Protein AF-A0A938N2K6-F1 (afdb_monomer_lite)

Secondary structure (DSSP, 8-state):
---SS----HHHHHHHHHHHHHHHHHHHHHHHHHHHHHHHHHHH-HHHHHHHHHHHHHHHHHHHHT--HHHHHHHHHHHHHHHTTTHHHHHHHHHHHHHHHHHHHS-TTSSSHHHHHHHHHHHHHHHHHHHHHHHHHHHHHHHHHHTT-HHHHHTSS--HHHHHHHHHHHHHHHHHHHHHHHHHHHHHHHHHHH-------GGGEEE-TTS---SSSPPEEEE---BTTB--EEEE-TTS-EEEEETTTEEEEEEEESSGGG-EEEEEEEESTT----PPPPEEEEE-TTS-EESS-B--S-S-TT--B--TTSS-EEEEEE----GGGSSSEEEEEEE-----SS---TTSPPEEEEEEE-TTT-EEEEEEEEE--TTSEEEEEEESEE-TTTSSEEEE--EEEE-TTSPEEEESSS--GGGGTTTTTSPEEIIIII-BTTBEEEEE-

Sequence (449 aa):
MVTENPVPPFPEWIGPAALFWISVVGGLVAASVAVGLLFAVLRHGPSKALRMTENVLAGGLVDLLRISPRRVAALAWLGVKESIRRPVLVNFLVFVLVLLFASWFLDPNSTEPARLYMGFVLTVSSYLVLLLLLFLSVFSIPADIRSRTLHTIVTKPVRPSEIVLGRMLGFALVGTGLLVVMGVMSYWFVVRGMAHTHELTAGNLKAVTQVRAVEGQPPLEGLTEPAHGHQHAVRIDSSGKGRIETGRRHWHELEIEGSGNQAVYTVGPEQGSLMARVPVYGKIRFRDREGIDTDKGINVGNEWMYRSYIQGGSPAAAMWTFEGLRPEQFPDFLPVEMNIEIFRSHKGKIKEGVLGEIGVRNPENGIIVWTEIFQAKEYATKSLTIPVKLERKKVARIDVVQRKIRGSDGKVVDSPATIDPSLARQGETEPIDLYRDIAVDGKLEIWLR

Foldseek 3Di:
DPPVDDPDDPVVPPPVVVVVVVVVVVVVVVVVLVVQLVVCCVPPNNVVSVVVSVCVVVVVVVVVVPQDPVLLQVLLVVLLVVLVPPPLVVLLVVLVVCLVCVLVVQQLLDLQSLCSLCVVLVVSLVVSLVVSLVVQLVCVVVVCVVVVVVVVVVVPPHDPVSNNSSNVNSSVVSSVVSSVVSVVVSVVSSCVSNDDDWFDAPVFWDFDPPDDDPPAGGWIWGWTDDDSNDIWIWIADRVRWIWTDPVPFWIWTWDWDDDDNPIGIDTHDIGRSPDDDPDQFFQKWKAALVRAIGRAADDPPDPDRPDHDFDPPGNIKIKGKGADADCVVPVFWDKDKDADDDDDPDCPPVVFADKKWKWKAAQQQQKIWTQDIDGHDHPDIDIDTGGQWAFCVRTPAIFRDWHWYQDPVRHTCTHVNDHDRCLRVPPVGGTAGCCPRRADNRIMMMMMD

Radius of gyration: 31.81 Å; chains: 1; bounding box: 66×77×80 Å

pLDDT: mean 80.64, std 14.01, range [29.33, 96.0]

Structure (mmCIF, N/CA/C/O backbone):
data_AF-A0A938N2K6-F1
#
_entry.id   AF-A0A938N2K6-F1
#
loop_
_atom_site.group_PDB
_atom_site.id
_atom_site.type_symbol
_atom_site.label_atom_id
_atom_site.label_alt_id
_atom_site.label_comp_id
_atom_site.label_asym_id
_atom_site.label_entity_id
_atom_site.label_seq_id
_atom_site.pdbx_PDB_ins_code
_atom_site.Cartn_x
_atom_site.Cartn_y
_atom_site.Cartn_z
_atom_site.occupancy
_atom_site.B_iso_or_equiv
_atom_site.auth_seq_id
_atom_site.auth_comp_id
_atom_site.auth_asym_id
_atom_site.auth_atom_id
_atom_site.pdbx_PDB_model_num
ATOM 1 N N . MET A 1 1 ? -24.085 2.982 6.297 1.00 40.56 1 MET A N 1
ATOM 2 C CA . MET A 1 1 ? -22.736 3.102 5.707 1.00 40.56 1 MET A CA 1
ATOM 3 C C . MET A 1 1 ? -22.820 4.033 4.514 1.00 40.56 1 MET A C 1
ATOM 5 O O . MET A 1 1 ? -23.235 3.604 3.448 1.00 40.56 1 MET A O 1
ATOM 9 N N . VAL A 1 2 ? -22.513 5.313 4.712 1.00 29.33 2 VAL A N 1
ATOM 10 C CA . VAL A 1 2 ? -22.182 6.207 3.599 1.00 29.33 2 VAL A CA 1
ATOM 11 C C . VAL A 1 2 ? -20.669 6.141 3.504 1.00 29.33 2 VAL A C 1
ATOM 13 O O . VAL A 1 2 ? -19.965 6.692 4.343 1.00 29.33 2 VAL A O 1
ATOM 16 N N . THR A 1 3 ? -20.163 5.346 2.572 1.00 38.47 3 THR A N 1
ATOM 17 C CA . THR A 1 3 ? -18.746 5.364 2.223 1.00 38.47 3 THR A CA 1
ATOM 18 C C . THR A 1 3 ? -18.499 6.746 1.623 1.00 38.47 3 THR A C 1
ATOM 20 O O . THR A 1 3 ? -18.999 7.015 0.539 1.00 38.47 3 THR A O 1
ATOM 23 N N . GLU A 1 4 ? -17.818 7.653 2.334 1.00 44.72 4 GLU A N 1
ATOM 24 C CA . GLU A 1 4 ? -17.615 9.042 1.866 1.00 44.72 4 GLU A CA 1
ATOM 25 C C . GLU A 1 4 ? -16.924 9.100 0.493 1.00 44.72 4 GLU A C 1
ATOM 27 O O . GLU A 1 4 ? -17.136 10.040 -0.263 1.00 44.72 4 GLU A O 1
ATOM 32 N N . ASN A 1 5 ? -16.176 8.049 0.138 1.00 51.06 5 ASN A N 1
ATOM 33 C CA . ASN A 1 5 ? -15.796 7.726 -1.232 1.00 51.06 5 ASN A CA 1
ATOM 34 C C . ASN A 1 5 ? -15.972 6.212 -1.437 1.00 51.06 5 ASN A C 1
ATOM 36 O O . ASN A 1 5 ? -15.102 5.448 -1.002 1.00 51.06 5 ASN A O 1
ATOM 40 N N . PRO A 1 6 ? -17.080 5.726 -2.028 1.00 61.19 6 PRO A N 1
ATOM 41 C CA . PRO A 1 6 ? -17.158 4.322 -2.414 1.00 61.19 6 PRO A CA 1
ATOM 42 C C . PRO A 1 6 ? -16.009 4.041 -3.382 1.00 61.19 6 PRO A C 1
ATOM 44 O O . PRO A 1 6 ? -15.765 4.847 -4.277 1.00 61.19 6 PRO A O 1
ATOM 47 N N . VAL A 1 7 ? -15.280 2.935 -3.193 1.00 65.88 7 VAL A N 1
ATOM 48 C CA . VAL A 1 7 ? -14.274 2.515 -4.177 1.00 65.88 7 VAL A CA 1
ATOM 49 C C . VAL A 1 7 ? -15.034 2.289 -5.481 1.00 65.88 7 VAL A C 1
ATOM 51 O O . VAL A 1 7 ? -15.882 1.391 -5.515 1.00 65.88 7 VAL A O 1
ATOM 54 N N . PRO A 1 8 ? -14.807 3.116 -6.516 1.00 74.62 8 PRO A N 1
ATOM 55 C CA . PRO A 1 8 ? -15.569 2.983 -7.736 1.00 74.62 8 PRO A CA 1
ATOM 56 C C . PRO A 1 8 ? -15.282 1.604 -8.339 1.00 74.62 8 PRO A C 1
ATOM 58 O O . PRO A 1 8 ? -14.136 1.135 -8.276 1.00 74.62 8 PRO A O 1
ATOM 61 N N . PRO A 1 9 ? -16.290 0.935 -8.921 1.00 83.44 9 PRO A N 1
ATOM 62 C CA . PRO A 1 9 ? -16.073 -0.244 -9.744 1.00 83.44 9 PRO A CA 1
ATOM 63 C C . PRO A 1 9 ? -14.908 -0.008 -10.713 1.00 83.44 9 PRO A C 1
ATOM 65 O O . PRO A 1 9 ? -14.763 1.085 -11.261 1.00 83.44 9 PRO A O 1
ATOM 68 N N . PHE A 1 10 ? -14.076 -1.027 -10.954 1.00 80.56 10 PHE A N 1
ATOM 69 C CA . PHE A 1 10 ? -12.888 -0.901 -11.815 1.00 80.56 10 PHE A CA 1
ATOM 70 C C . PHE A 1 10 ? -13.148 -0.173 -13.158 1.00 80.56 10 PHE A C 1
ATOM 72 O O . PHE A 1 10 ? -12.335 0.679 -13.525 1.00 80.56 10 PHE A O 1
ATOM 79 N N . PRO A 1 11 ? -14.274 -0.415 -13.867 1.00 86.38 11 PRO A N 1
ATOM 80 C CA . PRO A 1 11 ? -14.599 0.313 -15.097 1.00 86.38 11 PRO A CA 1
ATOM 81 C C . PRO A 1 11 ? -14.851 1.817 -14.902 1.00 86.38 11 PRO A C 1
ATOM 83 O O . PRO A 1 11 ? -14.517 2.610 -15.777 1.00 86.38 11 PRO A O 1
ATOM 86 N N . GLU A 1 12 ? -15.415 2.221 -13.763 1.00 86.19 12 GLU A N 1
ATOM 87 C CA . GLU A 1 12 ? -15.667 3.629 -13.430 1.00 86.19 12 GLU A CA 1
ATOM 88 C C . GLU A 1 12 ? -14.382 4.340 -12.990 1.00 86.19 12 GLU A C 1
ATOM 90 O O . GLU A 1 12 ? -14.203 5.529 -13.244 1.00 86.19 12 GLU A O 1
ATOM 95 N N . TRP A 1 13 ? -13.450 3.601 -12.382 1.00 87.50 13 TRP A N 1
ATOM 96 C CA . TRP A 1 13 ? -12.151 4.114 -11.954 1.00 87.50 13 TRP A CA 1
ATOM 97 C C . TRP A 1 13 ? -11.159 4.318 -13.111 1.00 87.50 13 TRP A C 1
ATOM 99 O O . TRP A 1 13 ? -10.434 5.317 -13.144 1.00 87.50 13 TRP A O 1
ATOM 109 N N . ILE A 1 14 ? -11.102 3.375 -14.061 1.00 90.62 14 ILE A N 1
ATOM 110 C CA . ILE A 1 14 ? -10.018 3.315 -15.055 1.00 90.62 14 ILE A CA 1
ATOM 111 C C . ILE A 1 14 ? -10.020 4.508 -16.019 1.00 90.62 14 ILE A C 1
ATOM 113 O O . ILE A 1 14 ? -8.952 4.976 -16.408 1.00 90.62 14 ILE A O 1
ATOM 117 N N . GLY A 1 15 ? -11.196 5.032 -16.379 1.00 90.62 15 GLY A N 1
ATOM 118 C CA . GLY A 1 15 ? -11.330 6.176 -17.287 1.00 90.62 15 GLY A CA 1
ATOM 119 C C . GLY A 1 15 ? -10.712 7.461 -16.716 1.00 90.62 15 GLY A C 1
ATOM 120 O O . GLY A 1 15 ? -9.759 7.985 -17.300 1.00 90.62 15 GLY A O 1
ATOM 121 N N . PRO A 1 16 ? -11.193 7.955 -15.557 1.00 89.94 16 PRO A N 1
ATOM 122 C CA . PRO A 1 16 ? -10.607 9.106 -14.871 1.00 89.94 16 PRO A CA 1
ATOM 123 C C . PRO A 1 16 ? -9.124 8.914 -14.539 1.00 89.94 16 PRO A C 1
ATOM 125 O O . PRO A 1 16 ? -8.328 9.835 -14.725 1.00 89.94 16 PRO A O 1
ATOM 128 N N . ALA A 1 17 ? -8.730 7.712 -14.106 1.00 89.00 17 ALA A N 1
ATOM 129 C CA . ALA A 1 17 ? -7.333 7.404 -13.820 1.00 89.00 17 ALA A CA 1
ATOM 130 C C . ALA A 1 17 ? -6.453 7.505 -15.077 1.00 89.00 17 ALA A C 1
ATOM 132 O O . ALA A 1 17 ? -5.376 8.097 -15.023 1.00 89.00 17 ALA A O 1
ATOM 133 N N . ALA A 1 18 ? -6.905 6.984 -16.222 1.00 91.56 18 ALA A N 1
ATOM 134 C CA . ALA A 1 18 ? -6.176 7.092 -17.483 1.00 91.56 18 ALA A CA 1
ATOM 135 C C . ALA A 1 18 ? -6.011 8.554 -17.921 1.00 91.56 18 ALA A C 1
ATOM 137 O O . ALA A 1 18 ? -4.916 8.949 -18.316 1.00 91.56 18 ALA A O 1
ATOM 138 N N . LEU A 1 19 ? -7.059 9.377 -17.793 1.00 92.75 19 LEU A N 1
ATOM 139 C CA . LEU A 1 19 ? -6.984 10.814 -18.082 1.00 92.75 19 LEU A CA 1
ATOM 140 C C . LEU A 1 19 ? -5.985 11.531 -17.169 1.00 92.75 19 LEU A C 1
ATOM 142 O O . LEU A 1 19 ? -5.196 12.347 -17.647 1.00 92.75 19 LEU A O 1
ATOM 146 N N . PHE A 1 20 ? -5.978 11.199 -15.878 1.00 92.62 20 PHE A N 1
ATOM 147 C CA . PHE A 1 20 ? -5.003 11.724 -14.927 1.00 92.62 20 PHE A CA 1
ATOM 148 C C . PHE A 1 20 ? -3.569 11.317 -15.294 1.00 92.62 20 PHE A C 1
ATOM 150 O O . PHE A 1 20 ? -2.669 12.149 -15.318 1.00 92.62 20 PHE A O 1
ATOM 157 N N . TRP A 1 21 ? -3.332 10.057 -15.655 1.00 92.62 21 TRP A N 1
ATOM 158 C CA . TRP A 1 21 ? -2.000 9.625 -16.084 1.00 92.62 21 TRP A CA 1
ATOM 159 C C . TRP A 1 21 ? -1.562 10.278 -17.396 1.00 92.62 21 TRP A C 1
ATOM 161 O O . TRP A 1 21 ? -0.400 10.662 -17.524 1.00 92.62 21 TRP A O 1
ATOM 171 N N . ILE A 1 22 ? -2.477 10.469 -18.348 1.00 93.62 22 ILE A N 1
ATOM 172 C CA . ILE A 1 22 ? -2.203 11.210 -19.585 1.00 93.62 22 ILE A CA 1
ATOM 173 C C . ILE A 1 22 ? -1.833 12.663 -19.268 1.00 93.62 22 ILE A C 1
ATOM 175 O O . ILE A 1 22 ? -0.883 13.179 -19.855 1.00 93.62 22 ILE A O 1
ATOM 179 N N . SER A 1 23 ? -2.525 13.318 -18.329 1.00 93.94 23 SER A N 1
ATOM 180 C CA . SER A 1 23 ? -2.207 14.697 -17.945 1.00 93.94 23 SER A CA 1
ATOM 181 C C . SER A 1 23 ? -0.857 14.798 -17.231 1.00 93.94 23 SER A C 1
ATOM 183 O O . SER A 1 23 ? -0.079 15.699 -17.540 1.00 93.94 23 SER A O 1
ATOM 185 N N . VAL A 1 24 ? -0.520 13.838 -16.363 1.00 94.62 24 VAL A N 1
ATOM 186 C CA . VAL A 1 24 ? 0.800 13.744 -15.719 1.00 94.62 24 VAL A CA 1
ATOM 187 C C . VAL A 1 24 ? 1.907 13.549 -16.757 1.00 94.62 24 VAL A C 1
ATOM 189 O O . VAL A 1 24 ? 2.896 14.281 -16.742 1.00 94.62 24 VAL A O 1
ATOM 192 N N . VAL A 1 25 ? 1.742 12.607 -17.692 1.00 92.12 25 VAL A N 1
ATOM 193 C CA . VAL A 1 25 ? 2.713 12.371 -18.774 1.00 92.12 25 VAL A CA 1
ATOM 194 C C . VAL A 1 25 ? 2.852 13.613 -19.653 1.00 92.12 25 VAL A C 1
ATOM 196 O O . VAL A 1 25 ? 3.971 14.038 -19.933 1.00 92.12 25 VAL A O 1
ATOM 199 N N . GLY A 1 26 ? 1.738 14.240 -20.036 1.00 93.75 26 GLY A N 1
ATOM 200 C CA . GLY A 1 26 ? 1.735 15.487 -20.799 1.00 93.75 26 GLY A CA 1
ATOM 201 C C . GLY A 1 26 ? 2.464 16.618 -20.071 1.00 93.75 26 GLY A C 1
ATOM 202 O O . GLY A 1 26 ? 3.280 17.309 -20.679 1.00 93.75 26 GLY A O 1
ATOM 203 N N . GLY A 1 27 ? 2.248 16.755 -18.760 1.00 96.00 27 GLY A N 1
ATOM 204 C CA . GLY A 1 27 ? 2.945 17.719 -17.910 1.00 96.00 27 GLY A CA 1
ATOM 205 C C . GLY A 1 27 ? 4.455 17.473 -17.843 1.00 96.00 27 GLY A C 1
ATOM 206 O O . GLY A 1 27 ? 5.235 18.410 -18.001 1.00 96.00 27 GLY A O 1
ATOM 207 N N . LEU A 1 28 ? 4.885 16.218 -17.685 1.00 94.69 28 LEU A N 1
ATOM 208 C CA . LEU A 1 28 ? 6.306 15.845 -17.676 1.00 94.69 28 LEU A CA 1
ATOM 209 C C . LEU A 1 28 ? 6.984 16.081 -19.030 1.00 94.69 28 LEU A C 1
ATOM 211 O O . LEU A 1 28 ? 8.122 16.557 -19.075 1.00 94.69 28 LEU A O 1
ATOM 215 N N . VAL A 1 29 ? 6.295 15.782 -20.133 1.00 92.31 29 VAL A N 1
ATOM 216 C CA . VAL A 1 29 ? 6.782 16.076 -21.486 1.00 92.31 29 VAL A CA 1
ATOM 217 C C . VAL A 1 29 ? 6.904 17.586 -21.679 1.00 92.31 29 VAL A C 1
ATOM 219 O O . VAL A 1 29 ? 7.961 18.050 -22.098 1.00 92.31 29 VAL A O 1
ATOM 222 N N . ALA A 1 30 ? 5.881 18.364 -21.312 1.00 93.88 30 ALA A N 1
ATOM 223 C CA . ALA A 1 30 ? 5.911 19.822 -21.408 1.00 93.88 30 ALA A CA 1
ATOM 224 C C . ALA A 1 30 ? 7.049 20.429 -20.572 1.00 93.88 30 ALA A C 1
ATOM 226 O O . ALA A 1 30 ? 7.779 21.286 -21.066 1.00 93.88 30 ALA A O 1
ATOM 227 N N . ALA A 1 31 ? 7.258 19.940 -19.346 1.00 95.50 31 ALA A N 1
ATOM 228 C CA . ALA A 1 31 ? 8.360 20.369 -18.492 1.00 95.50 31 ALA A CA 1
ATOM 229 C C . ALA A 1 31 ? 9.725 20.019 -19.107 1.00 95.50 31 ALA A C 1
ATOM 231 O O . ALA A 1 31 ? 10.610 20.870 -19.165 1.00 95.50 31 ALA A O 1
ATOM 232 N N . SER A 1 32 ? 9.885 18.801 -19.633 1.00 93.50 32 SER A N 1
ATOM 233 C CA . SER A 1 32 ? 11.126 18.362 -20.285 1.00 93.50 32 SER A CA 1
ATOM 234 C C . SER A 1 32 ? 11.440 19.188 -21.534 1.00 93.50 32 SER A C 1
ATOM 236 O O . SER A 1 32 ? 12.586 19.580 -21.750 1.00 93.50 32 SER A O 1
ATOM 238 N N . VAL A 1 33 ? 10.418 19.500 -22.335 1.00 94.12 33 VAL A N 1
ATOM 239 C CA . VAL A 1 33 ? 10.528 20.362 -23.518 1.00 94.12 33 VAL A CA 1
ATOM 240 C C . VAL A 1 33 ? 10.866 21.794 -23.117 1.00 94.12 33 VAL A C 1
ATOM 242 O O . VAL A 1 33 ? 11.751 22.384 -23.725 1.00 94.12 33 VAL A O 1
ATOM 245 N N . ALA A 1 34 ? 10.227 22.346 -22.083 1.00 94.19 34 ALA A N 1
ATOM 246 C CA . ALA A 1 34 ? 10.509 23.695 -21.598 1.00 94.19 34 ALA A CA 1
ATOM 247 C C . ALA A 1 34 ? 11.953 23.826 -21.090 1.00 94.19 34 ALA A C 1
ATOM 249 O O . ALA A 1 34 ? 12.657 24.766 -21.459 1.00 94.19 34 ALA A O 1
ATOM 250 N N . VAL A 1 35 ? 12.421 22.853 -20.302 1.00 95.56 35 VAL A N 1
ATOM 251 C CA . VAL A 1 35 ? 13.809 22.793 -19.825 1.00 95.56 35 VAL A CA 1
ATOM 252 C C . VAL A 1 35 ? 14.775 22.646 -21.002 1.00 95.56 35 VAL A C 1
ATOM 254 O O . VAL A 1 35 ? 15.736 23.406 -21.107 1.00 95.56 35 VAL A O 1
ATOM 257 N N . GLY A 1 36 ? 14.508 21.717 -21.925 1.00 93.62 36 GLY A N 1
ATOM 258 C CA . GLY A 1 36 ? 15.325 21.514 -23.122 1.00 93.62 36 GLY A CA 1
ATOM 259 C C . GLY A 1 36 ? 15.406 22.761 -24.006 1.00 93.62 36 GLY A C 1
ATOM 260 O O . GLY A 1 36 ? 16.496 23.134 -24.444 1.00 93.62 36 GLY A O 1
ATOM 261 N N . LEU A 1 37 ? 14.279 23.449 -24.211 1.00 94.06 37 LEU A N 1
ATOM 262 C CA . LEU A 1 37 ? 14.202 24.707 -24.948 1.00 94.06 37 LEU A CA 1
ATOM 263 C C . LEU A 1 37 ? 15.021 25.794 -24.251 1.00 94.06 37 LEU A C 1
ATOM 265 O O . LEU A 1 37 ? 15.804 26.463 -24.916 1.00 94.06 37 LEU A O 1
ATOM 269 N N . LEU A 1 38 ? 14.903 25.942 -22.929 1.00 95.06 38 LEU A N 1
ATOM 270 C CA . LEU A 1 38 ? 15.682 26.914 -22.160 1.00 95.06 38 LEU A CA 1
ATOM 271 C C . LEU A 1 38 ? 17.192 26.680 -22.320 1.00 95.06 38 LEU A C 1
ATOM 273 O O . LEU A 1 38 ? 17.923 27.610 -22.665 1.00 95.06 38 LEU A O 1
ATOM 277 N N . PHE A 1 39 ? 17.659 25.437 -22.175 1.00 95.38 39 PHE A N 1
ATOM 278 C CA . PHE A 1 39 ? 19.063 25.088 -22.424 1.00 95.38 39 PHE A CA 1
ATOM 279 C C . PHE A 1 39 ? 19.494 25.369 -23.871 1.00 95.38 39 PHE A C 1
ATOM 281 O O . PHE A 1 39 ? 20.581 25.902 -24.106 1.00 95.38 39 PHE A O 1
ATOM 288 N N . ALA A 1 40 ? 18.650 25.041 -24.851 1.00 93.94 40 ALA A N 1
ATOM 289 C CA . ALA A 1 40 ? 18.937 25.289 -26.259 1.00 93.94 40 ALA A CA 1
ATOM 290 C C . ALA A 1 40 ? 18.997 26.792 -26.584 1.00 93.94 40 ALA A C 1
ATOM 292 O O . ALA A 1 40 ? 19.872 27.211 -27.344 1.00 93.94 40 ALA A O 1
ATOM 293 N N . VAL A 1 41 ? 18.123 27.612 -25.987 1.00 95.56 41 VAL A N 1
ATOM 294 C CA . VAL A 1 41 ? 18.126 29.078 -26.126 1.00 95.56 41 VAL A CA 1
ATOM 295 C C . VAL A 1 41 ? 19.427 29.652 -25.570 1.00 95.56 41 VAL A C 1
ATOM 297 O O . VAL A 1 41 ? 20.082 30.426 -26.267 1.00 95.56 41 VAL A O 1
ATOM 300 N N . LEU A 1 42 ? 19.836 29.227 -24.369 1.00 95.62 42 LEU A N 1
ATOM 301 C CA . LEU A 1 42 ? 21.073 29.683 -23.726 1.00 95.62 42 LEU A CA 1
ATOM 302 C C . LEU A 1 42 ? 22.327 29.331 -24.540 1.00 95.62 42 LEU A C 1
ATOM 304 O O . LEU A 1 42 ? 23.277 30.108 -24.568 1.00 95.62 42 LEU A O 1
ATOM 308 N N . ARG A 1 43 ? 22.344 28.172 -25.213 1.00 95.06 43 ARG A N 1
ATOM 309 C CA . ARG A 1 43 ? 23.533 27.681 -25.932 1.00 95.06 43 ARG A CA 1
ATOM 310 C C . ARG A 1 43 ? 23.600 28.090 -27.405 1.00 95.06 43 ARG A C 1
ATOM 312 O O . ARG A 1 43 ? 24.694 28.254 -27.942 1.00 95.06 43 ARG A O 1
ATOM 319 N N . HIS A 1 44 ? 22.459 28.195 -28.083 1.00 92.62 44 HIS A N 1
ATOM 320 C CA . HIS A 1 44 ? 22.390 28.330 -29.545 1.00 92.62 44 HIS A CA 1
ATOM 321 C C . HIS A 1 44 ? 21.565 29.533 -30.026 1.00 92.62 44 HIS A C 1
ATOM 323 O O . HIS A 1 44 ? 21.511 29.784 -31.234 1.00 92.62 44 HIS A O 1
ATOM 329 N N . GLY A 1 45 ? 20.949 30.284 -29.109 1.00 92.94 45 GLY A N 1
ATOM 330 C CA . GLY A 1 45 ? 20.073 31.415 -29.406 1.00 92.94 45 GLY A CA 1
ATOM 331 C C . GLY A 1 45 ? 18.626 31.005 -29.734 1.00 92.94 45 GLY A C 1
ATOM 332 O O . GLY A 1 45 ? 18.355 29.854 -30.094 1.00 92.94 45 GLY A O 1
ATOM 333 N N . PRO A 1 46 ? 17.667 31.946 -29.646 1.00 91.19 46 PRO A N 1
ATOM 334 C CA . PRO A 1 46 ? 16.233 31.640 -29.631 1.00 91.19 46 PRO A CA 1
ATOM 335 C C . PRO A 1 46 ? 15.702 31.023 -30.933 1.00 91.19 46 PRO A C 1
ATOM 337 O O . PRO A 1 46 ? 14.935 30.062 -30.907 1.00 91.19 46 PRO A O 1
ATOM 340 N N . SER A 1 47 ? 16.148 31.513 -32.091 1.00 90.75 47 SER A N 1
ATOM 341 C CA . SER A 1 47 ? 15.637 31.064 -33.395 1.00 90.75 47 SER A CA 1
ATOM 342 C C . SER A 1 47 ? 16.147 29.682 -33.827 1.00 90.75 47 SER A C 1
ATOM 344 O O . SER A 1 47 ? 15.490 28.993 -34.613 1.00 90.75 47 SER A O 1
ATOM 346 N N . LYS A 1 48 ? 17.324 29.261 -33.345 1.00 92.00 48 LYS A N 1
ATOM 347 C CA . LYS A 1 48 ? 17.847 27.900 -33.559 1.00 92.00 48 LYS A CA 1
ATOM 348 C C . LYS A 1 48 ? 17.252 26.920 -32.550 1.00 92.00 48 LYS A C 1
ATOM 350 O O . LYS A 1 48 ? 16.916 25.803 -32.931 1.00 92.00 48 LYS A O 1
ATOM 355 N N . ALA A 1 49 ? 17.057 27.355 -31.305 1.00 91.56 49 ALA A N 1
ATOM 356 C CA . ALA A 1 49 ? 16.458 26.548 -30.247 1.00 91.56 49 ALA A CA 1
ATOM 357 C C . ALA A 1 49 ? 15.020 26.109 -30.569 1.00 91.56 49 ALA A C 1
ATOM 359 O O . ALA A 1 49 ? 14.689 24.935 -30.403 1.00 91.56 49 ALA A O 1
ATOM 360 N N . LEU A 1 50 ? 14.192 27.019 -31.097 1.00 92.25 50 LEU A N 1
ATOM 361 C CA . LEU A 1 50 ? 12.817 26.698 -31.499 1.00 92.25 50 LEU A CA 1
ATOM 362 C C . LEU A 1 50 ? 12.771 25.631 -32.600 1.00 92.25 50 LEU A C 1
ATOM 364 O O . LEU A 1 50 ? 12.092 24.623 -32.435 1.00 92.25 50 LEU A O 1
ATOM 368 N N . ARG A 1 51 ? 13.565 25.787 -33.668 1.00 92.25 51 ARG A N 1
ATOM 369 C CA . ARG A 1 51 ? 13.642 24.801 -34.764 1.00 92.25 51 ARG A CA 1
ATOM 370 C C . ARG A 1 51 ? 14.158 23.439 -34.303 1.00 92.25 51 ARG A C 1
ATOM 372 O O . ARG A 1 51 ? 13.677 22.405 -34.751 1.00 92.25 51 ARG A O 1
ATOM 379 N N . MET A 1 52 ? 15.134 23.423 -33.397 1.00 90.31 52 MET A N 1
ATOM 380 C CA . MET A 1 52 ? 15.642 22.177 -32.820 1.00 90.31 52 MET A CA 1
ATOM 381 C C . MET A 1 52 ? 14.561 21.467 -31.996 1.00 90.31 52 MET A C 1
ATOM 383 O O . MET A 1 52 ? 14.396 20.257 -32.120 1.00 90.31 52 MET A O 1
ATOM 387 N N . THR A 1 53 ? 13.792 22.225 -31.215 1.00 91.31 53 THR A N 1
ATOM 388 C CA . THR A 1 53 ? 12.686 21.701 -30.403 1.00 91.31 53 THR A CA 1
ATOM 389 C C . THR A 1 53 ? 11.552 21.164 -31.277 1.00 91.31 53 THR A C 1
ATOM 391 O O . THR A 1 53 ? 11.067 20.062 -31.034 1.00 91.31 53 THR A O 1
ATOM 394 N N . GLU A 1 54 ? 11.177 21.890 -32.332 1.00 91.38 54 GLU A N 1
ATOM 395 C CA . GLU A 1 54 ? 10.182 21.457 -33.319 1.00 91.38 54 GLU A CA 1
ATOM 396 C C . GLU A 1 54 ? 10.586 20.136 -33.986 1.00 91.38 54 GLU A C 1
ATOM 398 O O . GLU A 1 54 ? 9.799 19.193 -34.010 1.00 91.38 54 GLU A O 1
ATOM 403 N N . ASN A 1 55 ? 11.837 20.023 -34.443 1.00 91.25 55 ASN A N 1
ATOM 404 C CA . ASN A 1 55 ? 12.345 18.797 -35.061 1.00 91.25 55 ASN A CA 1
ATOM 405 C C . ASN A 1 55 ? 12.335 17.602 -34.096 1.00 91.25 55 ASN A C 1
ATOM 407 O O . ASN A 1 55 ? 12.020 16.485 -34.506 1.00 91.25 55 ASN A O 1
ATOM 411 N N . VAL A 1 56 ? 12.664 17.821 -32.818 1.00 90.50 56 VAL A N 1
ATOM 412 C CA . VAL A 1 56 ? 12.620 16.771 -31.786 1.00 90.50 56 VAL A CA 1
ATOM 413 C C . VAL A 1 56 ? 11.181 16.344 -31.500 1.00 90.50 56 VAL A C 1
ATOM 415 O O . VAL A 1 56 ? 10.914 15.146 -31.431 1.00 90.50 56 VAL A O 1
ATOM 418 N N . LEU A 1 57 ? 10.248 17.292 -31.383 1.00 90.50 57 LEU A N 1
ATOM 419 C CA . LEU A 1 57 ? 8.829 17.001 -31.165 1.00 90.50 57 LEU A CA 1
ATOM 420 C C . LEU A 1 57 ? 8.210 16.262 -32.355 1.00 90.50 57 LEU A C 1
ATOM 422 O O . LEU A 1 57 ? 7.589 15.217 -32.169 1.00 90.50 57 LEU A O 1
ATOM 426 N N . ALA A 1 58 ? 8.420 16.760 -33.574 1.00 90.44 58 ALA A N 1
ATOM 427 C CA . ALA A 1 58 ? 7.924 16.130 -34.794 1.00 90.44 58 ALA A CA 1
ATOM 428 C C . ALA A 1 58 ? 8.537 14.734 -34.988 1.00 90.44 58 ALA A C 1
ATOM 430 O O . ALA A 1 58 ? 7.819 13.771 -35.266 1.00 90.44 58 ALA A O 1
ATOM 431 N N . GLY A 1 59 ? 9.850 14.602 -34.777 1.00 89.00 59 GLY A N 1
ATOM 432 C CA . GLY A 1 59 ? 10.555 13.324 -34.834 1.00 89.00 59 GLY A CA 1
ATOM 433 C C . GLY A 1 59 ? 10.038 12.326 -33.799 1.00 89.00 59 GLY A C 1
ATOM 434 O O . GLY A 1 59 ? 9.740 11.188 -34.153 1.00 89.00 59 GLY A O 1
ATOM 435 N N . GLY A 1 60 ? 9.865 12.756 -32.546 1.00 87.50 60 GLY A N 1
ATOM 436 C CA . GLY A 1 60 ? 9.339 11.925 -31.462 1.00 87.50 60 GLY A CA 1
ATOM 437 C C . GLY A 1 60 ? 7.893 11.481 -31.689 1.00 87.50 60 GLY A C 1
ATOM 438 O O . GLY A 1 60 ? 7.557 10.327 -31.434 1.00 87.50 60 GLY A O 1
ATOM 439 N N . LEU A 1 61 ? 7.043 12.356 -32.234 1.00 89.06 61 LEU A N 1
ATOM 440 C CA . LEU A 1 61 ? 5.651 12.026 -32.546 1.00 89.06 61 LEU A CA 1
ATOM 441 C C . LEU A 1 61 ? 5.553 11.006 -33.690 1.00 89.06 61 LEU A C 1
ATOM 443 O O . LEU A 1 61 ? 4.804 10.033 -33.595 1.00 89.06 61 LEU A O 1
ATOM 447 N N . VAL A 1 62 ? 6.354 11.176 -34.747 1.00 89.94 62 VAL A N 1
ATOM 448 C CA . VAL A 1 62 ? 6.457 10.193 -35.841 1.00 89.94 62 VAL A CA 1
ATOM 449 C C . VAL A 1 62 ? 7.021 8.865 -35.337 1.00 89.94 62 VAL A C 1
ATOM 451 O O . VAL A 1 62 ? 6.559 7.802 -35.761 1.00 89.94 62 VAL A O 1
ATOM 454 N N . ASP A 1 63 ? 8.004 8.914 -34.440 1.00 89.00 63 ASP A N 1
ATOM 455 C CA . ASP A 1 63 ? 8.604 7.732 -33.834 1.00 89.00 63 ASP A CA 1
ATOM 456 C C . ASP A 1 63 ? 7.563 6.930 -33.044 1.00 89.00 63 ASP A C 1
ATOM 458 O O . ASP A 1 63 ? 7.381 5.747 -33.336 1.00 89.00 63 ASP A O 1
ATOM 462 N N . LEU A 1 64 ? 6.815 7.603 -32.157 1.00 87.94 64 LEU A N 1
ATOM 463 C CA . LEU A 1 64 ? 5.746 7.037 -31.328 1.00 87.94 64 LEU A CA 1
ATOM 464 C C . LEU A 1 64 ? 4.621 6.416 -32.167 1.00 87.94 64 LEU A C 1
ATOM 466 O O . LEU A 1 64 ? 4.239 5.269 -31.939 1.00 87.94 64 LEU A O 1
ATOM 470 N N . LEU A 1 65 ? 4.114 7.143 -33.168 1.00 89.44 65 LEU A N 1
ATOM 471 C CA . LEU A 1 65 ? 2.996 6.680 -34.001 1.00 89.44 65 LEU A CA 1
ATOM 472 C C . LEU A 1 65 ? 3.356 5.484 -34.877 1.00 89.44 65 LEU A C 1
ATOM 474 O O . LEU A 1 65 ? 2.490 4.697 -35.252 1.00 89.44 65 LEU A O 1
ATOM 478 N N . ARG A 1 66 ? 4.630 5.346 -35.239 1.00 90.38 66 ARG A N 1
ATOM 479 C CA . ARG A 1 66 ? 5.067 4.269 -36.120 1.00 90.38 66 ARG A CA 1
ATOM 480 C C . ARG A 1 66 ? 5.693 3.097 -35.354 1.00 90.38 66 ARG A C 1
ATOM 482 O O . ARG A 1 66 ? 6.367 2.284 -36.004 1.00 90.38 66 ARG A O 1
ATOM 489 N N . ILE A 1 67 ? 5.615 3.049 -34.020 1.00 91.94 67 ILE A N 1
ATOM 490 C CA . ILE A 1 67 ? 6.115 1.915 -33.222 1.00 91.94 67 ILE A CA 1
ATOM 491 C C . ILE A 1 67 ? 5.397 0.648 -33.688 1.00 91.94 67 ILE A C 1
ATOM 493 O O . ILE A 1 67 ? 4.173 0.613 -33.775 1.00 91.94 67 ILE A O 1
ATOM 497 N N . SER A 1 68 ? 6.150 -0.408 -34.005 1.00 93.25 68 SER A N 1
ATOM 498 C CA . SER A 1 68 ? 5.558 -1.699 -34.364 1.00 93.25 68 SER A CA 1
ATOM 499 C C . SER A 1 68 ? 5.513 -2.632 -33.153 1.00 93.25 68 SER A C 1
ATOM 501 O O . SER A 1 68 ? 6.575 -3.075 -32.701 1.00 93.25 68 SER A O 1
ATOM 503 N N . PRO A 1 69 ? 4.319 -3.050 -32.685 1.00 93.38 69 PRO A N 1
ATOM 504 C CA . PRO A 1 69 ? 4.197 -3.993 -31.572 1.00 93.38 69 PRO A CA 1
ATOM 505 C C . PRO A 1 69 ? 4.931 -5.316 -31.821 1.00 93.38 69 PRO A C 1
ATOM 507 O O . PRO A 1 69 ? 5.497 -5.899 -30.903 1.00 93.38 69 PRO A O 1
ATOM 510 N N . ARG A 1 70 ? 4.988 -5.777 -33.079 1.00 94.31 70 ARG A N 1
ATOM 511 C CA . ARG A 1 70 ? 5.661 -7.033 -33.454 1.00 94.31 70 ARG A CA 1
ATOM 512 C C . ARG A 1 70 ? 7.178 -6.949 -33.271 1.00 94.31 70 ARG A C 1
ATOM 514 O O . ARG A 1 70 ? 7.779 -7.899 -32.775 1.00 94.31 70 ARG A O 1
ATOM 521 N N . ARG A 1 71 ? 7.798 -5.820 -33.644 1.00 93.56 71 ARG A N 1
ATOM 522 C CA . ARG A 1 71 ? 9.241 -5.597 -33.434 1.00 93.56 71 ARG A CA 1
ATOM 523 C C . ARG A 1 71 ? 9.559 -5.466 -31.951 1.00 93.56 71 ARG A C 1
ATOM 525 O O . ARG A 1 71 ? 10.478 -6.122 -31.472 1.00 93.56 71 ARG A O 1
ATOM 532 N N . VAL A 1 72 ? 8.757 -4.686 -31.228 1.00 94.94 72 VAL A N 1
ATOM 533 C CA . VAL A 1 72 ? 8.899 -4.505 -29.777 1.00 94.94 72 VAL A CA 1
ATOM 534 C C . VAL A 1 72 ? 8.786 -5.844 -29.045 1.00 94.94 72 VAL A C 1
ATOM 536 O O . VAL A 1 72 ? 9.645 -6.153 -28.227 1.00 94.94 72 VAL A O 1
ATOM 539 N N . ALA A 1 73 ? 7.804 -6.684 -29.386 1.00 95.62 73 ALA A N 1
ATOM 540 C CA . ALA A 1 73 ? 7.648 -8.012 -28.791 1.00 95.62 73 ALA A CA 1
ATOM 541 C C . ALA A 1 73 ? 8.847 -8.933 -29.076 1.00 95.62 73 ALA A C 1
ATOM 543 O O . ALA A 1 73 ? 9.307 -9.642 -28.182 1.00 95.62 73 ALA A O 1
ATOM 544 N N . ALA A 1 74 ? 9.398 -8.902 -30.296 1.00 93.25 74 ALA A N 1
ATOM 545 C CA . ALA A 1 74 ? 10.588 -9.680 -30.638 1.00 93.25 74 ALA A CA 1
ATOM 546 C C . ALA A 1 74 ? 11.826 -9.239 -29.833 1.00 93.25 74 ALA A C 1
ATOM 548 O O . ALA A 1 74 ? 12.583 -10.085 -29.355 1.00 93.25 74 ALA A O 1
ATOM 549 N N . LEU A 1 75 ? 12.013 -7.928 -29.647 1.00 93.31 75 LEU A N 1
ATOM 550 C CA . LEU A 1 75 ? 13.094 -7.363 -28.829 1.00 93.31 75 LEU A CA 1
ATOM 551 C C . LEU A 1 75 ? 12.893 -7.659 -27.341 1.00 93.31 75 LEU A C 1
ATOM 553 O O . LEU A 1 75 ? 13.850 -8.012 -26.656 1.00 93.31 75 LEU A O 1
ATOM 557 N N . ALA A 1 76 ? 11.654 -7.584 -26.853 1.00 95.00 76 ALA A N 1
ATOM 558 C CA . ALA A 1 76 ? 11.312 -7.964 -25.489 1.00 95.00 76 ALA A CA 1
ATOM 559 C C . ALA A 1 76 ? 11.639 -9.433 -25.227 1.00 95.00 76 ALA 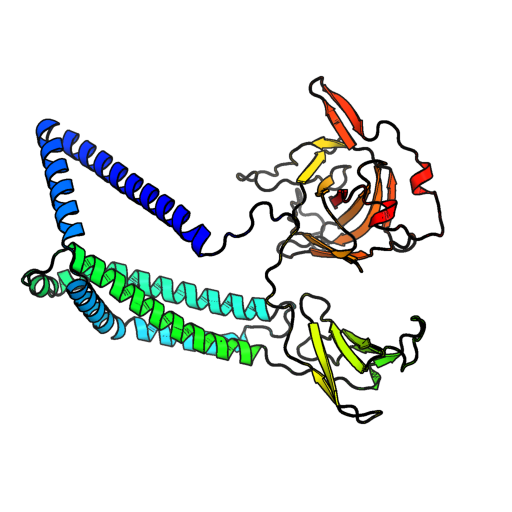A C 1
ATOM 561 O O . ALA A 1 76 ? 12.332 -9.747 -24.263 1.00 95.00 76 ALA A O 1
ATOM 562 N N . TRP A 1 77 ? 11.237 -10.330 -26.129 1.00 94.94 77 TRP A N 1
ATOM 563 C CA . TRP A 1 77 ? 11.545 -11.754 -26.024 1.00 94.94 77 TRP A CA 1
ATOM 564 C C . TRP A 1 77 ? 13.049 -12.045 -26.081 1.00 94.94 77 TRP A C 1
ATOM 566 O O . TRP A 1 77 ? 13.542 -12.922 -25.369 1.00 94.94 77 TRP A O 1
ATOM 576 N N . LEU A 1 78 ? 13.802 -11.293 -26.888 1.00 90.31 78 LEU A N 1
ATOM 577 C CA . LEU A 1 78 ? 15.263 -11.358 -26.881 1.00 90.31 78 LEU A CA 1
ATOM 578 C C . LEU A 1 78 ? 15.832 -10.953 -25.509 1.00 90.31 78 LEU A C 1
ATOM 580 O O . LEU A 1 78 ? 16.653 -11.683 -24.956 1.00 90.31 78 LEU A O 1
ATOM 584 N N . GLY A 1 79 ? 15.339 -9.851 -24.934 1.00 88.69 79 GLY A N 1
ATOM 585 C CA . GLY A 1 79 ? 15.707 -9.389 -23.594 1.00 88.69 79 GLY A CA 1
ATOM 586 C C . GLY A 1 79 ? 15.400 -10.410 -22.493 1.00 88.69 79 GLY A C 1
ATOM 587 O O . GLY A 1 79 ? 16.230 -10.623 -21.608 1.00 88.69 79 GLY A O 1
ATOM 588 N N . VAL A 1 80 ? 14.259 -11.106 -22.575 1.00 91.38 80 VAL A N 1
ATOM 589 C CA . VAL A 1 80 ? 13.903 -12.213 -21.666 1.00 91.38 80 VAL A CA 1
ATOM 590 C C . VAL A 1 80 ? 14.942 -13.336 -21.745 1.00 91.38 80 VAL A C 1
ATOM 592 O O . VAL A 1 80 ? 15.486 -13.749 -20.719 1.00 91.38 80 VAL A O 1
ATOM 595 N N . LYS A 1 81 ? 15.262 -13.809 -22.959 1.00 89.31 81 LYS A N 1
ATOM 596 C CA . LYS A 1 81 ? 16.240 -14.893 -23.170 1.00 89.31 81 LYS A CA 1
ATOM 597 C C . LYS A 1 81 ? 17.626 -14.548 -22.634 1.00 89.31 81 LYS A C 1
ATOM 599 O O . LYS A 1 81 ? 18.324 -15.425 -22.128 1.00 89.31 81 LYS A O 1
ATOM 604 N N . GLU A 1 82 ? 18.025 -13.289 -22.761 1.00 86.00 82 GLU A N 1
ATOM 605 C CA . GLU A 1 82 ? 19.299 -12.810 -22.241 1.00 86.00 82 GLU A CA 1
ATOM 606 C C . GLU A 1 82 ? 19.300 -12.736 -20.706 1.00 86.00 82 GLU A C 1
ATOM 608 O O . GLU A 1 82 ? 20.227 -13.230 -20.064 1.00 86.00 82 GLU A O 1
ATOM 613 N N . SER A 1 83 ? 18.227 -12.209 -20.112 1.00 84.25 83 SER A N 1
ATOM 614 C CA . SER A 1 83 ? 18.115 -12.002 -18.660 1.00 84.25 83 SER A CA 1
ATOM 615 C C . SER A 1 83 ? 18.101 -13.305 -17.864 1.00 84.25 83 SER A C 1
ATOM 617 O O . SER A 1 83 ? 18.731 -13.395 -16.809 1.00 84.25 83 SER A O 1
ATOM 619 N N . ILE A 1 84 ? 17.412 -14.334 -18.370 1.00 81.62 84 ILE A N 1
ATOM 620 C CA . ILE A 1 84 ? 17.259 -15.624 -17.675 1.00 81.62 84 ILE A CA 1
ATOM 621 C C . ILE A 1 84 ? 18.613 -16.295 -17.409 1.00 81.62 84 ILE A C 1
ATOM 623 O O . ILE A 1 84 ? 18.754 -17.041 -16.442 1.00 81.62 84 ILE A O 1
ATOM 627 N N . ARG A 1 85 ? 19.637 -16.036 -18.231 1.00 72.06 85 ARG A N 1
ATOM 628 C CA . ARG A 1 85 ? 20.841 -16.867 -18.232 1.00 72.06 85 ARG A CA 1
ATOM 629 C C . ARG A 1 85 ? 21.723 -16.757 -16.992 1.00 72.06 85 ARG A C 1
ATOM 631 O O . ARG A 1 85 ? 22.457 -17.720 -16.788 1.00 72.06 85 ARG A O 1
ATOM 638 N N . ARG A 1 86 ? 21.709 -15.680 -16.181 1.00 66.19 86 ARG A N 1
ATOM 639 C CA . ARG A 1 86 ? 22.603 -15.593 -14.991 1.00 66.19 86 ARG A CA 1
ATOM 640 C C . ARG A 1 86 ? 22.056 -14.878 -13.736 1.00 66.19 86 ARG A C 1
ATOM 642 O O . ARG A 1 86 ? 21.978 -15.550 -12.713 1.00 66.19 86 ARG A O 1
ATOM 649 N N . PRO A 1 87 ? 21.669 -13.587 -13.722 1.00 68.62 87 PRO A N 1
ATOM 650 C CA . PRO A 1 87 ? 21.312 -12.923 -12.456 1.00 68.62 87 PRO A CA 1
ATOM 651 C C . PRO A 1 87 ? 19.954 -13.374 -11.891 1.00 68.62 87 PRO A C 1
ATOM 653 O O . PRO A 1 87 ? 19.772 -13.422 -10.677 1.00 68.62 87 PRO A O 1
ATOM 656 N N . VAL A 1 88 ? 19.013 -13.760 -12.760 1.00 77.56 88 VAL A N 1
ATOM 657 C CA . VAL A 1 88 ? 17.659 -14.182 -12.361 1.00 77.56 88 VAL A CA 1
ATOM 658 C C . VAL A 1 88 ? 17.695 -15.477 -11.546 1.00 77.56 88 VAL A C 1
ATOM 660 O O . VAL A 1 88 ? 17.034 -15.571 -10.515 1.00 77.56 88 VAL A O 1
ATOM 663 N N . LEU A 1 89 ? 18.503 -16.455 -11.975 1.00 80.88 89 LEU A N 1
ATOM 664 C CA . LEU A 1 89 ? 18.652 -17.735 -11.277 1.00 80.88 89 LEU A CA 1
ATOM 665 C C . LEU A 1 89 ? 19.291 -17.567 -9.896 1.00 80.88 89 LEU A C 1
ATOM 667 O O . LEU A 1 89 ? 18.877 -18.238 -8.957 1.00 80.88 89 LEU A O 1
ATOM 671 N N . VAL A 1 90 ? 20.254 -16.650 -9.754 1.00 86.31 90 VAL A N 1
ATOM 672 C CA . VAL A 1 90 ? 20.860 -16.336 -8.451 1.00 86.31 90 VAL A CA 1
ATOM 673 C C . VAL A 1 90 ? 19.815 -15.746 -7.510 1.00 86.31 90 VAL A C 1
ATOM 675 O O . VAL A 1 90 ? 19.682 -16.217 -6.386 1.00 86.31 90 VAL A O 1
ATOM 678 N N . ASN A 1 91 ? 19.028 -14.770 -7.975 1.00 85.94 91 ASN A N 1
ATOM 679 C CA . ASN A 1 91 ? 17.972 -14.167 -7.162 1.00 85.94 91 ASN A CA 1
ATOM 680 C C . ASN A 1 91 ? 16.922 -15.198 -6.717 1.00 85.94 91 ASN A C 1
ATOM 682 O O . ASN A 1 91 ? 16.507 -15.217 -5.561 1.00 85.94 91 ASN A O 1
ATOM 686 N N . PHE A 1 92 ? 16.532 -16.092 -7.628 1.00 87.12 92 PHE A N 1
ATOM 687 C CA . PHE A 1 92 ? 15.637 -17.204 -7.322 1.00 87.12 92 PHE A CA 1
ATOM 688 C C . PHE A 1 92 ? 16.236 -18.169 -6.286 1.00 87.12 92 PHE A C 1
ATOM 690 O O . PHE A 1 92 ? 15.563 -18.529 -5.324 1.00 87.12 92 PHE A O 1
ATOM 697 N N . LEU A 1 93 ? 17.505 -18.558 -6.438 1.00 91.19 93 LEU A N 1
ATOM 698 C CA . LEU A 1 93 ? 18.181 -19.453 -5.497 1.00 91.19 93 LEU A CA 1
ATOM 699 C C . LEU A 1 93 ? 18.294 -18.830 -4.099 1.00 91.19 93 LEU A C 1
ATOM 701 O O . LEU A 1 93 ? 18.015 -19.497 -3.105 1.00 91.19 93 LEU A O 1
ATOM 705 N N . VAL A 1 94 ? 18.658 -17.546 -4.026 1.00 93.62 94 VAL A N 1
ATOM 706 C CA . VAL A 1 94 ? 18.707 -16.789 -2.767 1.00 93.62 94 VAL A CA 1
ATOM 707 C C . VAL A 1 94 ? 17.331 -16.758 -2.110 1.00 93.62 94 VAL A C 1
ATOM 709 O O . VAL A 1 94 ? 17.231 -17.006 -0.914 1.00 93.62 94 VAL A O 1
ATOM 712 N N . PHE A 1 95 ? 16.267 -16.522 -2.876 1.00 93.19 95 PHE A N 1
ATOM 713 C CA . PHE A 1 95 ? 14.903 -16.545 -2.353 1.00 93.19 95 PHE A CA 1
ATOM 714 C C . PHE A 1 95 ? 14.526 -17.899 -1.739 1.00 93.19 95 PHE A C 1
ATOM 716 O O . PHE A 1 95 ? 14.036 -17.942 -0.612 1.00 93.19 95 PHE A O 1
ATOM 723 N N . VAL A 1 96 ? 14.795 -19.004 -2.444 1.00 92.12 96 VAL A N 1
ATOM 724 C CA . VAL A 1 96 ? 14.532 -20.359 -1.930 1.00 92.12 96 VAL A CA 1
ATOM 725 C C . VAL A 1 96 ? 15.314 -20.615 -0.641 1.00 92.12 96 VAL A C 1
ATOM 727 O O . VAL A 1 96 ? 14.755 -21.143 0.318 1.00 92.12 96 VAL A O 1
ATOM 730 N N . LEU A 1 97 ? 16.583 -20.203 -0.592 1.00 94.56 97 LEU A N 1
ATOM 731 C CA . LEU A 1 97 ? 17.410 -20.329 0.605 1.00 94.56 97 LEU A CA 1
ATOM 732 C C . LEU A 1 97 ? 16.828 -19.521 1.770 1.00 94.56 97 LEU A C 1
ATOM 734 O O . LEU A 1 97 ? 16.699 -20.048 2.871 1.00 94.56 97 LEU A O 1
ATOM 738 N N . VAL A 1 98 ? 16.420 -18.272 1.535 1.00 94.00 98 VAL A N 1
ATOM 739 C CA . VAL A 1 98 ? 15.794 -17.434 2.567 1.00 94.00 98 VAL A CA 1
ATOM 740 C C . VAL A 1 98 ? 14.517 -18.082 3.101 1.00 94.00 98 VAL A C 1
ATOM 742 O O . VAL A 1 98 ? 14.355 -18.136 4.316 1.00 94.00 98 VAL A O 1
ATOM 745 N N . LEU A 1 99 ? 13.648 -18.625 2.240 1.00 90.50 99 LEU A N 1
ATOM 746 C CA . LEU A 1 99 ? 12.444 -19.335 2.690 1.00 90.50 99 LEU A CA 1
ATOM 747 C C . LEU A 1 99 ? 12.770 -20.586 3.517 1.00 90.50 99 LEU A C 1
ATOM 749 O O . LEU A 1 99 ? 12.106 -20.833 4.519 1.00 90.50 99 LEU A O 1
ATOM 753 N N . LEU A 1 100 ? 13.801 -21.349 3.143 1.00 90.25 100 LEU A N 1
ATOM 754 C CA . LEU A 1 100 ? 14.217 -22.545 3.883 1.00 90.25 100 LEU A CA 1
ATOM 755 C C . LEU A 1 100 ? 14.621 -22.203 5.323 1.00 90.25 100 LEU A C 1
ATOM 757 O O . LEU A 1 100 ? 14.222 -22.892 6.258 1.00 90.25 100 LEU A O 1
ATOM 761 N N . PHE A 1 101 ? 15.375 -21.118 5.509 1.00 91.00 101 PHE A N 1
ATOM 762 C CA . PHE A 1 101 ? 15.776 -20.667 6.842 1.00 91.00 101 PHE A CA 1
ATOM 763 C C . PHE A 1 101 ? 14.671 -19.902 7.579 1.00 91.00 101 PHE A C 1
ATOM 765 O O . PHE A 1 101 ? 14.662 -19.893 8.808 1.00 91.00 101 PHE A O 1
ATOM 772 N N . ALA A 1 102 ? 13.722 -19.292 6.866 1.00 88.44 102 ALA A N 1
ATOM 773 C CA . ALA A 1 102 ? 12.658 -18.489 7.463 1.00 88.44 102 ALA A CA 1
ATOM 774 C C . ALA A 1 102 ? 11.813 -19.272 8.473 1.00 88.44 102 ALA A C 1
ATOM 776 O O . ALA A 1 102 ? 11.490 -18.729 9.527 1.00 88.44 102 ALA A O 1
ATOM 777 N N . SER A 1 103 ? 11.520 -20.550 8.207 1.00 78.69 103 SER A N 1
ATOM 778 C CA . SER A 1 103 ? 10.774 -21.408 9.142 1.00 78.69 103 SER A CA 1
ATOM 779 C C . SER A 1 103 ? 11.414 -21.505 10.527 1.00 78.69 103 SER A C 1
ATOM 781 O O . SER A 1 103 ? 10.707 -21.745 11.497 1.00 78.69 103 SER A O 1
ATOM 783 N N . TRP A 1 104 ? 12.731 -21.318 10.644 1.00 82.44 104 TRP A N 1
ATOM 784 C CA . TRP A 1 104 ? 13.408 -21.357 11.939 1.00 82.44 104 TRP A CA 1
ATOM 785 C C . TRP A 1 104 ? 13.266 -20.046 12.729 1.00 82.44 104 TRP A C 1
ATOM 787 O O . TRP A 1 104 ? 13.303 -20.055 13.956 1.00 82.44 104 TRP A O 1
ATOM 797 N N . PHE A 1 105 ? 13.087 -18.918 12.038 1.00 84.62 105 PHE A N 1
ATOM 798 C CA . PHE A 1 105 ? 13.022 -17.590 12.658 1.00 84.62 105 PHE A CA 1
ATOM 799 C C . PHE A 1 105 ? 11.593 -17.068 12.851 1.00 84.62 105 PHE A C 1
ATOM 801 O O . PHE A 1 105 ? 11.380 -16.163 13.657 1.00 84.62 105 PHE A O 1
ATOM 808 N N . LEU A 1 106 ? 10.617 -17.596 12.110 1.00 83.81 106 LEU A N 1
ATOM 809 C CA . LEU A 1 106 ? 9.220 -17.184 12.218 1.00 83.81 106 LEU A CA 1
ATOM 810 C C . LEU A 1 106 ? 8.541 -17.928 13.367 1.00 83.81 106 LEU A C 1
ATOM 812 O O . LEU A 1 106 ? 8.238 -19.110 13.240 1.00 83.81 106 LEU A O 1
ATOM 816 N N . ASP A 1 107 ? 8.276 -17.219 14.464 1.00 76.12 107 ASP A N 1
ATOM 817 C CA . ASP A 1 107 ? 7.596 -17.771 15.638 1.00 76.12 107 ASP A CA 1
ATOM 818 C C . ASP A 1 107 ? 6.112 -18.068 15.334 1.00 76.12 107 ASP A C 1
ATOM 820 O O . ASP A 1 107 ? 5.327 -17.124 15.153 1.00 76.12 107 ASP A O 1
ATOM 824 N N . PRO A 1 108 ? 5.692 -19.350 15.295 1.00 68.75 108 PRO A N 1
ATOM 825 C CA . PRO A 1 108 ? 4.293 -19.717 15.085 1.00 68.75 108 PRO A CA 1
ATOM 826 C C . PRO A 1 108 ? 3.391 -19.299 16.253 1.00 68.75 108 PRO A C 1
ATOM 828 O O . PRO A 1 108 ? 2.183 -19.193 16.072 1.00 68.75 108 PRO A O 1
ATOM 831 N N . ASN A 1 109 ? 3.964 -19.023 17.432 1.00 67.06 109 ASN A N 1
ATOM 832 C CA . ASN A 1 109 ? 3.223 -18.639 18.636 1.00 67.06 109 ASN A CA 1
ATOM 833 C C . ASN A 1 109 ? 2.915 -17.130 18.699 1.00 67.06 109 ASN A C 1
ATOM 835 O O . ASN A 1 109 ? 2.414 -16.631 19.710 1.00 67.06 109 ASN A O 1
ATOM 839 N N . SER A 1 110 ? 3.252 -16.369 17.652 1.00 67.69 110 SER A N 1
ATOM 840 C CA . SER A 1 110 ? 2.935 -14.943 17.574 1.00 67.69 110 SER A CA 1
ATOM 841 C C . SER A 1 110 ? 1.424 -14.703 17.610 1.00 67.69 110 SER A C 1
ATOM 843 O O . SER A 1 110 ? 0.640 -15.500 17.111 1.00 67.69 110 SER A O 1
ATOM 845 N N . THR A 1 111 ? 0.992 -13.554 18.135 1.00 62.56 111 THR A N 1
ATOM 846 C CA . THR A 1 111 ? -0.433 -13.187 18.204 1.00 62.56 111 THR A CA 1
ATOM 847 C C . THR A 1 111 ? -1.087 -12.955 16.837 1.00 62.56 111 THR A C 1
ATOM 849 O O . THR A 1 111 ? -2.310 -12.954 16.749 1.00 62.56 111 THR A O 1
ATOM 852 N N . GLU A 1 112 ? -0.298 -12.691 15.789 1.00 67.50 112 GLU A N 1
ATOM 853 C CA . GLU A 1 112 ? -0.772 -12.503 14.407 1.00 67.50 112 GLU A CA 1
ATOM 854 C C . GLU A 1 112 ? 0.148 -13.273 13.427 1.00 67.50 112 GLU A C 1
ATOM 856 O O . GLU A 1 112 ? 0.888 -12.647 12.657 1.00 67.50 112 GLU A O 1
ATOM 861 N N . PRO A 1 113 ? 0.142 -14.624 13.434 1.00 72.69 113 PRO A N 1
ATOM 862 C CA . PRO A 1 113 ? 1.103 -15.426 12.669 1.00 72.69 113 PRO A CA 1
ATOM 863 C C . PRO A 1 113 ? 0.939 -15.209 11.161 1.00 72.69 113 PRO A C 1
ATOM 865 O O . PRO A 1 113 ? 1.924 -15.038 10.445 1.00 72.69 113 PRO A O 1
ATOM 868 N N . ALA A 1 114 ? -0.300 -15.070 10.683 1.00 74.31 114 ALA A N 1
ATOM 869 C CA . ALA A 1 114 ? -0.590 -14.784 9.282 1.00 74.31 114 ALA A CA 1
ATOM 870 C C . ALA A 1 114 ? 0.079 -13.482 8.808 1.00 74.31 114 ALA A C 1
ATOM 872 O O . ALA A 1 114 ? 0.714 -13.442 7.753 1.00 74.31 114 ALA A O 1
ATOM 873 N N . ARG A 1 115 ? 0.020 -12.416 9.617 1.00 77.12 115 ARG A N 1
ATOM 874 C CA . ARG A 1 115 ? 0.664 -11.134 9.298 1.00 77.12 115 ARG A CA 1
ATOM 875 C C . ARG A 1 115 ? 2.186 -11.247 9.293 1.00 77.12 115 ARG A C 1
ATOM 877 O O . ARG A 1 115 ? 2.825 -10.632 8.442 1.00 77.12 115 ARG A O 1
ATOM 884 N N . LEU A 1 116 ? 2.752 -12.023 10.217 1.00 82.12 116 LEU A N 1
ATOM 885 C CA . LEU A 1 116 ? 4.190 -12.267 10.294 1.00 82.12 116 LEU A CA 1
ATOM 886 C C . LEU A 1 116 ? 4.693 -13.001 9.039 1.00 82.12 116 LEU A C 1
ATOM 888 O O . LEU A 1 116 ? 5.601 -12.511 8.368 1.00 82.12 116 LEU A O 1
ATOM 892 N N . TYR A 1 117 ? 4.063 -14.124 8.686 1.00 86.81 117 TYR A N 1
ATOM 893 C CA . TYR A 1 117 ? 4.430 -14.940 7.525 1.00 86.81 117 TYR A CA 1
ATOM 894 C C . TYR A 1 117 ? 4.209 -14.185 6.208 1.00 86.81 117 TYR A C 1
ATOM 896 O O . TYR A 1 117 ? 5.134 -14.070 5.403 1.00 86.81 117 TYR A O 1
ATOM 904 N N . MET A 1 118 ? 3.023 -13.601 5.998 1.00 87.06 118 MET A N 1
ATOM 905 C CA . MET A 1 118 ? 2.738 -12.814 4.792 1.00 87.06 118 MET A CA 1
ATOM 906 C C . MET A 1 118 ? 3.660 -11.597 4.683 1.00 87.06 118 MET A C 1
ATOM 908 O O . MET A 1 118 ? 4.224 -11.344 3.620 1.00 87.06 118 MET A O 1
ATOM 912 N N . GLY A 1 119 ? 3.850 -10.858 5.780 1.00 88.81 119 GLY A N 1
ATOM 913 C CA . GLY A 1 119 ? 4.711 -9.679 5.813 1.00 88.81 119 GLY A CA 1
ATOM 914 C C . GLY A 1 119 ? 6.156 -10.014 5.460 1.00 88.81 119 GLY A C 1
ATOM 915 O O . GLY A 1 119 ? 6.750 -9.338 4.620 1.00 88.81 119 GLY A O 1
ATOM 916 N N . PHE A 1 120 ? 6.704 -11.087 6.034 1.00 91.19 120 PHE A N 1
ATOM 917 C CA . PHE A 1 120 ? 8.052 -11.556 5.723 1.00 91.19 120 PHE A CA 1
ATOM 918 C C . PHE A 1 120 ? 8.195 -11.920 4.242 1.00 91.19 120 PHE A C 1
ATOM 920 O O . PHE A 1 120 ? 9.055 -11.380 3.544 1.00 91.19 120 PHE A O 1
ATOM 927 N N . VAL A 1 121 ? 7.321 -12.795 3.742 1.00 92.75 121 VAL A N 1
ATOM 928 C CA . VAL A 1 121 ? 7.439 -13.345 2.390 1.00 92.75 121 VAL A CA 1
ATOM 929 C C . VAL A 1 121 ? 7.226 -12.276 1.312 1.00 92.75 121 VAL A C 1
ATOM 931 O O . VAL A 1 121 ? 7.984 -12.223 0.338 1.00 92.75 121 VAL A O 1
ATOM 934 N N . LEU A 1 122 ? 6.261 -11.369 1.502 1.00 92.62 122 LEU A N 1
ATOM 935 C CA . LEU A 1 122 ? 6.047 -10.233 0.601 1.00 92.62 122 LEU A CA 1
ATOM 936 C C . LEU A 1 122 ? 7.232 -9.259 0.624 1.00 92.62 122 LEU A C 1
ATOM 938 O O . LEU A 1 122 ? 7.644 -8.782 -0.435 1.00 92.62 122 LEU A O 1
ATOM 942 N N . THR A 1 123 ? 7.815 -8.994 1.797 1.00 92.94 123 THR A N 1
ATOM 943 C CA . THR A 1 123 ? 8.964 -8.083 1.936 1.00 92.94 123 THR A CA 1
ATOM 944 C C . THR A 1 123 ? 10.203 -8.641 1.241 1.00 92.94 123 THR A C 1
ATOM 946 O O . THR A 1 123 ? 10.815 -7.951 0.424 1.00 92.94 123 THR A O 1
ATOM 949 N N . VAL A 1 124 ? 10.548 -9.904 1.511 1.00 93.25 124 VAL A N 1
ATOM 950 C CA . VAL A 1 124 ? 11.700 -10.574 0.889 1.00 93.25 124 VAL A CA 1
ATOM 951 C C . VAL A 1 124 ? 11.536 -10.625 -0.630 1.00 93.25 124 VAL A C 1
ATOM 953 O O . VAL A 1 124 ? 12.449 -10.226 -1.353 1.00 93.25 124 VAL A O 1
ATOM 956 N N . SER A 1 125 ? 10.365 -11.045 -1.122 1.00 93.12 125 SER A N 1
ATOM 957 C CA . SER A 1 125 ? 10.082 -11.091 -2.565 1.00 93.12 125 SER A CA 1
ATOM 958 C C . SER A 1 125 ? 10.222 -9.710 -3.210 1.00 93.12 125 SER A C 1
ATOM 960 O O . SER A 1 125 ? 10.850 -9.576 -4.260 1.00 93.12 125 SER A O 1
ATOM 962 N N . SER A 1 126 ? 9.695 -8.669 -2.556 1.00 93.69 126 SER A N 1
ATOM 963 C CA . SER A 1 126 ? 9.754 -7.290 -3.053 1.00 93.69 126 SER A CA 1
ATOM 964 C C . SER A 1 126 ? 11.192 -6.796 -3.182 1.00 93.69 126 SER A C 1
ATOM 966 O O . SER A 1 126 ? 11.582 -6.329 -4.251 1.00 93.69 126 SER A O 1
ATOM 968 N N . TYR A 1 127 ? 12.008 -6.932 -2.134 1.00 94.38 127 TYR A N 1
ATOM 969 C CA . TYR A 1 127 ? 13.392 -6.457 -2.169 1.00 94.38 127 TYR A CA 1
ATOM 970 C C . TYR A 1 127 ? 14.253 -7.218 -3.173 1.00 94.38 127 TYR A C 1
ATOM 972 O O . TYR A 1 127 ? 15.014 -6.594 -3.911 1.00 94.38 127 TYR A O 1
ATOM 980 N N . LEU A 1 128 ? 14.102 -8.539 -3.257 1.00 92.94 128 LEU A N 1
ATOM 981 C CA . LEU A 1 128 ? 14.856 -9.353 -4.206 1.00 92.94 128 LEU A CA 1
ATOM 982 C C . LEU A 1 128 ? 14.498 -9.020 -5.660 1.00 92.94 128 LEU A C 1
ATOM 984 O O . LEU A 1 128 ? 15.382 -8.875 -6.504 1.00 92.94 128 LEU A O 1
ATOM 988 N N . VAL A 1 129 ? 13.211 -8.859 -5.975 1.00 92.19 129 VAL A N 1
ATOM 989 C CA . VAL A 1 129 ? 12.779 -8.499 -7.335 1.00 92.19 129 VAL A CA 1
ATOM 990 C C . VAL A 1 129 ? 13.188 -7.072 -7.692 1.00 92.19 129 VAL A C 1
ATOM 992 O O . VAL A 1 129 ? 13.674 -6.849 -8.800 1.00 92.19 129 VAL A O 1
ATOM 995 N N . LEU A 1 130 ? 13.065 -6.119 -6.764 1.00 93.50 130 LEU A N 1
ATOM 996 C CA . LEU A 1 130 ? 13.527 -4.745 -6.977 1.00 93.50 130 LEU A CA 1
ATOM 997 C C . LEU A 1 130 ? 15.030 -4.695 -7.258 1.00 93.50 130 LEU A C 1
ATOM 999 O O . LEU A 1 130 ? 15.448 -4.060 -8.224 1.00 93.50 130 LEU A O 1
ATOM 1003 N N . LEU A 1 131 ? 15.832 -5.399 -6.458 1.00 91.31 131 LEU A N 1
ATOM 1004 C CA . LEU A 1 131 ? 17.279 -5.481 -6.638 1.00 91.31 131 LEU A CA 1
ATOM 1005 C C . LEU A 1 131 ? 17.640 -6.092 -8.002 1.00 91.31 131 LEU A C 1
ATOM 1007 O O . LEU A 1 131 ? 18.463 -5.541 -8.734 1.00 91.31 131 LEU A O 1
ATOM 1011 N N . LEU A 1 132 ? 16.987 -7.194 -8.382 1.00 90.94 132 LEU A N 1
ATOM 1012 C CA . LEU A 1 132 ? 17.176 -7.828 -9.686 1.00 90.94 132 LEU A CA 1
ATOM 1013 C C . LEU A 1 132 ? 16.840 -6.874 -10.841 1.00 90.94 132 LEU A C 1
ATOM 1015 O O . LEU A 1 132 ? 17.638 -6.731 -11.768 1.00 90.94 132 LEU A O 1
ATOM 1019 N N . LEU A 1 133 ? 15.669 -6.230 -10.799 1.00 91.62 133 LEU A N 1
ATOM 1020 C CA . LEU A 1 133 ? 15.222 -5.317 -11.853 1.00 91.62 133 LEU A CA 1
ATOM 1021 C C . LEU A 1 133 ? 16.115 -4.081 -11.949 1.00 91.62 133 LEU A C 1
ATOM 1023 O O . LEU A 1 133 ? 16.407 -3.634 -13.058 1.00 91.62 133 LEU A O 1
ATOM 1027 N N . LEU A 1 134 ? 16.600 -3.569 -10.816 1.00 91.81 134 LEU A N 1
ATOM 1028 C CA . LEU A 1 134 ? 17.568 -2.479 -10.776 1.00 91.81 134 LEU A CA 1
ATOM 1029 C C . LEU A 1 134 ? 18.849 -2.866 -11.523 1.00 91.81 134 LEU A C 1
ATOM 1031 O O . LEU A 1 134 ? 19.268 -2.152 -12.432 1.00 91.81 134 LEU A O 1
ATOM 1035 N N . PHE A 1 135 ? 19.439 -4.018 -11.196 1.00 89.12 135 PHE A N 1
ATOM 1036 C CA . PHE A 1 135 ? 20.672 -4.473 -11.837 1.00 89.12 135 PHE A CA 1
ATOM 1037 C C . PHE A 1 135 ? 20.495 -4.790 -13.323 1.00 89.12 135 PHE A C 1
ATOM 1039 O O . PHE A 1 135 ? 21.336 -4.391 -14.132 1.00 89.12 135 PHE A O 1
ATOM 1046 N N . LEU A 1 136 ? 19.404 -5.467 -13.695 1.00 88.69 136 LEU A N 1
ATOM 1047 C CA . LEU A 1 136 ? 19.086 -5.738 -15.097 1.00 88.69 136 LEU A CA 1
ATOM 1048 C C . LEU A 1 136 ? 18.925 -4.433 -15.880 1.00 88.69 136 LEU A C 1
ATOM 1050 O O . LEU A 1 136 ? 19.519 -4.284 -16.944 1.00 88.69 136 LEU A O 1
ATOM 1054 N N . SER A 1 137 ? 18.178 -3.471 -15.338 1.00 89.88 137 SER A N 1
ATOM 1055 C CA . SER A 1 137 ? 17.908 -2.199 -16.005 1.00 89.88 137 SER A CA 1
ATOM 1056 C C . SER A 1 137 ? 19.180 -1.364 -16.181 1.00 89.88 137 SER A C 1
ATOM 1058 O O . SER A 1 137 ? 19.531 -1.020 -17.311 1.00 89.88 137 SER A O 1
ATOM 1060 N N . VAL A 1 138 ? 19.922 -1.120 -15.093 1.00 90.75 138 VAL A N 1
ATOM 1061 C CA . VAL A 1 138 ? 21.106 -0.240 -15.078 1.00 90.75 138 VAL A CA 1
ATOM 1062 C C . VAL A 1 138 ? 22.209 -0.744 -16.006 1.00 90.75 138 VAL A C 1
ATOM 1064 O O . VAL A 1 138 ? 22.843 0.054 -16.697 1.00 90.75 138 VAL A O 1
ATOM 1067 N N . PHE A 1 139 ? 22.444 -2.058 -16.055 1.00 87.44 139 PHE A N 1
ATOM 1068 C CA . PHE A 1 139 ? 23.545 -2.616 -16.840 1.00 87.44 139 PHE A CA 1
ATOM 1069 C C . PHE A 1 139 ? 23.165 -3.052 -18.253 1.00 87.44 139 PHE A C 1
ATOM 1071 O O . PHE A 1 139 ? 24.072 -3.259 -19.054 1.00 87.44 139 PHE A O 1
ATOM 1078 N N . SER A 1 140 ? 21.877 -3.137 -18.595 1.00 87.12 140 SER A N 1
ATOM 1079 C CA . SER A 1 140 ? 21.422 -3.647 -19.897 1.00 87.12 140 SER A CA 1
ATOM 1080 C C . SER A 1 140 ? 22.050 -2.949 -21.107 1.00 87.12 140 SER A C 1
ATOM 1082 O O . SER A 1 140 ? 22.776 -3.567 -21.882 1.00 87.12 140 SER A O 1
ATOM 1084 N N . ILE A 1 141 ? 21.805 -1.647 -21.261 1.00 87.44 141 ILE A N 1
ATOM 1085 C CA . ILE A 1 141 ? 22.278 -0.866 -22.409 1.00 87.44 141 ILE A CA 1
ATOM 1086 C C . ILE A 1 141 ? 23.802 -0.665 -22.354 1.00 87.44 141 ILE A C 1
ATOM 1088 O O . ILE A 1 141 ? 24.463 -0.880 -23.372 1.00 87.44 141 ILE A O 1
ATOM 1092 N N . PRO A 1 142 ? 24.415 -0.303 -21.206 1.00 89.88 142 PRO A N 1
ATOM 1093 C CA . PRO A 1 142 ? 25.869 -0.168 -21.139 1.00 89.88 142 PRO A CA 1
ATOM 1094 C C . PRO A 1 142 ? 26.622 -1.463 -21.469 1.00 89.88 142 PRO A C 1
ATOM 1096 O O . PRO A 1 142 ? 27.678 -1.407 -22.104 1.00 89.88 142 PRO A O 1
ATOM 1099 N N . ALA A 1 143 ? 26.100 -2.627 -21.067 1.00 87.56 143 ALA A N 1
ATOM 1100 C CA . ALA A 1 143 ? 26.697 -3.917 -21.402 1.00 87.56 143 ALA A CA 1
ATOM 1101 C C . ALA A 1 143 ? 26.599 -4.217 -22.905 1.00 87.56 143 ALA A C 1
ATOM 1103 O O . ALA A 1 143 ? 27.585 -4.673 -23.493 1.00 87.56 143 ALA A O 1
ATOM 1104 N N . ASP A 1 144 ? 25.471 -3.894 -23.543 1.00 88.62 144 ASP A N 1
ATOM 1105 C CA . ASP A 1 144 ? 25.299 -4.031 -24.995 1.00 88.62 144 ASP A CA 1
ATOM 1106 C C . ASP A 1 144 ? 26.272 -3.147 -25.789 1.00 88.62 144 ASP A C 1
ATOM 1108 O O . ASP A 1 144 ? 26.832 -3.563 -26.807 1.00 88.62 144 ASP A O 1
ATOM 1112 N N . ILE A 1 145 ? 26.512 -1.922 -25.312 1.00 89.81 145 ILE A N 1
ATOM 1113 C CA . ILE A 1 145 ? 27.491 -1.005 -25.912 1.00 89.81 145 ILE A CA 1
ATOM 1114 C C . ILE A 1 145 ? 28.903 -1.573 -25.749 1.00 89.81 145 ILE A C 1
ATOM 1116 O O . ILE A 1 145 ? 29.650 -1.678 -26.722 1.00 89.81 145 ILE A O 1
ATOM 1120 N N . ARG A 1 146 ? 29.266 -1.988 -24.527 1.00 92.12 146 ARG A N 1
ATOM 1121 C CA . ARG A 1 146 ? 30.594 -2.542 -24.219 1.00 92.12 146 ARG A CA 1
ATOM 1122 C C . ARG A 1 146 ? 30.903 -3.788 -25.051 1.00 92.12 146 ARG A C 1
ATOM 1124 O O . ARG A 1 146 ? 32.022 -3.938 -25.531 1.00 92.12 146 ARG A O 1
ATOM 1131 N N . SER A 1 147 ? 29.920 -4.667 -25.221 1.00 89.69 147 SER A N 1
ATOM 1132 C CA . SER A 1 147 ? 30.046 -5.919 -25.977 1.00 89.69 147 SER A CA 1
ATOM 1133 C C . SER A 1 147 ? 29.859 -5.753 -27.490 1.00 89.69 147 SER A C 1
ATOM 1135 O O . SER A 1 147 ? 29.972 -6.730 -28.227 1.00 89.69 147 SER A O 1
ATOM 1137 N N . ARG A 1 148 ? 29.604 -4.526 -27.971 1.00 92.00 148 ARG A N 1
ATOM 1138 C CA . ARG A 1 148 ? 29.335 -4.190 -29.382 1.00 92.00 148 ARG A CA 1
ATOM 1139 C C . ARG A 1 148 ? 28.123 -4.914 -29.986 1.00 92.00 148 ARG A C 1
ATOM 1141 O O . ARG A 1 148 ? 27.921 -4.842 -31.199 1.00 92.00 148 ARG A O 1
ATOM 1148 N N . THR A 1 149 ? 27.280 -5.557 -29.177 1.00 87.19 149 THR A N 1
ATOM 1149 C CA . THR A 1 149 ? 26.057 -6.232 -29.643 1.00 87.19 149 THR A CA 1
ATOM 1150 C C . THR A 1 149 ? 25.048 -5.224 -30.185 1.00 87.19 149 THR A C 1
ATOM 1152 O O . THR A 1 149 ? 24.400 -5.495 -31.199 1.00 87.19 149 THR A O 1
ATOM 1155 N N . LEU A 1 150 ? 24.988 -4.020 -29.599 1.00 86.19 150 LEU A N 1
ATOM 1156 C CA . LEU A 1 150 ? 24.088 -2.947 -30.032 1.00 86.19 150 LEU A CA 1
ATOM 1157 C C . LEU A 1 150 ? 24.272 -2.593 -31.518 1.00 86.19 150 LEU A C 1
ATOM 1159 O O . LEU A 1 150 ? 23.288 -2.394 -32.229 1.00 86.19 150 LEU A O 1
ATOM 1163 N N . HIS A 1 151 ? 25.512 -2.593 -32.020 1.00 87.56 151 HIS A N 1
ATOM 1164 C CA . HIS A 1 151 ? 25.807 -2.270 -33.421 1.00 87.56 151 HIS A CA 1
ATOM 1165 C C . HIS A 1 151 ? 25.194 -3.269 -34.411 1.00 87.56 151 HIS A C 1
ATOM 1167 O O . HIS A 1 151 ? 24.920 -2.906 -35.548 1.00 87.56 151 HIS A O 1
ATOM 1173 N N . THR A 1 152 ? 24.926 -4.504 -33.985 1.00 88.19 152 THR A N 1
ATOM 1174 C CA . THR A 1 152 ? 24.263 -5.517 -34.826 1.00 88.19 152 THR A CA 1
ATOM 1175 C C . THR A 1 152 ? 22.737 -5.395 -34.829 1.00 88.19 152 THR A C 1
ATOM 1177 O O . THR A 1 152 ? 22.065 -5.909 -35.723 1.00 88.19 152 THR A O 1
ATOM 1180 N N . ILE A 1 153 ? 22.173 -4.731 -33.816 1.00 85.75 153 ILE A N 1
ATOM 1181 C CA . ILE A 1 153 ? 20.732 -4.499 -33.686 1.00 85.75 153 ILE A CA 1
ATOM 1182 C C . ILE A 1 153 ? 20.349 -3.226 -34.442 1.00 85.75 153 ILE A C 1
ATOM 1184 O O . ILE A 1 153 ? 19.363 -3.231 -35.173 1.00 85.75 153 ILE A O 1
ATOM 1188 N N . VAL A 1 154 ? 21.155 -2.168 -34.319 1.00 86.06 154 VAL A N 1
ATOM 1189 C CA . VAL A 1 154 ? 20.901 -0.856 -34.941 1.00 86.06 154 VAL A CA 1
ATOM 1190 C C . VAL A 1 154 ? 21.025 -0.888 -36.473 1.00 86.06 154 VAL A C 1
ATOM 1192 O O . VAL A 1 154 ? 20.469 -0.027 -37.146 1.00 86.06 154 VAL A O 1
ATOM 1195 N N . THR A 1 155 ? 21.692 -1.891 -37.058 1.00 89.44 155 THR A N 1
ATOM 1196 C CA . THR A 1 155 ? 21.723 -2.086 -38.522 1.00 89.44 155 THR A CA 1
ATOM 1197 C C . THR A 1 155 ? 20.425 -2.664 -39.089 1.00 89.44 155 THR A C 1
ATOM 1199 O O . THR A 1 155 ? 20.204 -2.607 -40.298 1.00 89.44 155 THR A O 1
ATOM 1202 N N . LYS A 1 156 ? 19.547 -3.219 -38.245 1.00 88.56 156 LYS A N 1
ATOM 1203 C CA . LYS A 1 156 ? 18.208 -3.667 -38.648 1.00 88.56 156 LYS A CA 1
ATOM 1204 C C . LYS A 1 156 ? 17.254 -2.466 -38.668 1.00 88.56 156 LYS A C 1
ATOM 1206 O O . LYS A 1 156 ? 17.485 -1.512 -37.931 1.00 88.56 156 LYS A O 1
ATOM 1211 N N . PRO A 1 157 ? 16.153 -2.501 -39.448 1.00 87.44 157 PRO A N 1
ATOM 1212 C CA . PRO A 1 157 ? 15.164 -1.419 -39.497 1.00 87.44 157 PRO A CA 1
ATOM 1213 C C . PRO A 1 157 ? 14.301 -1.389 -38.219 1.00 87.44 157 PRO A C 1
ATOM 1215 O O . PRO A 1 157 ? 13.097 -1.652 -38.243 1.00 87.44 157 PRO A O 1
ATOM 1218 N N . VAL A 1 158 ? 14.945 -1.111 -37.087 1.00 88.69 158 VAL A N 1
ATOM 1219 C CA . VAL A 1 158 ? 14.397 -1.047 -35.732 1.00 88.69 158 VAL A CA 1
ATOM 1220 C C . VAL A 1 158 ? 14.754 0.316 -35.159 1.00 88.69 158 VAL A C 1
ATOM 1222 O O . VAL A 1 158 ? 15.884 0.780 -35.310 1.00 88.69 158 VAL A O 1
ATOM 1225 N N . ARG A 1 159 ? 13.800 0.975 -34.505 1.00 89.00 159 ARG A N 1
ATOM 1226 C CA . ARG A 1 159 ? 14.038 2.317 -33.962 1.00 89.00 159 ARG A CA 1
ATOM 1227 C C . ARG A 1 159 ? 14.622 2.283 -32.550 1.00 89.00 159 ARG A C 1
ATOM 1229 O O . ARG A 1 159 ? 14.355 1.334 -31.814 1.00 89.00 159 ARG A O 1
ATOM 1236 N N . PRO A 1 160 ? 15.368 3.321 -32.126 1.00 88.25 160 PRO A N 1
ATOM 1237 C CA . PRO A 1 160 ? 15.933 3.380 -30.777 1.00 88.25 160 PRO A CA 1
ATOM 1238 C C . PRO A 1 160 ? 14.886 3.243 -29.661 1.00 88.25 160 PRO A C 1
ATOM 1240 O O . PRO A 1 160 ? 15.116 2.518 -28.695 1.00 88.25 160 PRO A O 1
ATOM 1243 N N . SER A 1 161 ? 13.715 3.869 -29.815 1.00 90.19 161 SER A N 1
ATOM 1244 C CA . SER A 1 161 ? 12.600 3.747 -28.865 1.00 90.19 161 SER A CA 1
ATOM 1245 C C . SER A 1 161 ? 12.071 2.317 -28.758 1.00 90.19 161 SER A C 1
ATOM 1247 O O . SER A 1 161 ? 11.787 1.855 -27.657 1.00 90.19 161 SER A O 1
ATOM 1249 N N . GLU A 1 162 ? 12.007 1.578 -29.870 1.00 93.19 162 GLU A N 1
ATOM 1250 C CA . GLU A 1 162 ? 11.588 0.171 -29.892 1.00 93.19 162 GLU A CA 1
ATOM 1251 C C . GLU A 1 162 ? 12.584 -0.731 -29.152 1.00 93.19 162 GLU A C 1
ATOM 1253 O O . GLU A 1 162 ? 12.168 -1.688 -28.499 1.00 93.19 162 GLU A O 1
ATOM 1258 N N . ILE A 1 163 ? 13.884 -0.417 -29.211 1.00 91.56 163 ILE A N 1
ATOM 1259 C CA . ILE A 1 163 ? 14.929 -1.137 -28.467 1.00 91.56 163 ILE A CA 1
ATOM 1260 C C . ILE A 1 163 ? 14.748 -0.919 -26.963 1.00 91.56 163 ILE A C 1
ATOM 1262 O O . ILE A 1 163 ? 14.702 -1.891 -26.209 1.00 91.56 163 ILE A O 1
ATOM 1266 N N . VAL A 1 164 ? 14.607 0.338 -26.528 1.00 91.50 164 VAL A N 1
ATOM 1267 C CA . VAL A 1 164 ? 14.430 0.676 -25.105 1.00 91.50 164 VAL A CA 1
ATOM 1268 C C . VAL A 1 164 ? 13.122 0.095 -24.569 1.00 91.50 164 VAL A C 1
ATOM 1270 O O . VAL A 1 164 ? 13.132 -0.593 -23.551 1.00 91.50 164 VAL A O 1
ATOM 1273 N N . LEU A 1 165 ? 12.009 0.289 -25.283 1.00 93.25 165 LEU A N 1
ATOM 1274 C CA . LEU A 1 165 ? 10.705 -0.250 -24.900 1.00 93.25 165 LEU A CA 1
ATOM 1275 C C . LEU A 1 165 ? 10.720 -1.782 -24.862 1.00 93.25 165 LEU A C 1
ATOM 1277 O O . LEU A 1 165 ? 10.213 -2.379 -23.914 1.00 93.25 165 LEU A O 1
ATOM 1281 N N . GLY A 1 166 ? 11.343 -2.423 -25.855 1.00 93.31 166 GLY A N 1
ATOM 1282 C CA . GLY A 1 166 ? 11.536 -3.870 -25.877 1.00 93.31 166 GLY A CA 1
ATOM 1283 C C . GLY A 1 166 ? 12.297 -4.354 -24.643 1.00 93.31 166 GLY A C 1
ATOM 1284 O O . GLY A 1 166 ? 11.836 -5.265 -23.964 1.00 93.31 166 GLY A O 1
ATOM 1285 N N . ARG A 1 167 ? 13.413 -3.707 -24.287 1.00 91.88 167 ARG A N 1
ATOM 1286 C CA . ARG A 1 167 ? 14.187 -4.026 -23.073 1.00 91.88 167 ARG A CA 1
ATOM 1287 C C . ARG A 1 167 ? 13.355 -3.859 -21.799 1.00 91.88 167 ARG A C 1
ATOM 1289 O O . ARG A 1 167 ? 13.318 -4.781 -20.989 1.00 91.88 167 ARG A O 1
ATOM 1296 N N . MET A 1 168 ? 12.650 -2.735 -21.651 1.00 93.19 168 MET A N 1
ATOM 1297 C CA . MET A 1 168 ? 11.791 -2.466 -20.490 1.00 93.19 168 MET A CA 1
ATOM 1298 C C . MET A 1 168 ? 10.704 -3.531 -20.329 1.00 93.19 168 MET A C 1
ATOM 1300 O O . MET A 1 168 ? 10.550 -4.092 -19.246 1.00 93.19 168 MET A O 1
ATOM 1304 N N . LEU A 1 169 ? 9.991 -3.860 -21.411 1.00 95.31 169 LEU A N 1
ATOM 1305 C CA . LEU A 1 169 ? 8.962 -4.900 -21.398 1.00 95.31 169 LEU A CA 1
ATOM 1306 C C . LEU A 1 169 ? 9.558 -6.289 -21.152 1.00 95.31 169 LEU A C 1
ATOM 1308 O O . LEU A 1 169 ? 8.977 -7.079 -20.415 1.00 95.31 169 LEU A O 1
ATOM 1312 N N . GLY A 1 170 ? 10.729 -6.586 -21.717 1.00 93.12 170 GLY A N 1
ATOM 1313 C CA . GLY A 1 170 ? 11.439 -7.839 -21.476 1.00 93.12 170 GLY A CA 1
ATOM 1314 C C . GLY A 1 170 ? 11.803 -8.028 -20.001 1.00 93.12 170 GLY A C 1
ATOM 1315 O O . GLY A 1 170 ? 11.531 -9.085 -19.437 1.00 93.12 170 GLY A O 1
ATOM 1316 N N . PHE A 1 171 ? 12.355 -7.001 -19.347 1.00 92.31 171 PHE A N 1
ATOM 1317 C CA . PHE A 1 171 ? 12.672 -7.057 -17.915 1.00 92.31 171 PHE A CA 1
ATOM 1318 C C . PHE A 1 171 ? 11.422 -7.095 -17.042 1.00 92.31 171 PHE A C 1
ATOM 1320 O O . PHE A 1 171 ? 11.400 -7.851 -16.074 1.00 92.31 171 PHE A O 1
ATOM 1327 N N . ALA A 1 172 ? 10.370 -6.356 -17.407 1.00 94.00 172 ALA A N 1
ATOM 1328 C CA . ALA A 1 172 ? 9.082 -6.442 -16.729 1.00 94.00 172 ALA A CA 1
ATOM 1329 C C . ALA A 1 172 ? 8.529 -7.874 -16.784 1.00 94.00 172 ALA A C 1
ATOM 1331 O O . ALA A 1 172 ? 8.195 -8.427 -15.744 1.00 94.00 172 ALA A O 1
ATOM 1332 N N . LEU A 1 173 ? 8.536 -8.520 -17.956 1.00 94.19 173 LEU A N 1
ATOM 1333 C CA . LEU A 1 173 ? 8.100 -9.912 -18.114 1.00 94.19 173 LEU A CA 1
ATOM 1334 C C . LEU A 1 173 ? 8.938 -10.893 -17.285 1.00 94.19 173 LEU A C 1
ATOM 1336 O O . LEU A 1 173 ? 8.381 -11.798 -16.669 1.00 94.19 173 LEU A O 1
ATOM 1340 N N . VAL A 1 174 ? 10.261 -10.715 -17.239 1.00 92.06 174 VAL A N 1
ATOM 1341 C CA . VAL A 1 174 ? 11.152 -11.532 -16.394 1.00 92.06 174 VAL A CA 1
ATOM 1342 C C . VAL A 1 174 ? 10.821 -11.346 -14.915 1.00 92.06 174 VAL A C 1
ATOM 1344 O O . VAL A 1 174 ? 10.686 -12.333 -14.194 1.00 92.06 174 VAL A O 1
ATOM 1347 N N . GLY A 1 175 ? 10.660 -10.098 -14.466 1.00 92.50 175 GLY A N 1
ATOM 1348 C CA . GLY A 1 175 ? 10.287 -9.773 -13.091 1.00 92.50 175 GLY A CA 1
ATOM 1349 C C . GLY A 1 175 ? 8.923 -10.344 -12.714 1.00 92.50 175 GLY A C 1
ATOM 1350 O O . GLY A 1 175 ? 8.799 -10.979 -11.672 1.00 92.50 175 GLY A O 1
ATOM 1351 N N . THR A 1 176 ? 7.919 -10.199 -13.582 1.00 94.38 176 THR A N 1
ATOM 1352 C CA . THR A 1 176 ? 6.579 -10.768 -13.389 1.00 94.38 176 THR A CA 1
ATOM 1353 C C . THR A 1 176 ? 6.617 -12.291 -13.349 1.00 94.38 176 THR A C 1
ATOM 1355 O O . THR A 1 176 ? 6.032 -12.883 -12.449 1.00 94.38 176 THR A O 1
ATOM 1358 N N . GLY A 1 177 ? 7.330 -12.942 -14.272 1.00 93.50 177 GLY A N 1
ATOM 1359 C CA . GLY A 1 177 ? 7.474 -14.398 -14.269 1.00 93.50 177 GLY A CA 1
ATOM 1360 C C . GLY A 1 177 ? 8.132 -14.907 -12.986 1.00 93.50 177 GLY A C 1
ATOM 1361 O O . GLY A 1 177 ? 7.648 -15.858 -12.377 1.00 93.50 177 GLY A O 1
ATOM 1362 N N . LEU A 1 178 ? 9.188 -14.231 -12.524 1.00 92.25 178 LEU A N 1
ATOM 1363 C CA . LEU A 1 178 ? 9.828 -14.557 -11.254 1.00 92.25 178 LEU A CA 1
ATOM 1364 C C . LEU A 1 178 ? 8.886 -14.338 -10.064 1.00 92.25 178 LEU A C 1
ATOM 1366 O O . LEU A 1 178 ? 8.816 -15.203 -9.197 1.00 92.25 178 LEU A O 1
ATOM 1370 N N . LEU A 1 179 ? 8.134 -13.233 -10.039 1.00 94.25 179 LEU A N 1
ATOM 1371 C CA . LEU A 1 179 ? 7.130 -12.954 -9.008 1.00 94.25 179 LEU A CA 1
ATOM 1372 C C . LEU A 1 179 ? 6.038 -14.023 -8.957 1.00 94.25 179 LEU A C 1
ATOM 1374 O O . LEU A 1 179 ? 5.632 -14.403 -7.866 1.00 94.25 179 LEU A O 1
ATOM 1378 N N . VAL A 1 180 ? 5.589 -14.539 -10.104 1.00 95.62 180 VAL A N 1
ATOM 1379 C CA . VAL A 1 180 ? 4.618 -15.643 -10.152 1.00 95.62 180 VAL A CA 1
ATOM 1380 C C . VAL A 1 180 ? 5.203 -16.891 -9.495 1.00 95.62 180 VAL A C 1
ATOM 1382 O O . VAL A 1 180 ? 4.565 -17.476 -8.624 1.00 95.62 180 VAL A O 1
ATOM 1385 N N . VAL A 1 181 ? 6.432 -17.277 -9.851 1.00 93.94 181 VAL A N 1
ATOM 1386 C CA . VAL A 1 181 ? 7.092 -18.450 -9.253 1.00 93.94 181 VAL A CA 1
ATOM 1387 C C . VAL A 1 181 ? 7.315 -18.253 -7.750 1.00 93.94 181 VAL A C 1
ATOM 1389 O O . VAL A 1 181 ? 6.995 -19.140 -6.958 1.00 93.94 181 VAL A O 1
ATOM 1392 N N . MET A 1 182 ? 7.823 -17.085 -7.346 1.00 94.50 182 MET A N 1
ATOM 1393 C CA . MET A 1 182 ? 7.990 -16.728 -5.937 1.00 94.50 182 MET A CA 1
ATOM 1394 C C . MET A 1 182 ? 6.651 -16.773 -5.205 1.00 94.50 182 MET A C 1
ATOM 1396 O O . MET A 1 182 ? 6.586 -17.358 -4.132 1.00 94.50 182 MET A O 1
ATOM 1400 N N . GLY A 1 183 ? 5.580 -16.236 -5.789 1.00 94.75 183 GLY A N 1
ATOM 1401 C CA . GLY A 1 183 ? 4.231 -16.235 -5.226 1.00 94.75 183 GLY A CA 1
ATOM 1402 C C . GLY A 1 183 ? 3.659 -17.639 -5.027 1.00 94.75 183 GLY A C 1
ATOM 1403 O O . GLY A 1 183 ? 3.105 -17.921 -3.969 1.00 94.75 183 GLY A O 1
ATOM 1404 N N . VAL A 1 184 ? 3.859 -18.552 -5.982 1.00 95.38 184 VAL A N 1
ATOM 1405 C CA . VAL A 1 184 ? 3.441 -19.959 -5.843 1.00 95.38 184 VAL A CA 1
ATOM 1406 C C . VAL A 1 184 ? 4.197 -20.651 -4.704 1.00 95.38 184 VAL A C 1
ATOM 1408 O O . VAL A 1 184 ? 3.581 -21.299 -3.860 1.00 95.38 184 VAL A O 1
ATOM 1411 N N . MET A 1 185 ? 5.520 -20.487 -4.633 1.00 93.69 185 MET A N 1
ATOM 1412 C CA . MET A 1 185 ? 6.334 -21.057 -3.548 1.00 93.69 185 MET A CA 1
ATOM 1413 C C . MET A 1 185 ? 5.971 -20.462 -2.183 1.00 93.69 185 MET A C 1
ATOM 1415 O O . MET A 1 185 ? 5.853 -21.179 -1.192 1.00 93.69 185 MET A O 1
ATOM 1419 N N . SER A 1 186 ? 5.753 -19.150 -2.156 1.00 92.62 186 SER A N 1
ATOM 1420 C CA . SER A 1 186 ? 5.304 -18.385 -0.995 1.00 92.62 186 SER A CA 1
ATOM 1421 C C . SER A 1 186 ? 3.971 -18.890 -0.470 1.00 92.62 186 SER A C 1
ATOM 1423 O O . SER A 1 186 ? 3.828 -19.097 0.728 1.00 92.62 186 SER A O 1
ATOM 1425 N N . TYR A 1 187 ? 3.010 -19.124 -1.364 1.00 91.31 187 TYR A N 1
ATOM 1426 C CA . TYR A 1 187 ? 1.707 -19.669 -1.012 1.00 91.31 187 TYR A CA 1
ATOM 1427 C C . TYR A 1 187 ? 1.850 -21.025 -0.315 1.00 91.31 187 TYR A C 1
ATOM 1429 O O . TYR A 1 187 ? 1.346 -21.199 0.792 1.00 91.31 187 TYR A O 1
ATOM 1437 N N . TRP A 1 188 ? 2.615 -21.949 -0.905 1.00 90.75 188 TRP A N 1
ATOM 1438 C CA . TRP A 1 188 ? 2.885 -23.254 -0.294 1.00 90.75 188 TRP A CA 1
ATOM 1439 C C . TRP A 1 188 ? 3.576 -23.142 1.067 1.00 90.75 188 TRP A C 1
ATOM 1441 O O . TRP A 1 188 ? 3.195 -23.840 2.005 1.00 90.75 188 TRP A O 1
ATOM 1451 N N . PHE A 1 189 ? 4.568 -22.259 1.189 1.00 89.88 189 PHE A N 1
ATOM 1452 C CA . PHE A 1 189 ? 5.274 -22.002 2.443 1.00 89.88 189 PHE A CA 1
ATOM 1453 C C . PHE A 1 189 ? 4.338 -21.469 3.536 1.00 89.88 189 PHE A C 1
ATOM 1455 O O . PHE A 1 189 ? 4.355 -21.974 4.655 1.00 89.88 189 PHE A O 1
ATOM 1462 N N . VAL A 1 190 ? 3.499 -20.481 3.213 1.00 87.06 190 VAL A N 1
ATOM 1463 C CA . VAL A 1 190 ? 2.571 -19.848 4.160 1.00 87.06 190 VAL A CA 1
ATOM 1464 C C . VAL A 1 190 ? 1.469 -20.819 4.578 1.00 87.06 190 VAL A C 1
ATOM 1466 O O . VAL A 1 190 ? 1.260 -21.004 5.771 1.00 87.06 190 VAL A O 1
ATOM 1469 N N . VAL A 1 191 ? 0.814 -21.497 3.630 1.00 83.88 191 VAL A N 1
ATOM 1470 C CA . VAL A 1 191 ? -0.240 -22.480 3.943 1.00 83.88 191 VAL A CA 1
ATOM 1471 C C . VAL A 1 191 ? 0.310 -23.595 4.827 1.00 83.88 191 VAL A C 1
ATOM 1473 O O . VAL A 1 191 ? -0.304 -23.948 5.828 1.00 83.88 191 VAL A O 1
ATOM 1476 N N . ARG A 1 192 ? 1.499 -24.118 4.509 1.00 83.19 192 ARG A N 1
ATOM 1477 C CA . ARG A 1 192 ? 2.121 -25.175 5.310 1.00 83.19 192 ARG A CA 1
ATOM 1478 C C . ARG A 1 192 ? 2.626 -24.681 6.666 1.00 83.19 192 ARG A C 1
ATOM 1480 O O . ARG A 1 192 ? 2.597 -25.449 7.617 1.00 83.19 192 ARG A O 1
ATOM 1487 N N . GLY A 1 193 ? 3.094 -23.436 6.754 1.00 76.50 193 GLY A N 1
ATOM 1488 C CA . GLY A 1 193 ? 3.551 -22.827 8.004 1.00 76.50 193 GLY A CA 1
ATOM 1489 C C . GLY A 1 193 ? 2.414 -22.459 8.961 1.00 76.50 193 GLY A C 1
ATOM 1490 O O . GLY A 1 193 ? 2.626 -22.448 10.168 1.00 76.50 193 GLY A O 1
ATOM 1491 N N . MET A 1 194 ? 1.218 -22.178 8.435 1.00 72.62 194 MET A N 1
ATOM 1492 C CA . MET A 1 194 ? 0.032 -21.835 9.230 1.00 72.62 194 MET A CA 1
ATOM 1493 C C . MET A 1 194 ? -0.877 -23.032 9.523 1.00 72.62 194 MET A C 1
ATOM 1495 O O . MET A 1 194 ? -1.698 -22.947 10.431 1.00 72.62 194 MET A O 1
ATOM 1499 N N . ALA A 1 195 ? -0.751 -24.140 8.788 1.00 69.25 195 ALA A N 1
ATOM 1500 C CA . ALA A 1 195 ? -1.532 -25.345 9.040 1.00 69.25 195 ALA A CA 1
ATOM 1501 C C . ALA A 1 195 ? -1.186 -25.936 10.417 1.00 69.25 195 ALA A C 1
ATOM 1503 O O . ALA A 1 195 ? -0.114 -26.507 10.608 1.00 69.25 195 ALA A O 1
ATOM 1504 N N . HIS A 1 196 ? -2.110 -25.810 11.365 1.00 61.50 196 HIS A N 1
ATOM 1505 C CA . HIS A 1 196 ? -2.038 -26.451 12.672 1.00 61.50 196 HIS A CA 1
ATOM 1506 C C . HIS A 1 196 ? -3.431 -26.912 13.103 1.00 61.50 196 HIS A C 1
ATOM 1508 O O . HIS A 1 196 ? -4.446 -26.377 12.660 1.00 61.50 196 HIS A O 1
ATOM 1514 N N . THR A 1 197 ? -3.468 -27.936 13.947 1.00 57.62 197 THR A N 1
ATOM 1515 C CA . THR A 1 197 ? -4.696 -28.533 14.475 1.00 57.62 197 THR A CA 1
ATOM 1516 C C . THR A 1 197 ? -4.750 -28.317 15.980 1.00 57.62 197 THR A C 1
ATOM 1518 O O . THR A 1 197 ? -3.727 -28.412 16.656 1.00 57.62 197 THR A O 1
ATOM 1521 N N . HIS A 1 198 ? -5.943 -28.051 16.502 1.00 55.75 198 HIS A N 1
ATOM 1522 C CA . HIS A 1 198 ? -6.209 -27.997 17.939 1.00 55.75 198 HIS A CA 1
ATOM 1523 C C . HIS A 1 198 ? -7.074 -29.192 18.321 1.00 55.75 198 HIS A C 1
ATOM 1525 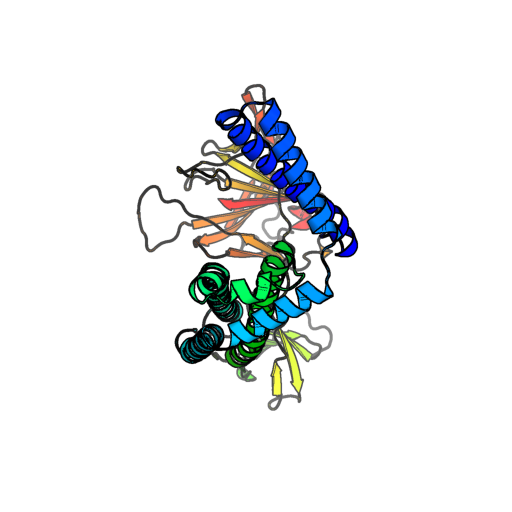O O . HIS A 1 198 ? -8.023 -29.511 17.606 1.00 55.75 198 HIS A O 1
ATOM 1531 N N . GLU A 1 199 ? -6.772 -29.826 19.450 1.00 57.44 199 GLU A N 1
ATOM 1532 C CA . GLU A 1 199 ? -7.640 -30.845 20.039 1.00 57.44 199 GLU A CA 1
ATOM 1533 C C . GLU A 1 199 ? -8.592 -30.194 21.057 1.00 57.44 199 GLU A C 1
ATOM 1535 O O . GLU A 1 199 ? -8.219 -29.291 21.817 1.00 57.44 199 GLU A O 1
ATOM 1540 N N . LEU A 1 200 ? -9.855 -30.632 21.050 1.00 57.31 200 LEU A N 1
ATOM 1541 C CA . LEU A 1 200 ? -10.891 -30.184 21.979 1.00 57.31 200 LEU A CA 1
ATOM 1542 C C . LEU A 1 200 ? -11.426 -31.383 22.764 1.00 57.31 200 LEU A C 1
ATOM 1544 O O . LEU A 1 200 ? -12.213 -32.179 22.256 1.00 57.31 200 LEU A O 1
ATOM 1548 N N . THR A 1 201 ? -11.019 -31.484 24.025 1.00 61.78 201 THR A N 1
ATOM 1549 C CA . THR A 1 201 ? -11.462 -32.547 24.932 1.00 61.78 201 THR A CA 1
ATOM 1550 C C . THR A 1 201 ? -12.766 -32.151 25.636 1.00 61.78 201 THR A C 1
ATOM 1552 O O . THR A 1 201 ? -12.904 -31.023 26.115 1.00 61.78 201 THR A O 1
ATOM 1555 N N . ALA A 1 202 ? -13.717 -33.086 25.773 1.00 59.38 202 ALA A N 1
ATOM 1556 C CA . ALA A 1 202 ? -15.035 -32.846 26.383 1.00 59.38 202 ALA A CA 1
ATOM 1557 C C . ALA A 1 202 ? -14.980 -32.257 27.812 1.00 59.38 202 ALA A C 1
ATOM 1559 O O . ALA A 1 202 ? -15.895 -31.550 28.223 1.00 59.38 202 ALA A O 1
ATOM 1560 N N . GLY A 1 203 ? -13.892 -32.492 28.556 1.00 59.19 203 GLY A N 1
ATOM 1561 C CA . GLY A 1 203 ? -13.675 -31.924 29.893 1.00 59.19 203 GLY A CA 1
ATOM 1562 C C . GLY A 1 203 ? -13.424 -30.409 29.927 1.00 59.19 203 GLY A C 1
ATOM 1563 O O . GLY A 1 203 ? -13.561 -29.800 30.987 1.00 59.19 203 GLY A O 1
ATOM 1564 N N . ASN A 1 204 ? -13.095 -29.790 28.789 1.00 57.53 204 ASN A N 1
ATOM 1565 C CA . ASN A 1 204 ? -12.826 -28.352 28.694 1.00 57.53 204 ASN A CA 1
ATOM 1566 C C . ASN A 1 204 ? -14.074 -27.524 28.334 1.00 57.53 204 ASN A C 1
ATOM 1568 O O . ASN A 1 204 ? -14.001 -26.296 28.344 1.00 57.53 204 ASN A O 1
ATOM 1572 N N . LEU A 1 205 ? -15.209 -28.176 28.050 1.00 58.34 205 LEU A N 1
ATOM 1573 C CA . LEU A 1 205 ? -16.497 -27.552 27.736 1.00 58.34 205 LEU A CA 1
ATOM 1574 C C . LEU A 1 205 ? -17.384 -27.488 28.991 1.00 58.34 205 LEU A C 1
ATOM 1576 O O . LEU A 1 205 ? -17.617 -28.490 29.663 1.00 58.34 205 LEU A O 1
ATOM 1580 N N . LYS A 1 206 ? -17.906 -26.302 29.309 1.00 61.44 206 LYS A N 1
ATOM 1581 C CA . LYS A 1 206 ? -18.816 -26.043 30.432 1.00 61.44 206 LYS A CA 1
ATOM 1582 C C . LYS A 1 206 ? -20.167 -25.562 29.912 1.00 61.44 206 LYS A C 1
ATOM 1584 O O . LYS A 1 206 ? -20.229 -24.686 29.060 1.00 61.44 206 LYS A O 1
ATOM 1589 N N . ALA A 1 207 ? -21.258 -26.096 30.454 1.00 55.06 207 ALA A N 1
ATOM 1590 C CA . ALA A 1 207 ? -22.604 -25.644 30.109 1.00 55.06 207 ALA A CA 1
ATOM 1591 C C . ALA A 1 207 ? -22.873 -24.226 30.645 1.00 55.06 207 ALA A C 1
ATOM 1593 O O . ALA A 1 207 ? -22.790 -23.977 31.853 1.00 55.06 207 ALA A O 1
ATOM 1594 N N . VAL A 1 208 ? -23.234 -23.303 29.753 1.00 52.84 208 VAL A N 1
ATOM 1595 C CA . VAL A 1 208 ? -23.606 -21.928 30.095 1.00 52.84 208 VAL A CA 1
ATOM 1596 C C . VAL A 1 208 ? -24.987 -21.941 30.736 1.00 52.84 208 VAL A C 1
ATOM 1598 O O . VAL A 1 208 ? -26.015 -22.097 30.084 1.00 52.84 208 VAL A O 1
ATOM 1601 N N . THR A 1 209 ? -25.017 -21.765 32.053 1.00 48.84 209 THR A N 1
ATOM 1602 C CA . THR A 1 209 ? -26.231 -21.899 32.876 1.00 48.84 209 THR A CA 1
ATOM 1603 C C . THR A 1 209 ? -27.091 -20.625 32.912 1.00 48.84 209 THR A C 1
ATOM 1605 O O . THR A 1 209 ? -28.109 -20.598 33.596 1.00 48.84 209 THR A O 1
ATOM 1608 N N . GLN A 1 210 ? -26.695 -19.560 32.198 1.00 45.56 210 GLN A N 1
ATOM 1609 C CA . GLN A 1 210 ? -27.320 -18.227 32.273 1.00 45.56 210 GLN A CA 1
ATOM 1610 C C . GLN A 1 210 ? -28.176 -17.824 31.060 1.00 45.56 210 GLN A C 1
ATOM 1612 O O . GLN A 1 210 ? -28.796 -16.762 31.093 1.00 45.56 210 GLN A O 1
ATOM 1617 N N . VAL A 1 211 ? -28.273 -18.648 30.012 1.00 42.75 211 VAL A N 1
ATOM 1618 C CA . VAL A 1 211 ? -29.162 -18.375 28.871 1.00 42.75 211 VAL A CA 1
ATOM 1619 C C . VAL A 1 211 ? -30.414 -19.231 29.014 1.00 42.75 211 VAL A C 1
ATOM 1621 O O . VAL A 1 211 ? -30.326 -20.442 29.207 1.00 42.75 211 VAL A O 1
ATOM 1624 N N . ARG A 1 212 ? -31.593 -18.598 28.963 1.00 39.56 212 ARG A N 1
ATOM 1625 C CA . ARG A 1 212 ? -32.895 -19.276 29.016 1.00 39.56 212 ARG A CA 1
ATOM 1626 C C . ARG A 1 212 ? -32.921 -20.310 27.886 1.00 39.56 212 ARG A C 1
ATOM 1628 O O . ARG A 1 212 ? -32.953 -19.924 26.721 1.00 39.56 212 ARG A O 1
ATOM 1635 N N . ALA A 1 213 ? -32.838 -21.592 28.238 1.00 36.50 213 ALA A N 1
ATOM 1636 C CA . ALA A 1 213 ? -32.840 -22.684 27.277 1.00 36.50 213 ALA A CA 1
ATOM 1637 C C . ALA A 1 213 ? -34.126 -22.606 26.444 1.00 36.50 213 ALA A C 1
ATOM 1639 O O . ALA A 1 213 ? -35.223 -22.835 26.951 1.00 36.50 213 ALA A O 1
ATOM 1640 N N . VAL A 1 214 ? -33.986 -22.225 25.178 1.00 41.56 214 VAL A N 1
ATOM 1641 C CA . VAL A 1 214 ? -34.985 -22.527 24.154 1.00 41.56 214 VAL A CA 1
ATOM 1642 C C . VAL A 1 214 ? -34.757 -23.999 23.822 1.00 41.56 214 VAL A C 1
ATOM 1644 O O . VAL A 1 214 ? -33.613 -24.357 23.553 1.00 41.56 214 VAL A O 1
ATOM 1647 N N . GLU A 1 215 ? -35.796 -24.830 23.965 1.00 42.78 215 GLU A N 1
ATOM 1648 C CA . GLU A 1 215 ? -35.793 -26.302 23.837 1.00 42.78 215 GLU A CA 1
ATOM 1649 C C . GLU A 1 215 ? -34.575 -26.881 23.088 1.00 42.78 215 GLU A C 1
ATOM 1651 O O . GLU A 1 215 ? -34.482 -26.804 21.865 1.00 42.78 215 GLU A O 1
ATOM 1656 N N . GLY A 1 216 ? -33.628 -27.451 23.843 1.00 53.16 216 GLY A N 1
ATOM 1657 C CA . GLY A 1 216 ? -32.360 -27.975 23.329 1.00 53.16 216 GLY A CA 1
ATOM 1658 C C . GLY A 1 216 ? -31.303 -28.143 24.428 1.00 53.16 216 GLY A C 1
ATOM 1659 O O . GLY A 1 216 ? -31.508 -27.719 25.568 1.00 53.16 216 GLY A O 1
ATOM 1660 N N . GLN A 1 217 ? -30.175 -28.790 24.098 1.00 50.75 217 GLN A N 1
ATOM 1661 C CA . GLN A 1 217 ? -29.023 -28.916 25.004 1.00 50.75 217 GLN A CA 1
ATOM 1662 C C . GLN A 1 217 ? -28.477 -27.520 25.376 1.00 50.75 217 GLN A C 1
ATOM 1664 O O . GLN A 1 217 ? -28.501 -26.617 24.534 1.00 50.75 217 GLN A O 1
ATOM 1669 N N . PRO A 1 218 ? -28.005 -27.309 26.621 1.00 55.03 218 PRO A N 1
ATOM 1670 C CA . PRO A 1 218 ? -27.491 -26.011 27.039 1.00 55.03 218 PRO A CA 1
ATOM 1671 C C . PRO A 1 218 ? -26.260 -25.634 26.199 1.00 55.03 218 PRO A C 1
ATOM 1673 O O . PRO A 1 218 ? -25.427 -26.508 25.947 1.00 55.03 218 PRO A O 1
ATOM 1676 N N . PRO A 1 219 ? -26.120 -24.359 25.787 1.00 59.44 219 PRO A N 1
ATOM 1677 C CA . PRO A 1 219 ? -24.946 -23.919 25.045 1.00 59.44 219 PRO A CA 1
ATOM 1678 C C . PRO A 1 219 ? -23.673 -24.212 25.848 1.00 59.44 219 PRO A C 1
ATOM 1680 O O . PRO A 1 219 ? -23.642 -24.014 27.067 1.00 59.44 219 PRO A O 1
ATOM 1683 N N . LEU A 1 220 ? -22.641 -24.727 25.181 1.00 65.38 220 LEU A N 1
ATOM 1684 C CA . LEU A 1 220 ? -21.370 -25.105 25.806 1.00 65.38 220 LEU A CA 1
ATOM 1685 C C . LEU A 1 220 ? -20.320 -24.028 25.527 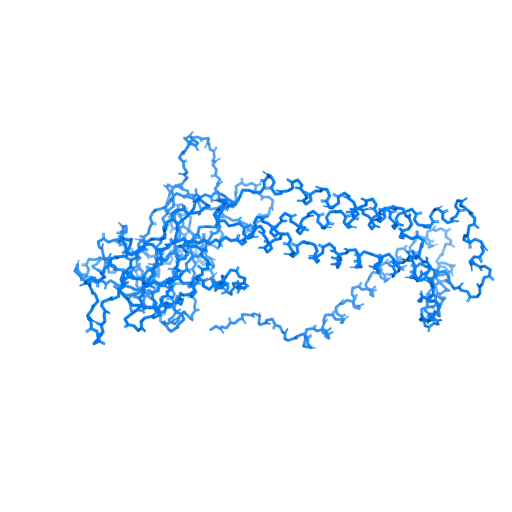1.00 65.38 220 LEU A C 1
ATOM 1687 O O . LEU A 1 220 ? -20.151 -23.605 24.388 1.00 65.38 220 LEU A O 1
ATOM 1691 N N . GLU A 1 221 ? -19.586 -23.615 26.554 1.00 65.81 221 GLU A N 1
ATOM 1692 C CA . GLU A 1 221 ? -18.448 -22.701 26.462 1.00 65.81 221 GLU A CA 1
ATOM 1693 C C . GLU A 1 221 ? -17.190 -23.360 27.024 1.00 65.81 221 GLU A C 1
ATOM 1695 O O . GLU A 1 221 ? -17.209 -23.925 28.117 1.00 65.81 221 GLU A O 1
ATOM 1700 N N . GLY A 1 222 ? -16.076 -23.281 26.305 1.00 66.94 222 GLY A N 1
ATOM 1701 C CA . GLY A 1 222 ? -14.816 -23.885 26.730 1.00 66.94 222 GLY A CA 1
ATOM 1702 C C . GLY A 1 222 ? -13.594 -23.262 26.079 1.00 66.94 222 GLY A C 1
ATOM 1703 O O . GLY A 1 222 ? -13.702 -22.314 25.307 1.00 66.94 222 GLY A O 1
ATOM 1704 N N . LEU A 1 223 ? -12.421 -23.801 26.396 1.00 62.38 223 LEU A N 1
ATOM 1705 C CA . LEU A 1 223 ? -11.161 -23.446 25.739 1.00 62.38 223 LEU A CA 1
ATOM 1706 C C . LEU A 1 223 ? -10.579 -24.687 25.056 1.00 62.38 223 LEU A C 1
ATOM 1708 O O . LEU A 1 223 ? -10.678 -25.790 25.596 1.00 62.38 223 LEU A O 1
ATOM 1712 N N . THR A 1 224 ? -9.966 -24.517 23.885 1.00 64.50 224 THR A N 1
ATOM 1713 C CA . THR A 1 224 ? -9.161 -25.583 23.270 1.00 64.50 224 THR A CA 1
ATOM 1714 C C . THR A 1 224 ? -7.921 -25.875 24.112 1.00 64.50 224 THR A C 1
ATOM 1716 O O . THR A 1 224 ? -7.479 -25.042 24.913 1.00 64.50 224 THR A O 1
ATOM 1719 N N . GLU A 1 225 ? -7.331 -27.057 23.929 1.00 64.75 225 GLU A N 1
ATOM 1720 C CA . GLU A 1 225 ? -6.014 -27.319 24.505 1.00 64.75 225 GLU A CA 1
ATOM 1721 C C . GLU A 1 225 ? -4.966 -26.361 23.914 1.00 64.75 225 GLU A C 1
ATOM 1723 O O . GLU A 1 225 ? -5.099 -25.920 22.769 1.00 64.75 225 GLU A O 1
ATOM 1728 N N . PRO A 1 226 ? -3.943 -25.970 24.696 1.00 59.22 226 PRO A N 1
ATOM 1729 C CA . PRO A 1 226 ? -2.917 -25.065 24.204 1.00 59.22 226 PRO A CA 1
ATOM 1730 C C . PRO A 1 226 ? -2.062 -25.771 23.147 1.00 59.22 226 PRO A C 1
ATOM 1732 O O . PRO A 1 226 ? -1.236 -26.617 23.482 1.00 59.22 226 PRO A O 1
ATOM 1735 N N . ALA A 1 227 ? -2.212 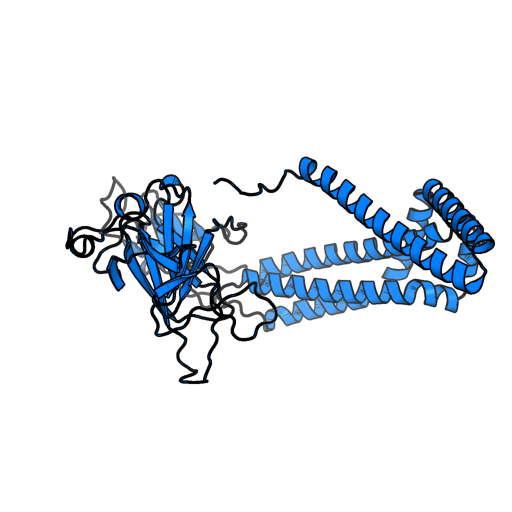-25.376 21.883 1.00 56.03 227 ALA A N 1
ATOM 1736 C CA . ALA A 1 227 ? -1.342 -25.786 20.784 1.00 56.03 227 ALA A CA 1
ATOM 1737 C C . ALA A 1 227 ? -0.715 -24.545 20.137 1.00 56.03 227 ALA A C 1
ATOM 1739 O O . ALA A 1 227 ? -1.356 -23.504 20.006 1.00 56.03 227 ALA A O 1
ATOM 1740 N N . HIS A 1 228 ? 0.571 -24.626 19.779 1.00 55.03 228 HIS A N 1
ATOM 1741 C CA . HIS A 1 228 ? 1.329 -23.488 19.233 1.00 55.03 228 HIS A CA 1
ATOM 1742 C C . HIS A 1 228 ? 1.162 -22.188 20.053 1.00 55.03 228 HIS A C 1
ATOM 1744 O O . HIS A 1 228 ? 0.943 -21.100 19.517 1.00 55.03 228 HIS A O 1
ATOM 1750 N N . GLY A 1 229 ? 1.257 -22.308 21.383 1.00 54.06 229 GLY A N 1
ATOM 1751 C CA . GLY A 1 229 ? 1.364 -21.168 22.299 1.00 54.06 229 GLY A CA 1
ATOM 1752 C C . GLY A 1 229 ? 0.084 -20.352 22.506 1.00 54.06 229 GLY A C 1
ATOM 1753 O O . GLY A 1 229 ? 0.141 -19.326 23.184 1.00 54.06 229 GLY A O 1
ATOM 1754 N N . HIS A 1 230 ? -1.060 -20.791 21.971 1.00 57.75 230 HIS A N 1
ATOM 1755 C CA . HIS A 1 230 ? -2.349 -20.127 22.161 1.00 57.75 230 HIS A CA 1
ATOM 1756 C C . HIS A 1 230 ? -3.507 -21.128 22.329 1.00 57.75 230 HIS A C 1
ATOM 1758 O O . HIS A 1 230 ? -3.366 -22.321 22.075 1.00 57.75 230 HIS A O 1
ATOM 1764 N N . GLN A 1 231 ? -4.640 -20.628 22.826 1.00 61.12 231 GLN A N 1
ATOM 1765 C CA . GLN A 1 231 ? -5.897 -21.358 23.022 1.00 61.12 231 GLN A CA 1
ATOM 1766 C C . GLN A 1 231 ? -7.030 -20.541 22.416 1.00 61.12 231 GLN A C 1
ATOM 1768 O O . GLN A 1 231 ? -6.966 -19.306 22.404 1.00 61.12 231 GLN A O 1
ATOM 1773 N N . HIS A 1 232 ? -8.081 -21.210 21.965 1.00 64.69 232 HIS A N 1
ATOM 1774 C CA . HIS A 1 232 ? -9.263 -20.550 21.437 1.00 64.69 232 HIS A CA 1
ATOM 1775 C C . HIS A 1 232 ? -10.480 -20.777 22.328 1.00 64.69 232 HIS A C 1
ATOM 1777 O O . HIS A 1 232 ? -10.645 -21.856 22.895 1.00 64.69 232 HIS A O 1
ATOM 1783 N N . ALA A 1 233 ? -11.344 -19.764 22.430 1.00 62.31 233 ALA A N 1
ATOM 1784 C CA . ALA A 1 233 ? -12.626 -19.899 23.104 1.00 62.31 233 ALA A CA 1
ATOM 1785 C C . ALA A 1 233 ? -13.603 -20.608 22.168 1.00 62.31 233 ALA A C 1
ATOM 1787 O O . ALA A 1 233 ? -13.840 -20.164 21.050 1.00 62.31 233 ALA A O 1
ATOM 1788 N N . VAL A 1 234 ? -14.160 -21.724 22.615 1.00 67.44 234 VAL A N 1
ATOM 1789 C CA . VAL A 1 234 ? -15.156 -22.492 21.873 1.00 67.44 234 VAL A CA 1
ATOM 1790 C C . VAL A 1 234 ? -16.523 -22.177 22.450 1.00 67.44 234 VAL A C 1
ATOM 1792 O O . VAL A 1 234 ? -16.730 -22.325 23.653 1.00 67.44 234 VAL A O 1
ATOM 1795 N N . ARG A 1 235 ? -17.453 -21.768 21.590 1.00 68.06 235 ARG A N 1
ATOM 1796 C CA . ARG A 1 235 ? -18.877 -21.635 21.901 1.00 68.06 235 ARG A CA 1
ATOM 1797 C C . ARG A 1 235 ? -19.662 -22.597 21.029 1.00 68.06 235 ARG A C 1
ATOM 1799 O O . ARG A 1 235 ? -19.482 -22.596 19.817 1.00 68.06 235 ARG A O 1
ATOM 1806 N N . ILE A 1 236 ? -20.515 -23.418 21.623 1.00 67.25 236 ILE A N 1
ATOM 1807 C CA . ILE A 1 236 ? -21.414 -24.322 20.906 1.00 67.25 236 ILE A CA 1
ATOM 1808 C C . ILE A 1 236 ? -22.838 -23.885 21.201 1.00 67.25 236 ILE A C 1
ATOM 1810 O O . ILE A 1 236 ? -23.269 -23.893 22.356 1.00 67.25 236 ILE A O 1
ATOM 1814 N N . ASP A 1 237 ? -23.551 -23.498 20.150 1.00 62.81 237 ASP A N 1
ATOM 1815 C CA . ASP A 1 237 ? -24.932 -23.051 20.238 1.00 62.81 237 ASP A CA 1
ATOM 1816 C C . ASP A 1 237 ? -25.860 -24.255 20.479 1.00 62.81 237 ASP A C 1
ATOM 1818 O O . ASP A 1 237 ? -25.533 -25.399 20.152 1.00 62.81 237 ASP A O 1
ATOM 1822 N N . SER A 1 238 ? -27.076 -24.013 20.974 1.00 57.53 238 SER A N 1
ATOM 1823 C CA . SER A 1 238 ? -28.084 -25.060 21.242 1.00 57.53 238 SER A CA 1
ATOM 1824 C C . SER A 1 238 ? -28.531 -25.856 20.001 1.00 57.53 238 SER A C 1
ATOM 1826 O O . SER A 1 238 ? -29.207 -26.874 20.130 1.00 57.53 238 SER A O 1
ATOM 1828 N N . SER A 1 239 ? -28.142 -25.408 18.803 1.00 54.38 239 SER A N 1
ATOM 1829 C CA . SER A 1 239 ? -28.385 -26.071 17.515 1.00 54.38 239 SER A CA 1
ATOM 1830 C C . SER A 1 239 ? -27.309 -27.095 17.121 1.00 54.38 239 SER A C 1
ATOM 1832 O O . SER A 1 239 ? -27.430 -27.723 16.071 1.00 54.38 239 SER A O 1
ATOM 1834 N N . GLY A 1 240 ? -26.249 -27.257 17.925 1.00 55.50 240 GLY A N 1
ATOM 1835 C CA . GLY A 1 240 ? -25.125 -28.149 17.620 1.00 55.50 240 GLY A CA 1
ATOM 1836 C C . GLY A 1 240 ? -24.099 -27.566 16.642 1.00 55.50 240 GLY A C 1
ATOM 1837 O O . GLY A 1 240 ? -23.145 -28.249 16.288 1.00 55.50 240 GLY A O 1
ATOM 1838 N N . LYS A 1 241 ? -24.254 -26.305 16.218 1.00 57.59 241 LYS A N 1
ATOM 1839 C CA . LYS A 1 241 ? -23.206 -25.565 15.505 1.00 57.59 241 LYS A CA 1
ATOM 1840 C C . LYS A 1 241 ? -22.313 -24.852 16.509 1.00 57.59 241 LYS A C 1
ATOM 1842 O O . LYS A 1 241 ? -22.809 -24.125 17.368 1.00 57.59 241 LYS A O 1
ATOM 1847 N N . GLY A 1 242 ? -21.004 -25.063 16.404 1.00 62.25 242 GLY A N 1
ATOM 1848 C CA . GLY A 1 242 ? -20.026 -24.371 17.233 1.00 62.25 242 GLY A CA 1
ATOM 1849 C C . GLY A 1 242 ? -19.240 -23.329 16.455 1.00 62.25 242 GLY A C 1
ATOM 1850 O O . GLY A 1 242 ? -19.011 -23.458 15.254 1.00 62.25 242 GLY A O 1
ATOM 1851 N N . ARG A 1 243 ? -18.810 -22.287 17.155 1.00 63.47 243 ARG A N 1
ATOM 1852 C CA . ARG A 1 243 ? -17.831 -21.318 16.682 1.00 63.47 243 ARG A CA 1
ATOM 1853 C C . ARG A 1 243 ? -16.661 -21.312 17.641 1.00 63.47 243 ARG A C 1
ATOM 1855 O O . ARG A 1 243 ? -16.829 -21.238 18.857 1.00 63.47 243 ARG A O 1
ATOM 1862 N N . ILE A 1 244 ? -15.466 -21.371 17.080 1.00 63.16 244 ILE A N 1
ATOM 1863 C CA . ILE A 1 244 ? -14.244 -21.120 17.821 1.00 63.16 244 ILE A CA 1
ATOM 1864 C C . ILE A 1 244 ? -13.893 -19.650 17.612 1.00 63.16 244 ILE A C 1
ATOM 1866 O O . ILE A 1 244 ? -13.466 -19.255 16.527 1.00 63.16 244 ILE A O 1
ATOM 1870 N N . GLU A 1 245 ? -14.114 -18.837 18.639 1.00 58.12 245 GLU A N 1
ATOM 1871 C CA . GLU A 1 245 ? -13.697 -17.444 18.678 1.00 58.12 245 GLU A CA 1
ATOM 1872 C C . GLU A 1 245 ? -12.233 -17.379 19.118 1.00 58.12 245 GLU A C 1
ATOM 1874 O O . GLU A 1 245 ? -11.876 -17.545 20.291 1.00 58.12 245 GLU A O 1
ATOM 1879 N N . THR A 1 246 ? -11.353 -17.085 18.167 1.00 55.81 246 THR A N 1
ATOM 1880 C CA . THR A 1 246 ? -10.027 -16.588 18.504 1.00 55.81 246 THR A CA 1
ATOM 1881 C C . THR A 1 246 ? -10.244 -15.162 18.986 1.00 55.81 246 THR A C 1
ATOM 1883 O O . THR A 1 246 ? -10.740 -14.329 18.229 1.00 55.81 246 THR A O 1
ATOM 1886 N N . GLY A 1 247 ? -9.883 -14.834 20.231 1.00 47.19 247 GLY A N 1
ATOM 1887 C CA . GLY A 1 247 ? -10.132 -13.511 20.828 1.00 47.19 247 GLY A CA 1
ATOM 1888 C C . GLY A 1 247 ? -9.558 -12.304 20.058 1.00 47.19 247 GLY A C 1
ATOM 1889 O O . GLY A 1 247 ? -9.637 -11.179 20.549 1.00 47.19 247 GLY A O 1
ATOM 1890 N N . ARG A 1 248 ? -8.941 -12.508 18.881 1.00 54.22 248 ARG A N 1
ATOM 1891 C CA . ARG A 1 248 ? -8.382 -11.490 17.989 1.00 54.22 248 ARG A CA 1
ATOM 1892 C C . ARG A 1 248 ? -8.469 -11.878 16.497 1.00 54.22 248 ARG A C 1
ATOM 1894 O O . ARG A 1 248 ? -7.500 -12.363 15.924 1.00 54.22 248 ARG A O 1
ATOM 1901 N N . ARG A 1 249 ? -9.565 -11.459 15.845 1.00 55.97 249 ARG A N 1
ATOM 1902 C CA . ARG A 1 249 ? -9.697 -11.176 14.388 1.00 55.97 249 ARG A CA 1
ATOM 1903 C C . ARG A 1 249 ? -10.000 -12.321 13.416 1.00 55.97 249 ARG A C 1
ATOM 1905 O O . ARG A 1 249 ? -10.102 -12.043 12.224 1.00 55.97 249 ARG A O 1
ATOM 1912 N N . HIS A 1 250 ? -10.189 -13.548 13.879 1.00 57.06 250 HIS A N 1
ATOM 1913 C CA . HIS A 1 250 ? -10.729 -14.626 13.049 1.00 57.06 250 HIS A CA 1
ATOM 1914 C C . HIS A 1 250 ? -11.481 -15.638 13.909 1.00 57.06 250 HIS A C 1
ATOM 1916 O O . HIS A 1 250 ? -11.326 -15.662 15.130 1.00 57.06 250 HIS A O 1
ATOM 1922 N N . TRP A 1 251 ? -12.330 -16.427 13.272 1.00 62.94 251 TRP A N 1
ATOM 1923 C CA . TRP A 1 251 ? -13.105 -17.481 13.906 1.00 62.94 251 TRP A CA 1
ATOM 1924 C C . TRP A 1 251 ? -13.100 -18.718 13.017 1.00 62.94 251 TRP A C 1
ATOM 1926 O O . TRP A 1 251 ? -12.874 -18.625 11.810 1.00 62.94 251 TRP A O 1
ATOM 1936 N N . HIS A 1 252 ? -13.340 -19.876 13.617 1.00 63.91 252 HIS A N 1
ATOM 1937 C CA . HIS A 1 252 ? -13.500 -21.127 12.884 1.00 63.91 252 HIS A CA 1
ATOM 1938 C C . HIS A 1 252 ? -14.905 -21.674 13.097 1.00 63.91 252 HIS A C 1
ATOM 1940 O O . HIS A 1 252 ? -15.452 -21.592 14.201 1.00 63.91 252 HIS A O 1
ATOM 1946 N N . GLU A 1 253 ? -15.487 -22.232 12.041 1.00 64.75 253 GLU A N 1
ATOM 1947 C CA . GLU A 1 253 ? -16.707 -23.028 12.155 1.00 64.75 253 GLU A CA 1
ATOM 1948 C C . GLU A 1 253 ? -16.348 -24.402 12.728 1.00 64.75 253 GLU A C 1
ATOM 1950 O O . GLU A 1 253 ? -15.317 -24.973 12.377 1.00 64.75 253 GLU A O 1
ATOM 1955 N N . LEU A 1 254 ? -17.159 -24.904 13.652 1.00 67.50 254 LEU A N 1
ATOM 1956 C CA . LEU A 1 254 ? -16.971 -26.206 14.277 1.00 67.50 254 LEU A CA 1
ATOM 1957 C C . LEU A 1 254 ? -18.002 -27.175 13.700 1.00 67.50 254 LEU A C 1
ATOM 1959 O O . LEU A 1 254 ? -19.207 -26.967 13.870 1.00 67.50 254 LEU A O 1
ATOM 1963 N N . GLU A 1 255 ? -17.532 -28.243 13.065 1.00 64.19 255 GLU A N 1
ATOM 1964 C CA . GLU A 1 255 ? -18.369 -29.387 12.713 1.00 64.19 255 GLU A CA 1
ATOM 1965 C C . GLU A 1 255 ? -18.235 -30.458 13.793 1.00 64.19 255 GLU A C 1
ATOM 1967 O O . GLU A 1 255 ? -17.134 -30.800 14.229 1.00 64.19 255 GLU A O 1
ATOM 1972 N N . ILE A 1 256 ? -19.377 -30.956 14.262 1.00 66.75 256 ILE A N 1
ATOM 1973 C CA . ILE A 1 256 ? -19.447 -31.959 15.322 1.00 66.75 256 ILE A CA 1
ATOM 1974 C C . ILE A 1 256 ? -19.896 -33.270 14.689 1.00 66.75 256 ILE A C 1
ATOM 1976 O O . ILE A 1 256 ? -21.036 -33.380 14.236 1.00 66.75 256 ILE A O 1
ATOM 1980 N N . GLU A 1 257 ? -19.016 -34.268 14.680 1.00 63.03 257 GLU A N 1
ATOM 1981 C CA . GLU A 1 257 ? -19.357 -35.629 14.273 1.00 63.03 257 GLU A CA 1
ATOM 1982 C C . GLU A 1 257 ? -19.504 -36.525 15.511 1.00 63.03 257 GLU A C 1
ATOM 1984 O O . GLU A 1 257 ? -18.574 -36.697 16.299 1.00 63.03 257 GLU A O 1
ATOM 1989 N N . GLY A 1 258 ? -20.690 -37.115 15.689 1.00 60.03 258 GLY A N 1
ATOM 1990 C CA . GLY A 1 258 ? -21.002 -38.011 16.809 1.00 60.03 258 GLY A CA 1
ATOM 1991 C C . GLY A 1 258 ? -21.753 -37.347 17.972 1.00 60.03 258 GLY A C 1
ATOM 1992 O O . GLY A 1 258 ? -22.161 -36.191 17.909 1.00 60.03 258 GLY A O 1
ATOM 1993 N N . SER A 1 259 ? -22.000 -38.111 19.041 1.00 51.69 259 SER A N 1
ATOM 1994 C CA . SER A 1 259 ? -22.761 -37.677 20.223 1.00 51.69 259 SER A CA 1
ATOM 1995 C C . SER A 1 259 ? -22.160 -38.263 21.505 1.00 51.69 259 SER A C 1
ATOM 1997 O O . SER A 1 259 ? -21.730 -39.417 21.528 1.00 51.69 259 SER A O 1
ATOM 1999 N N . GLY A 1 260 ? -22.130 -37.478 22.587 1.00 60.25 260 GLY A N 1
ATOM 2000 C CA . GLY A 1 260 ? -21.624 -37.905 23.897 1.00 60.25 260 GLY A CA 1
ATOM 2001 C C . GLY A 1 260 ? -20.093 -37.910 24.002 1.00 60.25 260 GLY A C 1
ATOM 2002 O O . GLY A 1 260 ? -19.418 -37.057 23.435 1.00 60.25 260 GLY A O 1
ATOM 2003 N N . ASN A 1 261 ? -19.530 -38.877 24.733 1.00 53.25 261 ASN A N 1
ATOM 2004 C CA . ASN A 1 261 ? -18.087 -38.970 25.029 1.00 53.25 261 ASN A CA 1
ATOM 2005 C C . ASN A 1 261 ? -17.193 -39.320 23.818 1.00 53.25 261 ASN A C 1
ATOM 2007 O O . ASN A 1 261 ? -15.983 -39.449 23.980 1.00 53.25 261 ASN A O 1
ATOM 2011 N N . GLN A 1 262 ? -17.781 -39.521 22.635 1.00 53.53 262 GLN A N 1
ATOM 2012 C CA . GLN A 1 262 ? -17.087 -39.857 21.386 1.00 53.53 262 GLN A CA 1
ATOM 2013 C C . GLN A 1 262 ? -17.261 -38.779 20.304 1.00 53.53 262 GLN A C 1
ATOM 2015 O O . GLN A 1 262 ? -16.948 -39.033 19.146 1.00 53.53 262 GLN A O 1
ATOM 2020 N N . ALA A 1 263 ? -17.791 -37.601 20.654 1.00 58.34 263 ALA A N 1
ATOM 2021 C CA . ALA A 1 263 ? -17.919 -36.501 19.706 1.00 58.34 263 ALA A CA 1
ATOM 2022 C C . ALA A 1 263 ? -16.529 -36.045 19.233 1.00 58.34 263 ALA A C 1
ATOM 2024 O O . ALA A 1 263 ? -15.689 -35.648 20.043 1.00 58.34 263 ALA A O 1
ATOM 2025 N N . VAL A 1 264 ? -16.301 -36.118 17.923 1.00 58.38 264 VAL A N 1
ATOM 2026 C CA . VAL A 1 264 ? -15.110 -35.588 17.262 1.00 58.38 264 VAL A CA 1
ATOM 2027 C C . VAL A 1 264 ? -15.453 -34.191 16.765 1.00 58.38 264 VAL A C 1
ATOM 2029 O O . VAL A 1 264 ? -16.396 -34.000 15.998 1.00 58.38 264 VAL A O 1
ATOM 2032 N N . TYR A 1 265 ? -14.694 -33.207 17.235 1.00 65.31 265 TYR A N 1
ATOM 2033 C CA . TYR A 1 265 ? -14.860 -31.813 16.848 1.00 65.31 265 TYR A CA 1
ATOM 2034 C C . TYR A 1 265 ? -13.852 -31.480 15.754 1.00 65.31 265 TYR A C 1
ATOM 2036 O O . TYR A 1 265 ? -12.645 -31.474 16.001 1.00 65.31 265 TYR A O 1
ATOM 2044 N N . THR A 1 266 ? -14.343 -31.197 14.551 1.00 61.00 266 THR A N 1
ATOM 2045 C CA . THR A 1 266 ? -13.511 -30.788 13.421 1.00 61.00 266 THR A CA 1
ATOM 2046 C C . THR A 1 266 ? -13.591 -29.278 13.262 1.00 61.00 266 THR A C 1
ATOM 2048 O O . THR A 1 266 ? -14.669 -28.697 13.148 1.00 61.00 266 THR A O 1
ATOM 2051 N N . VAL A 1 267 ? -12.429 -28.627 13.277 1.00 63.81 267 VAL A N 1
ATOM 2052 C CA . VAL A 1 267 ? -12.313 -27.175 13.131 1.00 63.81 267 VAL A CA 1
ATOM 2053 C C . VAL A 1 267 ? -12.165 -26.836 11.649 1.00 63.81 267 VAL A C 1
ATOM 2055 O O . VAL A 1 267 ? -11.220 -27.278 10.997 1.00 63.81 267 VAL A O 1
ATOM 2058 N N . GLY A 1 268 ? -13.100 -26.054 11.116 1.00 59.59 268 GLY A N 1
ATOM 2059 C CA . GLY A 1 268 ? -13.084 -25.564 9.741 1.00 59.59 268 GLY A CA 1
ATOM 2060 C C . GLY A 1 268 ? -11.965 -24.547 9.466 1.00 59.59 268 GLY A C 1
ATOM 2061 O O . GLY A 1 268 ? -11.261 -24.105 10.382 1.00 59.59 268 GLY A O 1
ATOM 2062 N N . PRO A 1 269 ? -11.779 -24.144 8.195 1.00 56.19 269 PRO A N 1
ATOM 2063 C CA . PRO A 1 269 ? -10.757 -23.170 7.817 1.00 56.19 269 PRO A CA 1
ATOM 2064 C C . PRO A 1 269 ? -10.961 -21.824 8.528 1.00 56.19 269 PRO A C 1
ATOM 2066 O O . PRO A 1 269 ? -12.078 -21.462 8.895 1.00 56.19 269 PRO A O 1
ATOM 2069 N N . GLU A 1 270 ? -9.870 -21.076 8.706 1.00 58.06 270 GLU A N 1
ATOM 2070 C CA . GLU A 1 270 ? -9.892 -19.737 9.304 1.00 58.06 270 GLU A CA 1
ATOM 2071 C C . GLU A 1 270 ? -10.825 -18.788 8.528 1.00 58.06 270 GLU A C 1
ATOM 2073 O O . GLU A 1 270 ? -10.689 -18.600 7.317 1.00 58.06 270 GLU A O 1
ATOM 2078 N N . GLN A 1 271 ? -11.781 -18.167 9.222 1.00 57.78 271 GLN A N 1
ATOM 2079 C CA . GLN A 1 271 ? -12.696 -17.180 8.650 1.00 57.78 271 GLN A CA 1
ATOM 2080 C C . GLN A 1 271 ? -12.492 -15.810 9.299 1.00 57.78 271 GLN A C 1
ATOM 2082 O O . GLN A 1 271 ? -12.282 -15.685 10.501 1.00 57.78 271 GLN A O 1
ATOM 2087 N N . GLY A 1 272 ? -12.549 -14.742 8.499 1.00 57.16 272 GLY A N 1
ATOM 2088 C CA . GLY A 1 272 ? -12.382 -13.363 8.980 1.00 57.16 272 GLY A CA 1
ATOM 2089 C C . GLY A 1 272 ? -10.941 -12.830 8.977 1.00 57.16 272 GLY A C 1
ATOM 2090 O O . GLY A 1 272 ? -10.767 -11.613 8.931 1.00 57.16 272 GLY A O 1
ATOM 2091 N N . SER A 1 273 ? -9.917 -13.693 8.894 1.00 51.94 273 SER A N 1
ATOM 2092 C CA . SER A 1 273 ? -8.488 -13.308 8.885 1.00 51.94 273 SER A CA 1
ATOM 2093 C C . SER A 1 273 ? -8.102 -12.346 7.751 1.00 51.94 273 SER A C 1
ATOM 2095 O O . SER A 1 273 ? -7.218 -11.506 7.917 1.00 51.94 273 SER A O 1
ATOM 2097 N N . LEU A 1 274 ? -8.765 -12.467 6.594 1.00 53.25 274 LEU A N 1
ATOM 2098 C CA . LEU A 1 274 ? -8.488 -11.707 5.366 1.00 53.25 274 LEU A CA 1
ATOM 2099 C C . LEU A 1 274 ? -9.604 -10.717 5.003 1.00 53.25 274 LEU A C 1
ATOM 2101 O O . LEU A 1 274 ? -9.711 -10.291 3.853 1.00 53.25 274 LEU A O 1
ATOM 2105 N N . MET A 1 275 ? -10.459 -10.341 5.956 1.00 50.19 275 MET A N 1
ATOM 2106 C CA . MET A 1 275 ? -11.474 -9.326 5.691 1.00 50.19 275 MET A CA 1
ATOM 2107 C C . MET A 1 275 ? -10.842 -7.932 5.656 1.00 50.19 275 MET A C 1
ATOM 2109 O O . MET A 1 275 ? -10.223 -7.475 6.621 1.00 50.19 275 MET A O 1
ATOM 2113 N N . ALA A 1 276 ? -11.017 -7.234 4.530 1.00 53.69 276 ALA A N 1
ATOM 2114 C CA . ALA A 1 276 ? -10.702 -5.817 4.432 1.00 53.69 276 ALA A CA 1
ATOM 2115 C C . ALA A 1 276 ? -11.582 -5.061 5.435 1.00 53.69 276 ALA A C 1
ATOM 2117 O O . ALA A 1 276 ? -12.808 -5.052 5.319 1.00 53.69 276 ALA A O 1
ATOM 2118 N N . ARG A 1 277 ? -10.962 -4.449 6.449 1.00 60.59 277 ARG A N 1
ATOM 2119 C CA . ARG A 1 277 ? -11.697 -3.619 7.407 1.00 60.59 277 ARG A CA 1
ATOM 2120 C C . ARG A 1 277 ? -12.308 -2.445 6.662 1.00 60.59 277 ARG A C 1
ATOM 2122 O O . ARG A 1 277 ? -11.599 -1.739 5.949 1.00 60.59 277 ARG A O 1
ATOM 2129 N N . VAL A 1 278 ? -13.593 -2.210 6.889 1.00 68.00 278 VAL A N 1
ATOM 2130 C CA . VAL A 1 278 ? -14.266 -0.973 6.490 1.00 68.00 278 VAL A CA 1
ATOM 2131 C C . VAL A 1 278 ? -14.399 -0.116 7.751 1.00 68.00 278 VAL A C 1
ATOM 2133 O O . VAL A 1 278 ? -15.403 -0.231 8.456 1.00 68.00 278 VAL A O 1
ATOM 2136 N N . PRO A 1 279 ? -13.367 0.668 8.119 1.00 76.75 279 PRO A N 1
ATOM 2137 C CA . PRO A 1 279 ? -13.439 1.526 9.292 1.00 76.75 279 PRO A CA 1
ATOM 2138 C C . PRO A 1 279 ? -14.517 2.596 9.101 1.00 76.75 279 PRO A C 1
ATOM 2140 O O . PRO A 1 279 ? -14.637 3.193 8.031 1.00 76.75 279 PRO A O 1
ATOM 2143 N N . VAL A 1 280 ? -15.276 2.865 10.161 1.00 82.19 280 VAL A N 1
ATOM 2144 C CA . VAL A 1 280 ? -16.106 4.068 10.252 1.00 82.19 280 VAL A CA 1
ATOM 2145 C C . VAL A 1 280 ? -15.239 5.146 10.890 1.00 82.19 280 VAL A C 1
ATOM 2147 O O . VAL A 1 280 ? -14.772 4.973 12.013 1.00 82.19 280 VAL A O 1
ATOM 2150 N N . TYR A 1 281 ? -14.982 6.232 10.166 1.00 84.19 281 TYR A N 1
ATOM 2151 C CA . TYR A 1 281 ? -14.191 7.348 10.676 1.00 84.19 281 TYR A CA 1
ATOM 2152 C C . TYR A 1 281 ? -15.095 8.382 11.350 1.00 84.19 281 TYR A C 1
ATOM 2154 O O . TYR A 1 281 ? -16.163 8.711 10.842 1.00 84.19 281 TYR A O 1
ATOM 2162 N N . GLY A 1 282 ? -14.652 8.892 12.498 1.00 86.06 282 GLY A N 1
ATOM 2163 C CA . GLY A 1 282 ? -15.281 10.016 13.188 1.00 86.06 282 GLY A CA 1
ATOM 2164 C C . GLY A 1 282 ? -14.509 11.316 12.961 1.00 86.06 282 GLY A C 1
ATOM 2165 O O . GLY A 1 282 ? -13.300 11.301 12.710 1.00 86.06 282 GLY A O 1
ATOM 2166 N N . LYS A 1 283 ? -15.193 12.453 13.096 1.00 90.81 283 LYS A N 1
ATOM 2167 C CA . LYS A 1 283 ? -14.576 13.786 13.065 1.00 90.81 283 LYS A CA 1
ATOM 2168 C C . LYS A 1 283 ? -13.870 14.036 14.396 1.00 90.81 283 LYS A C 1
ATOM 2170 O O . LYS A 1 283 ? -14.514 14.014 15.441 1.00 90.81 283 LYS A O 1
ATOM 2175 N N . ILE A 1 284 ? -12.558 14.261 14.361 1.00 91.75 284 ILE A N 1
ATOM 2176 C CA . ILE A 1 284 ? -11.750 14.489 15.564 1.00 91.75 284 ILE A CA 1
ATOM 2177 C C . ILE A 1 284 ? -11.719 15.973 15.950 1.00 91.75 284 ILE A C 1
ATOM 2179 O O . ILE A 1 284 ? -11.533 16.841 15.099 1.00 91.75 284 ILE A O 1
ATOM 2183 N N . ARG A 1 285 ? -11.849 16.256 17.246 1.00 92.62 285 ARG A N 1
ATOM 2184 C CA . ARG A 1 285 ? -11.468 17.521 17.887 1.00 92.62 285 ARG A CA 1
ATOM 2185 C C . ARG A 1 285 ? -10.680 17.226 19.156 1.00 92.62 285 ARG A C 1
ATOM 2187 O O . ARG A 1 285 ? -10.662 16.100 19.648 1.00 92.62 285 ARG A O 1
ATOM 2194 N N . PHE A 1 286 ? -10.017 18.240 19.681 1.00 93.38 286 PHE A N 1
ATOM 2195 C CA . PHE A 1 286 ? -9.184 18.131 20.867 1.00 93.38 286 PHE A CA 1
ATOM 2196 C C . PHE A 1 286 ? -9.733 19.007 21.977 1.00 93.38 286 PHE A C 1
ATOM 2198 O O . PHE A 1 286 ? -10.527 19.912 21.744 1.00 93.38 286 PHE A O 1
ATOM 2205 N N . ARG A 1 287 ? -9.318 18.704 23.195 1.00 93.69 287 ARG A N 1
ATOM 2206 C CA . ARG A 1 287 ? -9.485 19.542 24.368 1.00 93.69 287 ARG A CA 1
ATOM 2207 C C . ARG A 1 287 ? -8.106 19.868 24.905 1.00 93.69 287 ARG A C 1
ATOM 2209 O O . ARG A 1 287 ? -7.275 18.967 25.029 1.00 93.69 287 ARG A O 1
ATOM 2216 N N . ASP A 1 288 ? -7.864 21.138 25.188 1.00 91.75 288 ASP A N 1
ATOM 2217 C CA . ASP A 1 288 ? -6.610 21.610 25.761 1.00 91.75 288 ASP A CA 1
ATOM 2218 C C . ASP A 1 288 ? -6.540 21.370 27.281 1.00 91.75 288 ASP A C 1
ATOM 2220 O O . ASP A 1 288 ? -7.447 20.813 27.909 1.00 91.75 288 ASP A O 1
ATOM 2224 N N . ARG A 1 289 ? -5.417 21.765 27.886 1.00 89.62 289 ARG A N 1
ATOM 2225 C CA . ARG A 1 289 ? -5.172 21.606 29.328 1.00 89.62 289 ARG A CA 1
ATOM 2226 C C . ARG A 1 289 ? -6.044 22.533 30.183 1.00 89.62 289 ARG A C 1
ATOM 2228 O O . ARG A 1 289 ? -6.227 22.265 31.366 1.00 89.62 289 ARG A O 1
ATOM 2235 N N . GLU A 1 290 ? -6.574 23.606 29.605 1.00 88.19 290 GLU A N 1
ATOM 2236 C CA . GLU A 1 290 ? -7.532 24.516 30.230 1.00 88.19 290 GLU A CA 1
ATOM 2237 C C . GLU A 1 290 ? -8.977 23.979 30.146 1.00 88.19 290 GLU A C 1
ATOM 2239 O O . GLU A 1 290 ? -9.886 24.520 30.781 1.00 88.19 290 GLU A O 1
ATOM 2244 N N . GLY A 1 291 ? -9.195 22.881 29.415 1.00 87.06 291 GLY A N 1
ATOM 2245 C CA . GLY A 1 291 ? -10.495 22.242 29.240 1.00 87.06 291 GLY A CA 1
ATOM 2246 C C . GLY A 1 291 ? -11.344 22.867 28.132 1.00 87.06 291 GLY A C 1
ATOM 2247 O O . GLY A 1 291 ? -12.559 22.668 28.131 1.00 87.06 291 GLY A O 1
ATOM 2248 N N . ILE A 1 292 ? -10.727 23.621 27.221 1.00 89.06 292 ILE A N 1
ATOM 2249 C CA . ILE A 1 292 ? -11.356 24.273 26.072 1.00 89.06 292 ILE A CA 1
ATOM 2250 C C . ILE A 1 292 ? -11.136 23.412 24.825 1.00 89.06 292 ILE A C 1
ATOM 2252 O O . ILE A 1 292 ? -10.058 22.870 24.589 1.00 89.06 292 ILE A O 1
ATOM 2256 N N . ASP A 1 293 ? -12.179 23.266 24.020 1.00 91.75 293 ASP A N 1
ATOM 2257 C CA . ASP A 1 293 ? -12.174 22.474 22.802 1.00 91.75 293 ASP A CA 1
ATOM 2258 C C . ASP A 1 293 ? -11.485 23.230 21.655 1.00 91.75 293 ASP A C 1
ATOM 2260 O O . ASP A 1 293 ? -11.837 24.366 21.322 1.00 91.75 293 ASP A O 1
ATOM 2264 N N . THR A 1 294 ? -10.547 22.557 20.998 1.00 90.75 294 THR A N 1
ATOM 2265 C CA . THR A 1 294 ? -9.717 23.056 19.903 1.00 90.75 294 THR A CA 1
ATOM 2266 C C . THR A 1 294 ? -9.776 22.118 18.694 1.00 90.75 294 THR A C 1
ATOM 2268 O O . THR A 1 294 ? -10.119 20.940 18.796 1.00 90.75 294 THR A O 1
ATOM 2271 N N . ASP A 1 295 ? -9.420 22.625 17.511 1.00 88.12 295 ASP A N 1
ATOM 2272 C CA . ASP A 1 295 ? -9.355 21.797 16.293 1.00 88.12 295 ASP A CA 1
ATOM 2273 C C . ASP A 1 295 ? -8.103 20.919 16.226 1.00 88.12 295 ASP A C 1
ATOM 2275 O O . ASP A 1 295 ? -8.076 19.919 15.512 1.00 88.12 295 ASP A O 1
ATOM 2279 N N . LYS A 1 296 ? -7.050 21.289 16.959 1.00 88.44 296 LYS A N 1
ATOM 2280 C CA . LYS A 1 296 ? -5.760 20.597 16.960 1.00 88.44 296 LYS A CA 1
ATOM 2281 C C . LYS A 1 296 ? -5.261 20.405 18.384 1.00 88.44 296 LYS A C 1
ATOM 2283 O O . LYS A 1 296 ? -5.465 21.270 19.238 1.00 88.44 296 LYS A O 1
ATOM 2288 N N . GLY A 1 297 ? -4.595 19.278 18.610 1.00 88.69 297 GLY A N 1
ATOM 2289 C CA . GLY A 1 297 ? -3.859 19.021 19.841 1.00 88.69 297 GLY A CA 1
ATOM 2290 C C . GLY A 1 297 ? -2.485 19.694 19.830 1.00 88.69 297 GLY A C 1
ATOM 2291 O O . GLY A 1 297 ? -2.196 20.582 19.027 1.00 88.69 297 GLY A O 1
ATOM 2292 N N . ILE A 1 298 ? -1.617 19.243 20.728 1.00 90.00 298 ILE A N 1
ATOM 2293 C CA . ILE A 1 298 ? -0.265 19.774 20.904 1.00 90.00 298 ILE A CA 1
ATOM 2294 C C . ILE A 1 298 ? 0.675 19.118 19.886 1.00 90.00 298 ILE A C 1
ATOM 2296 O O . ILE A 1 298 ? 0.586 17.915 19.639 1.00 90.00 298 ILE A O 1
ATOM 2300 N N . ASN A 1 299 ? 1.602 19.891 19.319 1.00 88.56 299 ASN A N 1
ATOM 2301 C CA . ASN A 1 299 ? 2.733 19.355 18.564 1.00 88.56 299 ASN A CA 1
ATOM 2302 C C . ASN A 1 299 ? 3.958 19.258 19.488 1.00 88.56 299 ASN A C 1
ATOM 2304 O O . ASN A 1 299 ? 4.306 20.221 20.166 1.00 88.56 299 ASN A O 1
ATOM 2308 N N . VAL A 1 300 ? 4.605 18.095 19.507 1.00 87.69 300 VAL A N 1
ATOM 2309 C CA . VAL A 1 300 ? 5.767 17.781 20.357 1.00 87.69 300 VAL A CA 1
ATOM 2310 C C . VAL A 1 300 ? 7.116 17.979 19.648 1.00 87.69 300 VAL A C 1
ATOM 2312 O O . VAL A 1 300 ? 8.138 17.502 20.129 1.00 87.69 300 VAL A O 1
ATOM 2315 N N . GLY A 1 301 ? 7.129 18.692 18.517 1.00 83.25 301 GLY A N 1
ATOM 2316 C CA . GLY A 1 301 ? 8.330 18.963 17.714 1.00 83.25 301 GLY A CA 1
ATOM 2317 C C . GLY A 1 301 ? 8.400 18.180 16.401 1.00 83.25 301 GLY A C 1
ATOM 2318 O O . GLY A 1 301 ? 9.450 18.146 15.767 1.00 83.25 301 GLY A O 1
ATOM 2319 N N . ASN A 1 302 ? 7.294 17.567 15.977 1.00 82.56 302 ASN A N 1
ATOM 2320 C CA . ASN A 1 302 ? 7.213 16.871 14.700 1.00 82.56 302 ASN A CA 1
ATOM 2321 C C . ASN A 1 302 ? 7.031 17.876 13.556 1.00 82.56 302 ASN A C 1
ATOM 2323 O O . ASN A 1 302 ? 6.166 18.754 13.618 1.00 82.56 302 ASN A O 1
ATOM 2327 N N . GLU A 1 303 ? 7.790 17.695 12.475 1.00 78.19 303 GLU A N 1
ATOM 2328 C CA . GLU A 1 303 ? 7.648 18.482 11.240 1.00 78.19 303 GLU A CA 1
ATOM 2329 C C . GLU A 1 303 ? 6.267 18.283 10.593 1.00 78.19 303 GLU A C 1
ATOM 2331 O O . GLU A 1 303 ? 5.677 19.208 10.036 1.00 78.19 303 GLU A O 1
ATOM 2336 N N . TRP A 1 304 ? 5.723 17.069 10.701 1.00 74.12 304 TRP A N 1
ATOM 2337 C CA . TRP A 1 304 ? 4.433 16.699 10.129 1.00 74.12 304 TRP A CA 1
ATOM 2338 C C . TRP A 1 304 ? 3.306 16.881 11.149 1.00 74.12 304 TRP A C 1
ATOM 2340 O O . TRP A 1 304 ? 3.243 16.183 12.159 1.00 74.12 304 TRP A O 1
ATOM 2350 N N . MET A 1 305 ? 2.349 17.760 10.835 1.00 75.94 305 MET A N 1
ATOM 2351 C CA . MET A 1 305 ? 1.173 18.044 11.678 1.00 75.94 305 MET A CA 1
ATOM 2352 C C . MET A 1 305 ? 0.032 17.020 11.544 1.00 75.94 305 MET A C 1
ATOM 2354 O O . MET A 1 305 ? -1.065 17.254 12.046 1.00 75.94 305 MET A O 1
ATOM 2358 N N . TYR A 1 306 ? 0.263 15.896 10.858 1.00 79.25 306 TYR A N 1
ATOM 2359 C CA . TYR A 1 306 ? -0.744 14.841 10.711 1.00 79.25 306 TYR A CA 1
ATOM 2360 C C . TYR A 1 306 ? -1.134 14.221 12.064 1.00 79.25 306 TYR A C 1
ATOM 2362 O O . TYR A 1 306 ? -2.286 13.841 12.261 1.00 79.25 306 TYR A O 1
ATOM 2370 N N . ARG A 1 307 ? -0.188 14.143 13.012 1.00 82.00 307 ARG A N 1
ATOM 2371 C CA . ARG A 1 307 ? -0.434 13.681 14.385 1.00 82.00 307 ARG A CA 1
ATOM 2372 C C . ARG A 1 307 ? -0.418 14.850 15.357 1.00 82.00 307 ARG A C 1
ATOM 2374 O O . ARG A 1 307 ? 0.361 15.788 15.214 1.00 82.00 307 ARG A O 1
ATOM 2381 N N . SER A 1 308 ? -1.286 14.775 16.354 1.00 88.56 308 SER A N 1
ATOM 2382 C CA . SER A 1 308 ? -1.378 15.725 17.460 1.00 88.56 308 SER A CA 1
ATOM 2383 C C . SER A 1 308 ? -1.505 14.954 18.768 1.00 88.56 308 SER A C 1
ATOM 2385 O O . SER A 1 308 ? -2.040 13.846 18.783 1.00 88.56 308 SER A O 1
ATOM 2387 N N . TYR A 1 309 ? -1.015 15.541 19.853 1.00 90.94 309 TYR A N 1
ATOM 2388 C CA . TYR A 1 309 ? -0.916 14.891 21.156 1.00 90.94 309 TYR A CA 1
ATOM 2389 C C . TYR A 1 309 ? -1.830 15.580 22.171 1.00 90.94 309 TYR A C 1
ATOM 2391 O O . TYR A 1 309 ? -2.068 16.788 22.100 1.00 90.94 309 TYR A O 1
ATOM 2399 N N . ILE A 1 310 ? -2.319 14.802 23.133 1.00 93.31 310 ILE A N 1
ATOM 2400 C CA . ILE A 1 310 ? -3.050 15.291 24.305 1.00 93.31 310 ILE A CA 1
ATOM 2401 C C . ILE A 1 310 ? -2.127 15.259 25.521 1.00 93.31 310 ILE A C 1
ATOM 2403 O O . ILE A 1 310 ? -1.300 14.357 25.667 1.00 93.31 310 ILE A O 1
ATOM 2407 N N . GLN A 1 311 ? -2.225 16.270 26.381 1.00 90.69 311 GLN A N 1
ATOM 2408 C CA . GLN A 1 311 ? -1.372 16.354 27.561 1.00 90.69 311 GLN A CA 1
ATOM 2409 C C . GLN A 1 311 ? -1.906 15.449 28.678 1.00 90.69 311 GLN A C 1
ATOM 2411 O O . GLN A 1 311 ? -2.946 15.735 29.274 1.00 90.69 311 GLN A O 1
ATOM 2416 N N . GLY A 1 312 ? -1.150 14.405 29.021 1.00 88.62 312 GLY A N 1
ATOM 2417 C CA . GLY A 1 312 ? -1.467 13.536 30.156 1.00 88.62 312 GLY A CA 1
ATOM 2418 C C . GLY A 1 312 ? -1.495 14.289 31.493 1.00 88.62 312 GLY A C 1
ATOM 2419 O O . GLY A 1 312 ? -0.792 15.284 31.680 1.00 88.62 312 GLY A O 1
ATOM 2420 N N . GLY A 1 313 ? -2.321 13.817 32.431 1.00 85.50 313 GLY A N 1
ATOM 2421 C CA . GLY A 1 313 ? -2.482 14.435 33.756 1.00 85.50 313 GLY A CA 1
ATOM 2422 C C . GLY A 1 313 ? -3.245 15.767 33.754 1.00 85.50 313 GLY A C 1
ATOM 2423 O O . GLY A 1 313 ? -3.295 16.442 34.777 1.00 85.50 313 GLY A O 1
ATOM 2424 N N . SER A 1 314 ? -3.852 16.142 32.626 1.00 90.06 314 SER A N 1
ATOM 2425 C CA . SER A 1 314 ? -4.679 17.344 32.482 1.00 90.06 314 SER A CA 1
ATOM 2426 C C . SER A 1 314 ? -6.112 16.976 32.048 1.00 90.06 314 SER A C 1
ATOM 2428 O O . SER A 1 314 ? -6.406 15.793 31.845 1.00 90.06 314 SER A O 1
ATOM 2430 N N . PRO A 1 315 ? -7.042 17.942 31.946 1.00 88.94 315 PRO A N 1
ATOM 2431 C CA . PRO A 1 315 ? -8.350 17.753 31.312 1.00 88.94 315 PRO A CA 1
ATOM 2432 C C . PRO A 1 315 ? -8.303 17.533 29.791 1.00 88.94 315 PRO A C 1
ATOM 2434 O O . PRO A 1 315 ? -9.364 17.346 29.195 1.00 88.94 315 PRO A O 1
ATOM 2437 N N . ALA A 1 316 ? -7.120 17.585 29.168 1.00 92.94 316 ALA A N 1
ATOM 2438 C CA . ALA A 1 316 ? -6.969 17.406 27.731 1.00 92.94 316 ALA A CA 1
ATOM 2439 C C . ALA A 1 316 ? -7.487 16.037 27.276 1.00 92.94 316 ALA A C 1
ATOM 2441 O O . ALA A 1 316 ? -7.282 15.031 27.951 1.00 92.94 316 ALA A O 1
ATOM 2442 N N . ALA A 1 317 ? -8.145 16.010 26.122 1.00 93.88 317 ALA A N 1
ATOM 2443 C CA . ALA A 1 317 ? -8.753 14.810 25.562 1.00 93.88 317 ALA A CA 1
ATOM 2444 C C . ALA A 1 317 ? -8.804 14.892 24.034 1.00 93.88 317 ALA A C 1
ATOM 2446 O O . ALA A 1 317 ? -8.843 15.981 23.457 1.00 93.88 317 ALA A O 1
ATOM 2447 N N . ALA A 1 318 ? -8.812 13.740 23.374 1.00 93.88 318 ALA A N 1
ATOM 2448 C CA . ALA A 1 318 ? -9.143 13.621 21.962 1.00 93.88 318 ALA A CA 1
ATOM 2449 C C . ALA A 1 318 ? -10.580 13.105 21.855 1.00 93.88 318 ALA A C 1
ATOM 2451 O O . ALA A 1 318 ? -10.957 12.160 22.544 1.00 93.88 318 ALA A O 1
ATOM 2452 N N . MET A 1 319 ? -11.390 13.758 21.031 1.00 94.12 319 MET A N 1
ATOM 2453 C CA . MET A 1 319 ? -12.831 13.542 20.950 1.00 94.12 319 MET A CA 1
ATOM 2454 C C . MET A 1 319 ? -13.195 13.241 19.503 1.00 94.12 319 MET A C 1
ATOM 2456 O O . MET A 1 319 ? -12.972 14.076 18.628 1.00 94.12 319 MET A O 1
ATOM 2460 N N . TRP A 1 320 ? -13.762 12.070 19.246 1.00 94.00 320 TRP A N 1
ATOM 2461 C CA . TRP A 1 320 ? -14.251 11.681 17.928 1.00 94.00 320 TRP A CA 1
ATOM 2462 C C . TRP A 1 320 ? -15.768 11.701 17.921 1.00 94.00 320 TRP A C 1
ATOM 2464 O O . TRP A 1 320 ? -16.392 10.978 18.691 1.00 94.00 320 TRP A O 1
ATOM 2474 N N . THR A 1 321 ? -16.354 12.488 17.026 1.00 92.81 321 THR A N 1
ATOM 2475 C CA . THR A 1 321 ? -17.793 12.486 16.767 1.00 92.81 321 THR A CA 1
ATOM 2476 C C . THR A 1 321 ? -18.090 11.574 15.582 1.00 92.81 321 THR A C 1
ATOM 2478 O O . THR A 1 321 ? -17.602 11.806 14.474 1.00 92.81 321 THR A O 1
ATOM 2481 N N . PHE A 1 322 ? -18.897 10.546 15.814 1.00 92.31 322 PHE A N 1
ATOM 2482 C CA . PHE A 1 322 ? -19.408 9.629 14.799 1.00 92.31 322 PHE A CA 1
ATOM 2483 C C . PHE A 1 322 ? -20.856 9.988 14.478 1.00 92.31 322 PHE A C 1
ATOM 2485 O O . PHE A 1 322 ? -21.599 10.392 15.370 1.00 92.31 322 PHE A O 1
ATOM 2492 N N . GLU A 1 323 ? -21.256 9.833 13.218 1.00 90.00 323 GLU A N 1
ATOM 2493 C CA . GLU A 1 323 ? -22.613 10.118 12.741 1.00 90.00 323 GLU A CA 1
ATOM 2494 C C . GLU A 1 323 ? -23.160 8.900 11.981 1.00 90.00 323 GLU A C 1
ATOM 2496 O O . GLU A 1 323 ? -22.415 8.192 11.299 1.00 90.00 323 GLU A O 1
ATOM 2501 N N . GLY A 1 324 ? -24.469 8.653 12.084 1.00 86.00 324 GLY A N 1
ATOM 2502 C CA . GLY A 1 324 ? -25.144 7.573 11.360 1.00 86.00 324 GLY A CA 1
ATOM 2503 C C . GLY A 1 324 ? -24.876 6.162 11.894 1.00 86.00 324 GLY A C 1
ATOM 2504 O O . GLY A 1 324 ? -24.972 5.203 11.125 1.00 86.00 324 GLY A O 1
ATOM 2505 N N . LEU A 1 325 ? -24.538 6.023 13.180 1.00 85.31 325 LEU A N 1
ATOM 2506 C CA . LEU A 1 325 ? -24.480 4.728 13.859 1.00 85.31 325 LEU A CA 1
ATOM 2507 C C . LEU A 1 325 ? -25.888 4.155 14.016 1.00 85.31 325 LEU A C 1
ATOM 2509 O O . LEU A 1 325 ? -26.786 4.845 14.496 1.00 85.31 325 LEU A O 1
ATOM 2513 N N . ARG A 1 326 ? -26.073 2.887 13.638 1.00 83.12 326 ARG A N 1
ATOM 2514 C CA . ARG A 1 326 ? -27.356 2.192 13.788 1.00 83.12 326 ARG A CA 1
ATOM 2515 C C . ARG A 1 326 ? -27.207 0.879 14.560 1.00 83.12 326 ARG A C 1
ATOM 2517 O O . ARG A 1 326 ? -26.211 0.186 14.327 1.00 83.12 326 ARG A O 1
ATOM 2524 N N . PRO A 1 327 ? -28.183 0.501 15.407 1.00 81.06 327 PRO A N 1
ATOM 2525 C CA . PRO A 1 327 ? -28.136 -0.746 16.171 1.00 81.06 327 PRO A CA 1
ATOM 2526 C C . PRO A 1 327 ? -27.955 -1.995 15.300 1.00 81.06 327 PRO A C 1
ATOM 2528 O O . PRO A 1 327 ? -27.265 -2.926 15.700 1.00 81.06 327 PRO A O 1
ATOM 2531 N N . GLU A 1 328 ? -28.488 -2.010 14.072 1.00 80.44 328 GLU A N 1
ATOM 2532 C CA . GLU A 1 328 ? -28.374 -3.177 13.184 1.00 80.44 328 GLU A CA 1
ATOM 2533 C C . GLU A 1 328 ? -26.942 -3.400 12.673 1.00 80.44 328 GLU A C 1
ATOM 2535 O O . GLU A 1 328 ? -26.614 -4.490 12.212 1.00 80.44 328 GLU A O 1
ATOM 2540 N N . GLN A 1 329 ? -26.082 -2.375 12.721 1.00 77.06 329 GLN A N 1
ATOM 2541 C CA . GLN A 1 329 ? -24.682 -2.500 12.304 1.00 77.06 329 GLN A CA 1
ATOM 2542 C C . GLN A 1 329 ? -23.810 -3.146 13.385 1.00 77.06 329 GLN A C 1
ATOM 2544 O O . GLN A 1 329 ? -22.782 -3.733 13.056 1.00 77.06 329 GLN A O 1
ATOM 2549 N N . PHE A 1 330 ? -24.205 -3.013 14.652 1.00 83.50 330 PHE A N 1
ATOM 2550 C CA . PHE A 1 330 ? -23.429 -3.426 15.820 1.00 83.50 330 PHE A CA 1
ATOM 2551 C C . PHE A 1 330 ? -24.386 -3.898 16.936 1.00 83.50 330 PHE A C 1
ATOM 2553 O O . PHE A 1 330 ? -24.561 -3.203 17.938 1.00 83.50 330 PHE A O 1
ATOM 2560 N N . PRO A 1 331 ? -25.047 -5.058 16.763 1.00 76.56 331 PRO A N 1
ATOM 2561 C CA . PRO A 1 331 ? -26.115 -5.494 17.666 1.00 76.56 331 PRO A CA 1
ATOM 2562 C C . PRO A 1 331 ? -25.614 -5.889 19.063 1.00 76.56 331 PRO A C 1
ATOM 2564 O O . PRO A 1 331 ? -26.315 -5.669 20.048 1.00 76.56 331 PRO A O 1
ATOM 2567 N N . ASP A 1 332 ? -24.401 -6.443 19.156 1.00 77.12 332 ASP A N 1
ATOM 2568 C CA . ASP A 1 332 ? -23.874 -7.016 20.402 1.00 77.12 332 ASP A CA 1
ATOM 2569 C C . ASP A 1 332 ? -22.903 -6.069 21.125 1.00 77.12 332 ASP A C 1
ATOM 2571 O O . ASP A 1 332 ? -22.959 -5.881 22.346 1.00 77.12 332 ASP A O 1
ATOM 2575 N N . PHE A 1 333 ? -21.996 -5.449 20.368 1.00 81.38 333 PHE A N 1
ATOM 2576 C CA . PHE A 1 333 ? -20.981 -4.531 20.876 1.00 81.38 333 PHE A CA 1
ATOM 2577 C C . PHE A 1 333 ? -20.477 -3.601 19.772 1.00 81.38 333 PHE A C 1
ATOM 2579 O O . PHE A 1 333 ? -20.484 -3.942 18.589 1.00 81.38 333 PHE A O 1
ATOM 2586 N N . LEU A 1 334 ? -19.965 -2.441 20.178 1.00 85.88 334 LEU A N 1
ATOM 2587 C CA . LEU A 1 334 ? -19.272 -1.494 19.317 1.00 85.88 334 LEU A CA 1
ATOM 2588 C C . LEU A 1 334 ? -17.756 -1.782 19.348 1.00 85.88 334 LEU A C 1
ATOM 2590 O O . LEU A 1 334 ? -17.112 -1.546 20.378 1.00 85.88 334 LEU A O 1
ATOM 2594 N N . PRO A 1 335 ? -17.158 -2.291 18.253 1.00 87.25 335 PRO A N 1
ATOM 2595 C CA . PRO A 1 335 ? -15.717 -2.473 18.157 1.00 87.25 335 PRO A CA 1
ATOM 2596 C C . PRO A 1 335 ? -15.024 -1.126 17.921 1.00 87.25 335 PRO A C 1
ATOM 2598 O O . PRO A 1 335 ? -15.311 -0.418 16.957 1.00 87.25 335 PRO A O 1
ATOM 2601 N N . VAL A 1 336 ? -14.070 -0.790 18.785 1.00 88.25 336 VAL A N 1
ATOM 2602 C CA . VAL A 1 336 ? -13.258 0.426 18.695 1.00 88.25 336 VAL A CA 1
ATOM 2603 C C . VAL A 1 336 ? -11.795 0.029 18.545 1.00 88.25 336 VAL A C 1
ATOM 2605 O O . VAL A 1 336 ? -11.213 -0.600 19.427 1.00 88.25 336 VAL A O 1
ATOM 2608 N N . GLU A 1 337 ? -11.181 0.412 17.428 1.00 85.94 337 GLU A N 1
ATOM 2609 C CA . GLU A 1 337 ? -9.750 0.225 17.185 1.00 85.94 337 GLU A CA 1
ATOM 2610 C C . GLU A 1 337 ? -9.033 1.577 17.126 1.00 85.94 337 GLU A C 1
ATOM 2612 O O . GLU A 1 337 ? -9.517 2.525 16.510 1.00 85.94 337 GLU A O 1
ATOM 2617 N N . MET A 1 338 ? -7.845 1.661 17.724 1.00 84.81 338 MET A N 1
ATOM 2618 C CA . MET A 1 338 ? -7.013 2.863 17.683 1.00 84.81 338 MET A CA 1
ATOM 2619 C C . MET A 1 338 ? -5.519 2.541 17.700 1.00 84.81 338 MET A C 1
ATOM 2621 O O . MET A 1 338 ? -5.076 1.564 18.305 1.00 84.81 338 MET A O 1
ATOM 2625 N N . ASN A 1 339 ? -4.732 3.399 17.052 1.00 85.44 339 ASN A N 1
ATOM 2626 C CA . ASN A 1 339 ? -3.274 3.401 17.144 1.00 85.44 339 ASN A CA 1
ATOM 2627 C C . ASN A 1 339 ? -2.855 4.624 17.959 1.00 85.44 339 ASN A C 1
ATOM 2629 O O . ASN A 1 339 ? -3.128 5.752 17.550 1.00 85.44 339 ASN A O 1
ATOM 2633 N N . ILE A 1 340 ? -2.205 4.394 19.097 1.00 86.75 340 ILE A N 1
ATOM 2634 C CA . ILE A 1 340 ? -1.802 5.451 20.026 1.00 86.75 340 ILE A CA 1
ATOM 2635 C C . ILE A 1 340 ? -0.287 5.594 19.967 1.00 86.75 340 ILE A C 1
ATOM 2637 O O . ILE A 1 340 ? 0.448 4.612 20.073 1.00 86.75 340 ILE A O 1
ATOM 2641 N N . GLU A 1 341 ? 0.170 6.829 19.811 1.00 86.94 341 GLU A N 1
ATOM 2642 C CA . GLU A 1 341 ? 1.575 7.189 19.935 1.00 86.94 341 GLU A CA 1
ATOM 2643 C C . GLU A 1 341 ? 1.782 7.930 21.252 1.00 86.94 341 GLU A C 1
ATOM 2645 O O . GLU A 1 341 ? 1.005 8.820 21.603 1.00 86.94 341 GLU A O 1
ATOM 2650 N N . ILE A 1 342 ? 2.819 7.549 21.992 1.00 87.50 342 ILE A N 1
ATOM 2651 C CA . ILE A 1 342 ? 3.100 8.107 23.307 1.00 87.50 342 ILE A CA 1
ATOM 2652 C C . ILE A 1 342 ? 4.340 8.982 23.188 1.00 87.50 342 ILE A C 1
ATOM 2654 O O . ILE A 1 342 ? 5.401 8.535 22.768 1.00 87.50 342 ILE A O 1
ATOM 2658 N N . PHE A 1 343 ? 4.218 10.236 23.610 1.00 87.38 343 PHE A N 1
ATOM 2659 C CA . PHE A 1 343 ? 5.362 11.124 23.755 1.00 87.38 343 PHE A CA 1
ATOM 2660 C C . PHE A 1 343 ? 5.644 11.360 25.236 1.00 87.38 343 PHE A C 1
ATOM 2662 O O . PHE A 1 343 ? 4.786 11.842 25.979 1.00 87.38 343 PHE A O 1
ATOM 2669 N N . ARG A 1 344 ? 6.861 11.033 25.676 1.00 85.25 344 ARG A N 1
ATOM 2670 C CA . ARG A 1 344 ? 7.319 11.284 27.045 1.00 85.25 344 ARG A CA 1
ATOM 2671 C C . ARG A 1 344 ? 8.282 12.462 27.061 1.00 85.25 344 ARG A C 1
ATOM 2673 O O . ARG A 1 344 ? 9.379 12.368 26.524 1.00 85.25 344 ARG A O 1
ATOM 2680 N N . SER A 1 345 ? 7.913 13.533 27.761 1.00 81.75 345 SER A N 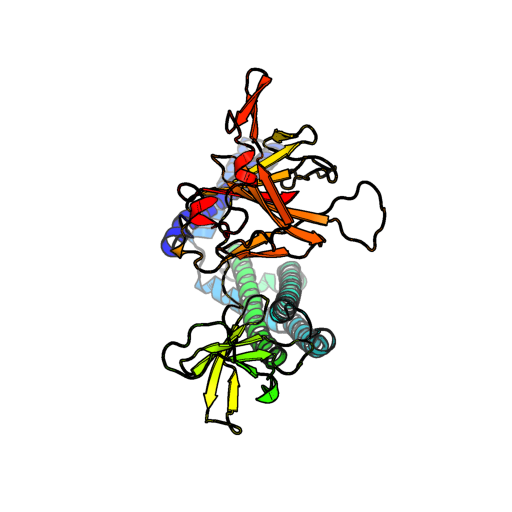1
ATOM 2681 C CA . SER A 1 345 ? 8.813 14.670 28.006 1.00 81.75 345 SER A CA 1
ATOM 2682 C C . SER A 1 345 ? 10.002 14.311 28.909 1.00 81.75 345 SER A C 1
ATOM 2684 O O . SER A 1 345 ? 11.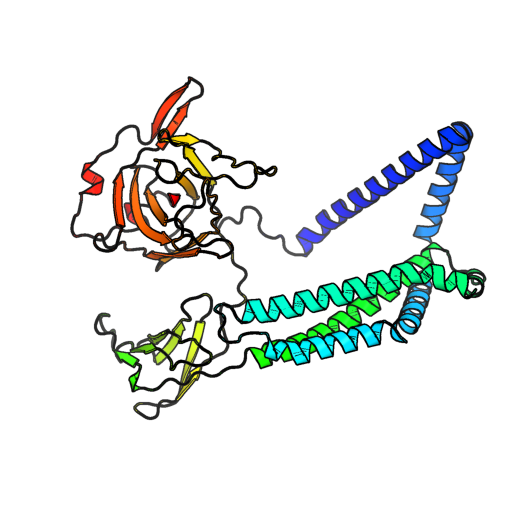038 14.964 28.857 1.00 81.75 345 SER A O 1
ATOM 2686 N N . HIS A 1 346 ? 9.870 13.266 29.732 1.00 81.19 346 HIS A N 1
ATOM 2687 C CA . HIS A 1 346 ? 10.915 12.749 30.615 1.00 81.19 346 HIS A CA 1
ATOM 2688 C C . HIS A 1 346 ? 10.794 11.223 30.760 1.00 81.19 346 HIS A C 1
ATOM 2690 O O . HIS A 1 346 ? 9.709 10.658 30.635 1.00 81.19 346 HIS A O 1
ATOM 2696 N N . LYS A 1 347 ? 11.909 10.529 31.035 1.00 73.81 347 LYS A N 1
ATOM 2697 C CA . LYS A 1 347 ? 11.969 9.053 31.002 1.00 73.81 347 LYS A CA 1
ATOM 2698 C C . LYS A 1 347 ? 11.081 8.354 32.049 1.00 73.81 347 LYS A C 1
ATOM 2700 O O . LYS A 1 347 ? 10.539 7.295 31.746 1.00 73.81 347 LYS A O 1
ATOM 2705 N N . GLY A 1 348 ? 10.881 8.947 33.230 1.00 74.19 348 GLY A N 1
ATOM 2706 C CA . GLY A 1 348 ? 9.999 8.410 34.280 1.00 74.19 348 GLY A CA 1
ATOM 2707 C C . GLY A 1 348 ? 10.237 6.920 34.588 1.00 74.19 348 GLY A C 1
ATOM 2708 O O . GLY A 1 348 ? 11.356 6.417 34.474 1.00 74.19 348 GLY A O 1
ATOM 2709 N N . LYS A 1 349 ? 9.174 6.190 34.951 1.00 74.88 349 LYS A N 1
ATOM 2710 C CA . LYS A 1 349 ? 9.199 4.722 35.044 1.00 74.88 349 LYS A CA 1
ATOM 2711 C C . LYS A 1 349 ? 8.967 4.111 33.661 1.00 74.88 349 LYS A C 1
ATOM 2713 O O . LYS A 1 349 ? 7.847 4.104 33.161 1.00 74.88 349 LYS A O 1
ATOM 2718 N N . ILE A 1 350 ? 10.025 3.587 33.048 1.00 73.06 350 ILE A N 1
ATOM 2719 C CA . ILE A 1 350 ? 9.984 3.065 31.668 1.00 73.06 350 ILE A CA 1
ATOM 2720 C C . ILE A 1 350 ? 9.242 1.718 31.579 1.00 73.06 350 ILE A C 1
ATOM 2722 O O . ILE A 1 350 ? 8.663 1.400 30.546 1.00 73.06 350 ILE A O 1
ATOM 2726 N N . LYS A 1 351 ? 9.227 0.930 32.665 1.00 76.62 351 LYS A N 1
ATOM 2727 C CA . LYS A 1 351 ? 8.562 -0.387 32.701 1.00 76.62 351 LYS A CA 1
ATOM 2728 C C . LYS A 1 351 ? 7.030 -0.301 32.720 1.00 76.62 351 LYS A C 1
ATOM 2730 O O . LYS A 1 351 ? 6.369 -1.264 32.349 1.00 76.62 351 LYS A O 1
ATOM 2735 N N . GLU A 1 352 ? 6.477 0.833 33.142 1.00 78.81 352 GLU A N 1
ATOM 2736 C CA . GLU A 1 352 ? 5.036 1.085 33.188 1.00 78.81 352 GLU A CA 1
ATOM 2737 C C . GLU A 1 352 ? 4.653 1.946 31.974 1.00 78.81 352 GLU A C 1
ATOM 2739 O O . GLU A 1 352 ? 5.243 3.000 31.724 1.00 78.81 352 GLU A O 1
ATOM 2744 N N . GLY A 1 353 ? 3.692 1.489 31.177 1.00 78.69 353 GLY A N 1
ATOM 2745 C CA . GLY A 1 353 ? 3.163 2.240 30.037 1.00 78.69 353 GLY A CA 1
ATOM 2746 C C . GLY A 1 353 ? 2.266 3.384 30.497 1.00 78.69 353 GLY A C 1
ATOM 2747 O O . GLY A 1 353 ? 1.827 3.421 31.644 1.00 78.69 353 GLY A O 1
ATOM 2748 N N . VAL A 1 354 ? 2.004 4.332 29.601 1.00 85.81 354 VAL A N 1
ATOM 2749 C CA . VAL A 1 354 ? 1.124 5.461 29.918 1.00 85.81 354 VAL A CA 1
ATOM 2750 C C . VAL A 1 354 ? -0.313 4.958 29.954 1.00 85.81 354 VAL A C 1
ATOM 2752 O O . VAL A 1 354 ? -0.742 4.252 29.042 1.00 85.81 354 VAL A O 1
ATOM 2755 N N . LEU A 1 355 ? -1.028 5.276 31.029 1.00 89.25 355 LEU A N 1
ATOM 2756 C CA . LEU A 1 355 ? -2.440 4.942 31.157 1.00 89.25 355 LEU A CA 1
ATOM 2757 C C . LEU A 1 355 ? -3.267 5.897 30.300 1.00 89.25 355 LEU A C 1
ATOM 2759 O O . LEU A 1 355 ? -2.998 7.096 30.290 1.00 89.25 355 LEU A O 1
ATOM 2763 N N . GLY A 1 356 ? -4.254 5.345 29.607 1.00 89.69 356 GLY A N 1
ATOM 2764 C CA . GLY A 1 356 ? -5.307 6.086 28.936 1.00 89.69 356 GLY A CA 1
ATOM 2765 C C . GLY A 1 356 ? -6.670 5.588 29.396 1.00 89.69 356 GLY A C 1
ATOM 2766 O O . GLY A 1 356 ? -6.813 4.441 29.831 1.00 89.69 356 GLY A O 1
ATOM 2767 N N . GLU A 1 357 ? -7.666 6.453 29.303 1.00 91.00 357 GLU A N 1
ATOM 2768 C CA . GLU A 1 357 ? -9.058 6.124 29.599 1.00 91.00 357 GLU A CA 1
ATOM 2769 C C . GLU A 1 357 ? -9.919 6.448 28.380 1.00 91.00 357 GLU A C 1
ATOM 2771 O O . GLU A 1 357 ? -9.713 7.467 27.716 1.00 91.00 357 GLU A O 1
ATOM 2776 N N . ILE A 1 358 ? -10.881 5.579 28.075 1.00 92.50 358 ILE A N 1
ATOM 2777 C CA . ILE A 1 358 ? -11.816 5.785 26.968 1.00 92.50 358 ILE A CA 1
ATOM 2778 C C . ILE A 1 358 ? -13.256 5.838 27.462 1.00 92.50 358 ILE A C 1
ATOM 2780 O O . ILE A 1 358 ? -13.696 4.998 28.251 1.00 92.50 358 ILE A O 1
ATOM 2784 N N . GLY A 1 359 ? -14.006 6.820 26.976 1.00 92.81 359 GLY A N 1
ATOM 2785 C CA . GLY A 1 359 ? -15.408 7.008 27.320 1.00 92.81 359 GLY A CA 1
ATOM 2786 C C . GLY A 1 359 ? -16.295 7.205 26.105 1.00 92.81 359 GLY A C 1
ATOM 2787 O O . GLY A 1 359 ? -15.852 7.699 25.070 1.00 92.81 359 GLY A O 1
ATOM 2788 N N . VAL A 1 360 ? -17.559 6.823 26.252 1.00 93.62 360 VAL A N 1
ATOM 2789 C CA . VAL A 1 360 ? -18.629 7.131 25.300 1.00 93.62 360 VAL A CA 1
ATOM 2790 C C . VAL A 1 360 ? -19.468 8.267 25.859 1.00 93.62 360 VAL A C 1
ATOM 2792 O O . VAL A 1 360 ? -19.909 8.205 27.005 1.00 93.62 360 VAL A O 1
ATOM 2795 N N . ARG A 1 361 ? -19.652 9.325 25.074 1.00 92.50 361 ARG A N 1
ATOM 2796 C CA . ARG A 1 361 ? -20.361 10.537 25.476 1.00 92.50 361 ARG A CA 1
ATOM 2797 C C . ARG A 1 361 ? -21.568 10.779 24.584 1.00 92.50 361 ARG A C 1
ATOM 2799 O O . ARG A 1 361 ? -21.486 10.691 23.358 1.00 92.50 361 ARG A O 1
ATOM 2806 N N . ASN A 1 362 ? -22.662 11.158 25.228 1.00 91.12 362 ASN A N 1
ATOM 2807 C CA . ASN A 1 362 ? -23.848 11.671 24.576 1.00 91.12 362 ASN A CA 1
ATOM 2808 C C . ASN A 1 362 ? -23.611 13.139 24.162 1.00 91.12 362 ASN A C 1
ATOM 2810 O O . ASN A 1 362 ? -23.332 13.982 25.027 1.00 91.12 362 ASN A O 1
ATOM 2814 N N . PRO A 1 363 ? -23.688 13.467 22.858 1.00 86.81 363 PRO A N 1
ATOM 2815 C CA . PRO A 1 363 ? -23.381 14.805 22.369 1.00 86.81 363 PRO A CA 1
ATOM 2816 C C . PRO A 1 363 ? -24.351 15.885 22.869 1.00 86.81 363 PRO A C 1
ATOM 2818 O O . PRO A 1 363 ? -23.929 17.036 22.991 1.00 86.81 363 PRO A O 1
ATOM 2821 N N . GLU A 1 364 ? -25.601 15.532 23.182 1.00 85.19 364 GLU A N 1
ATOM 2822 C CA . GLU A 1 364 ? -26.660 16.485 23.524 1.00 85.19 364 GLU A CA 1
ATOM 2823 C C . GLU A 1 364 ? -26.719 16.809 25.013 1.00 85.19 364 GLU A C 1
ATOM 2825 O O . GLU A 1 364 ? -26.686 17.978 25.385 1.00 85.19 364 GLU A O 1
ATOM 2830 N N . ASN A 1 365 ? -26.779 15.793 25.878 1.00 83.81 365 ASN A N 1
ATOM 2831 C CA . ASN A 1 365 ? -26.910 15.996 27.327 1.00 83.81 365 ASN A CA 1
ATOM 2832 C C . ASN A 1 365 ? -25.557 15.993 28.067 1.00 83.81 365 ASN A C 1
ATOM 2834 O O . ASN A 1 365 ? -25.475 16.395 29.227 1.00 83.81 365 ASN A O 1
ATOM 2838 N N . GLY A 1 366 ? -24.480 15.576 27.395 1.00 84.94 366 GLY A N 1
ATOM 2839 C CA . GLY A 1 366 ? -23.121 15.574 27.926 1.00 84.94 366 GLY A CA 1
ATOM 2840 C C . GLY A 1 366 ? -22.786 14.452 28.902 1.00 84.94 366 GLY A C 1
ATOM 2841 O O . GLY A 1 366 ? -21.678 14.467 29.442 1.00 84.94 366 GLY A O 1
ATOM 2842 N N . ILE A 1 367 ? -23.678 13.482 29.127 1.00 89.81 367 ILE A N 1
ATOM 2843 C CA . ILE A 1 367 ? -23.359 12.285 29.916 1.00 89.81 367 ILE A CA 1
ATOM 2844 C C . ILE A 1 367 ? -22.209 11.552 29.233 1.00 89.81 367 ILE A C 1
ATOM 2846 O O . ILE A 1 367 ? -22.273 11.273 28.036 1.00 89.81 367 ILE A O 1
ATOM 2850 N N . ILE A 1 368 ? -21.169 11.222 29.992 1.00 90.50 368 ILE A N 1
ATOM 2851 C CA . ILE A 1 368 ? -20.048 10.406 29.537 1.00 90.50 368 ILE A CA 1
ATOM 2852 C C . ILE A 1 368 ? -19.885 9.194 30.448 1.00 90.50 368 ILE A C 1
ATOM 2854 O O . ILE A 1 368 ? -19.830 9.310 31.672 1.00 90.50 368 ILE A O 1
ATOM 2858 N N . VAL A 1 369 ? -19.792 8.021 29.833 1.00 91.81 369 VAL A N 1
ATOM 2859 C CA . VAL A 1 369 ? -19.550 6.748 30.505 1.00 91.81 369 VAL A CA 1
ATOM 2860 C C . VAL A 1 369 ? -18.146 6.296 30.144 1.00 91.81 369 VAL A C 1
ATOM 2862 O O . VAL A 1 369 ? -17.877 5.927 29.001 1.00 91.81 369 VAL A O 1
ATOM 2865 N N . TRP A 1 370 ? -17.238 6.337 31.113 1.00 89.62 370 TRP A N 1
ATOM 2866 C CA . TRP A 1 370 ? -15.875 5.856 30.941 1.00 89.62 370 TRP A CA 1
ATOM 2867 C C . TRP A 1 370 ? -15.851 4.340 31.072 1.00 89.62 370 TRP A C 1
ATOM 2869 O O . TRP A 1 370 ? -16.239 3.783 32.097 1.00 89.62 370 TRP A O 1
ATOM 2879 N N . THR A 1 371 ? -15.441 3.666 30.007 1.00 87.12 371 THR A N 1
ATOM 2880 C CA . THR A 1 371 ? -15.648 2.224 29.833 1.00 87.12 371 THR A CA 1
ATOM 2881 C C . THR A 1 371 ? -14.467 1.405 30.338 1.00 87.12 371 THR A C 1
ATOM 2883 O O . THR A 1 371 ? -14.668 0.462 31.095 1.00 87.12 371 THR A O 1
ATOM 2886 N N . GLU A 1 372 ? -13.238 1.780 29.977 1.00 85.75 372 GLU A N 1
ATOM 2887 C CA . GLU A 1 372 ? -12.027 1.032 30.321 1.00 85.75 372 GLU A CA 1
ATOM 2888 C C . GLU A 1 372 ? -10.840 1.979 30.548 1.00 85.75 372 GLU A C 1
ATOM 2890 O O . GLU A 1 372 ? -10.641 2.946 29.806 1.00 85.75 372 GLU A O 1
ATOM 2895 N N . ILE A 1 373 ? -10.018 1.648 31.548 1.00 88.69 373 ILE A N 1
ATOM 2896 C CA . ILE A 1 373 ? -8.670 2.196 31.731 1.00 88.69 373 ILE A CA 1
ATOM 2897 C C . ILE A 1 373 ? -7.684 1.167 31.191 1.00 88.69 373 ILE A C 1
ATOM 2899 O O . ILE A 1 373 ? -7.724 -0.004 31.569 1.00 88.69 373 ILE A O 1
ATOM 2903 N N . PHE A 1 374 ? -6.766 1.597 30.334 1.00 87.62 374 PHE A N 1
ATOM 2904 C CA . PHE A 1 374 ? -5.804 0.700 29.714 1.00 87.62 374 PHE A CA 1
ATOM 2905 C C . PHE A 1 374 ? -4.406 1.302 29.665 1.00 87.62 374 PHE A C 1
ATOM 2907 O O . PHE A 1 374 ? -4.209 2.512 29.646 1.00 87.62 374 PHE A O 1
ATOM 2914 N N . GLN A 1 375 ? -3.406 0.430 29.585 1.00 87.69 375 GLN A N 1
ATOM 2915 C CA . GLN A 1 375 ? -2.029 0.828 29.333 1.00 87.69 375 GLN A CA 1
ATOM 2916 C C . GLN A 1 375 ? -1.798 0.933 27.822 1.00 87.69 375 GLN A C 1
ATOM 2918 O O . GLN A 1 375 ? -1.914 -0.062 27.098 1.00 87.69 375 GLN A O 1
ATOM 2923 N N . ALA A 1 376 ? -1.476 2.130 27.337 1.00 81.88 376 ALA A N 1
ATOM 2924 C CA . ALA A 1 376 ? -1.186 2.371 25.933 1.00 81.88 376 ALA A CA 1
ATOM 2925 C C . ALA A 1 376 ? 0.114 1.662 25.513 1.00 81.88 376 ALA A C 1
ATOM 2927 O O . ALA A 1 376 ? 1.102 1.624 26.256 1.00 81.88 376 ALA A O 1
ATOM 2928 N N . LYS A 1 377 ? 0.101 1.089 24.306 1.00 79.06 377 LYS A N 1
ATOM 2929 C CA . LYS A 1 377 ? 1.245 0.423 23.677 1.00 79.06 377 LYS A CA 1
ATOM 2930 C C . LYS A 1 377 ? 1.528 1.092 22.340 1.00 79.06 377 LYS A C 1
ATOM 2932 O O . LYS A 1 377 ? 0.640 1.168 21.497 1.00 79.06 377 LYS A O 1
ATOM 2937 N N . GLU A 1 378 ? 2.758 1.550 22.151 1.00 71.69 378 GLU A N 1
ATOM 2938 C CA . GLU A 1 378 ? 3.205 2.077 20.861 1.00 71.69 378 GLU A CA 1
ATOM 2939 C C . GLU A 1 378 ? 3.308 0.951 19.821 1.00 71.69 378 GLU A C 1
ATOM 2941 O O . GLU A 1 378 ? 3.532 -0.211 20.165 1.00 71.69 378 GLU A O 1
ATOM 2946 N N . TYR A 1 379 ? 3.147 1.305 18.541 1.00 67.69 379 TYR A N 1
ATOM 2947 C CA . TYR A 1 379 ? 3.266 0.402 17.381 1.00 67.69 379 TYR A CA 1
ATOM 2948 C C . TYR A 1 379 ? 2.310 -0.805 17.374 1.00 67.69 379 TYR A C 1
ATOM 2950 O O . TYR A 1 379 ? 2.432 -1.689 16.526 1.00 67.69 379 TYR A O 1
ATOM 2958 N N . ALA A 1 380 ? 1.324 -0.823 18.272 1.00 70.69 380 ALA A N 1
ATOM 2959 C CA . ALA A 1 380 ? 0.293 -1.843 18.357 1.00 70.69 380 ALA A CA 1
ATOM 2960 C C . ALA A 1 380 ? -1.097 -1.203 18.264 1.00 70.69 380 ALA A C 1
ATOM 2962 O O . ALA A 1 380 ? -1.365 -0.166 18.870 1.00 70.69 380 ALA A O 1
ATOM 2963 N N . THR A 1 381 ? -2.004 -1.847 17.529 1.00 76.62 381 THR A N 1
ATOM 2964 C CA . THR A 1 381 ? -3.410 -1.433 17.492 1.00 76.62 381 THR A CA 1
ATOM 2965 C C . THR A 1 381 ? -4.102 -1.887 18.771 1.00 76.62 381 THR A C 1
ATOM 2967 O O . THR A 1 381 ? -4.207 -3.086 19.036 1.00 76.62 381 THR A O 1
ATOM 2970 N N . LYS A 1 382 ? -4.605 -0.938 19.560 1.00 81.44 382 LYS A N 1
ATOM 2971 C CA . LYS A 1 382 ? -5.491 -1.222 20.692 1.00 81.44 382 LYS A CA 1
ATOM 2972 C C . LYS A 1 382 ? -6.889 -1.463 20.134 1.00 81.44 382 LYS A C 1
ATOM 2974 O O . LYS A 1 382 ? -7.426 -0.615 19.432 1.00 81.44 382 LYS A O 1
ATOM 2979 N N . SER A 1 383 ? -7.439 -2.637 20.425 1.00 82.31 383 SER A N 1
ATOM 2980 C CA . SER A 1 383 ? -8.812 -3.015 20.078 1.00 82.31 383 SER A CA 1
ATOM 2981 C C . SER A 1 383 ? -9.618 -3.145 21.364 1.00 82.31 383 SER A C 1
ATOM 2983 O O . SER A 1 383 ? -9.122 -3.713 22.341 1.00 82.31 383 SER A O 1
ATOM 2985 N N . LEU A 1 384 ? -10.818 -2.584 21.360 1.00 84.12 384 LEU A N 1
ATOM 2986 C CA . LEU A 1 384 ? -11.746 -2.522 22.478 1.00 84.12 384 LEU A CA 1
ATOM 2987 C C . LEU A 1 384 ? -13.146 -2.882 21.994 1.00 84.12 384 LEU A C 1
ATOM 2989 O O . LEU A 1 384 ? -13.509 -2.582 20.859 1.00 84.12 384 LEU A O 1
ATOM 2993 N N . THR A 1 385 ? -13.932 -3.506 22.859 1.00 84.56 385 THR A N 1
ATOM 2994 C CA . THR A 1 385 ? -15.326 -3.861 22.581 1.00 84.56 385 THR A CA 1
ATOM 2995 C C . THR A 1 385 ? -16.205 -3.210 23.628 1.00 84.56 385 THR A C 1
ATOM 2997 O O . THR A 1 385 ? -16.163 -3.592 24.797 1.00 84.56 385 THR A O 1
ATOM 3000 N N . ILE A 1 386 ? -16.987 -2.216 23.217 1.00 86.94 386 ILE A N 1
ATOM 3001 C CA . ILE A 1 386 ? -17.909 -1.518 24.109 1.00 86.94 386 ILE A CA 1
ATOM 3002 C C . ILE A 1 386 ? -19.257 -2.240 24.026 1.00 86.94 386 ILE A C 1
ATOM 3004 O O . ILE A 1 386 ? -19.864 -2.232 22.955 1.00 86.94 386 ILE A O 1
ATOM 3008 N N . PRO A 1 387 ? -19.728 -2.900 25.097 1.00 85.25 387 PRO A N 1
ATOM 3009 C CA . PRO A 1 387 ? -20.998 -3.615 25.056 1.00 85.25 387 PRO A CA 1
ATOM 3010 C C . PRO A 1 387 ? -22.154 -2.634 24.849 1.00 85.25 387 PRO A C 1
ATOM 3012 O O . PRO A 1 387 ? -22.122 -1.518 25.368 1.00 85.25 387 PRO A O 1
ATOM 3015 N N . VAL A 1 388 ? -23.200 -3.061 24.134 1.00 86.50 388 VAL A N 1
ATOM 3016 C CA . VAL A 1 388 ? -24.404 -2.229 23.948 1.00 86.50 388 VAL A CA 1
ATOM 3017 C C . VAL A 1 388 ? -25.092 -1.950 25.285 1.00 86.50 388 VAL A C 1
ATOM 3019 O O . VAL A 1 388 ? -25.589 -0.851 25.502 1.00 86.50 388 VAL A O 1
ATOM 3022 N N . LYS A 1 389 ? -25.064 -2.909 26.218 1.00 88.12 389 LYS A N 1
ATOM 3023 C CA . LYS A 1 389 ? -25.545 -2.731 27.594 1.00 88.12 389 LYS A CA 1
ATOM 3024 C C . LYS A 1 389 ? -24.369 -2.562 28.551 1.00 88.12 389 LYS A C 1
ATOM 3026 O O . LYS A 1 389 ? -23.668 -3.520 28.873 1.00 88.12 389 LYS A O 1
ATOM 3031 N N . LEU A 1 390 ? -24.173 -1.338 29.021 1.00 85.19 390 LEU A N 1
ATOM 3032 C CA . LEU A 1 390 ? -23.120 -0.949 29.950 1.00 85.19 390 LEU A CA 1
ATOM 3033 C C . LEU A 1 390 ? -23.611 -1.129 31.389 1.00 85.19 390 LEU A C 1
ATOM 3035 O O . LEU A 1 390 ? -24.385 -0.331 31.921 1.00 85.19 390 LEU A O 1
ATOM 3039 N N . GLU A 1 391 ? -23.150 -2.191 32.046 1.00 84.69 391 GLU A N 1
ATOM 3040 C CA . GLU A 1 391 ? -23.404 -2.386 33.473 1.00 84.69 391 GLU A CA 1
ATOM 3041 C C . GLU A 1 391 ? -22.647 -1.336 34.296 1.00 84.69 391 GLU A C 1
ATOM 3043 O O . GLU A 1 391 ? -21.416 -1.296 34.285 1.00 84.69 391 GLU A O 1
ATOM 3048 N N . ARG A 1 392 ? -23.367 -0.537 35.093 1.00 80.12 392 ARG A N 1
ATOM 3049 C CA . ARG A 1 392 ? -22.782 0.531 35.928 1.00 80.12 392 ARG A CA 1
ATOM 3050 C C . ARG A 1 392 ? -21.682 0.054 36.892 1.00 80.12 392 ARG A C 1
ATOM 3052 O O . ARG A 1 392 ? -20.826 0.841 37.271 1.00 80.12 392 ARG A O 1
ATOM 3059 N N . LYS A 1 393 ? -21.675 -1.231 37.272 1.00 78.31 393 LYS A N 1
ATOM 3060 C CA . LYS A 1 393 ? -20.631 -1.843 38.120 1.00 78.31 393 LYS A CA 1
ATOM 3061 C C . LYS A 1 393 ? -19.339 -2.191 37.369 1.00 78.31 393 LYS A C 1
ATOM 3063 O O . LYS A 1 393 ? -18.324 -2.429 38.014 1.00 78.31 393 LYS A O 1
ATOM 3068 N N . LYS A 1 394 ? -19.394 -2.293 36.037 1.00 80.69 394 LYS A N 1
ATOM 3069 C CA . LYS A 1 394 ? -18.270 -2.692 35.173 1.00 80.69 394 LYS A CA 1
ATOM 3070 C C . LYS A 1 394 ? -17.604 -1.509 34.468 1.00 80.69 394 LYS A C 1
ATOM 3072 O O . LYS A 1 394 ? -16.511 -1.675 33.940 1.00 80.69 394 LYS A O 1
ATOM 3077 N N . VAL A 1 395 ? -18.250 -0.344 34.445 1.00 82.12 395 VAL A N 1
ATOM 3078 C CA . VAL A 1 395 ? -17.686 0.893 33.885 1.00 82.12 395 VAL A CA 1
ATOM 3079 C C . VAL A 1 395 ? -16.776 1.579 34.906 1.00 82.12 395 VAL A C 1
ATOM 3081 O O . VAL A 1 395 ? -16.986 1.454 36.111 1.00 82.12 395 VAL A O 1
ATOM 3084 N N . ALA A 1 396 ? -15.764 2.307 34.434 1.00 81.50 396 ALA A N 1
ATOM 3085 C CA . ALA A 1 396 ? -14.780 2.967 35.290 1.00 81.50 396 ALA A CA 1
ATOM 3086 C C . ALA A 1 396 ? -15.404 4.107 36.110 1.00 81.50 396 ALA A C 1
ATOM 3088 O O . ALA A 1 396 ? -15.188 4.190 37.319 1.00 81.50 396 ALA A O 1
ATOM 3089 N N . ARG A 1 397 ? -16.186 4.977 35.457 1.00 87.00 397 ARG A N 1
ATOM 3090 C CA . ARG A 1 397 ? -16.969 6.051 36.092 1.00 87.00 397 ARG A CA 1
ATOM 3091 C C . ARG A 1 397 ? -17.968 6.663 35.109 1.00 87.00 397 ARG A C 1
ATOM 3093 O O . ARG A 1 397 ? -17.857 6.476 33.897 1.00 87.00 397 ARG A O 1
ATOM 3100 N N . ILE A 1 398 ? -18.912 7.438 35.634 1.00 85.31 398 ILE A N 1
ATOM 3101 C CA . ILE A 1 398 ? -19.902 8.183 34.852 1.00 85.31 398 ILE A CA 1
ATOM 3102 C C . ILE A 1 398 ? -19.845 9.639 35.294 1.00 85.31 398 ILE A C 1
ATOM 3104 O O . ILE A 1 398 ? -20.017 9.929 36.477 1.00 85.31 398 ILE A O 1
ATOM 3108 N N . ASP A 1 399 ? -19.628 10.536 34.340 1.00 86.38 399 ASP A N 1
ATOM 3109 C CA . ASP A 1 399 ? -19.578 11.977 34.567 1.00 86.38 399 ASP A CA 1
ATOM 3110 C C . ASP A 1 399 ? -20.581 12.682 33.643 1.00 86.38 399 ASP A C 1
ATOM 3112 O O . ASP A 1 399 ? -21.128 12.088 32.712 1.00 86.38 399 ASP A O 1
ATOM 3116 N N . VAL A 1 400 ? -20.800 13.978 33.866 1.00 86.12 400 VAL A N 1
ATOM 3117 C CA . VAL A 1 400 ? -21.478 14.839 32.891 1.00 86.12 400 VAL A CA 1
ATOM 3118 C C . VAL A 1 400 ? -20.529 15.963 32.511 1.00 86.12 400 VAL A C 1
ATOM 3120 O O . VAL A 1 400 ? -20.107 16.752 33.357 1.00 86.12 400 VAL A O 1
ATOM 3123 N N . VAL A 1 401 ? -20.136 15.994 31.239 1.00 84.94 401 VAL A N 1
ATOM 3124 C CA . VAL A 1 401 ? -19.077 16.865 30.731 1.00 84.94 401 VAL A CA 1
ATOM 3125 C C . VAL A 1 401 ? -19.599 17.719 29.580 1.00 84.94 401 VAL A C 1
ATOM 3127 O O . VAL A 1 401 ? -20.061 17.231 28.545 1.00 84.94 401 VAL A O 1
ATOM 3130 N N . GLN A 1 402 ? -19.460 19.029 29.755 1.00 86.31 402 GLN A N 1
ATOM 3131 C CA . GLN A 1 402 ? -19.740 20.041 28.743 1.00 86.31 402 GLN A CA 1
ATOM 3132 C C . GLN A 1 402 ? -18.606 20.111 27.723 1.00 86.31 402 GLN A C 1
ATOM 3134 O O . GLN A 1 402 ? -17.424 20.012 28.072 1.00 86.31 402 GLN A O 1
ATOM 3139 N N . ARG A 1 403 ? -18.967 20.339 26.462 1.00 82.81 403 ARG A N 1
ATOM 3140 C CA . ARG A 1 403 ? -18.072 20.900 25.450 1.00 82.81 403 ARG A CA 1
ATOM 3141 C C . ARG A 1 403 ? -17.872 22.380 25.718 1.00 82.81 403 ARG A C 1
ATOM 3143 O O . ARG A 1 403 ? -18.829 23.047 26.084 1.00 82.81 403 ARG A O 1
ATOM 3150 N N . LYS A 1 404 ? -16.656 22.881 25.515 1.00 85.25 404 LYS A N 1
ATOM 3151 C CA . LYS A 1 404 ? -16.313 24.287 25.756 1.00 85.25 404 LYS A CA 1
ATOM 3152 C C . LYS A 1 404 ? -15.682 24.869 24.509 1.00 85.25 404 LYS A C 1
ATOM 3154 O O . LYS A 1 404 ? -14.491 24.696 24.297 1.00 85.25 404 LYS A O 1
ATOM 3159 N N . ILE A 1 405 ? -16.452 25.522 23.651 1.00 82.06 405 ILE A N 1
ATOM 3160 C CA . ILE A 1 405 ? -15.940 26.027 22.371 1.00 82.06 405 ILE A CA 1
ATOM 3161 C C . ILE A 1 405 ? -15.679 27.523 22.503 1.00 82.06 405 ILE A C 1
ATOM 3163 O O . ILE A 1 405 ? -16.564 28.275 22.896 1.00 82.06 405 ILE A O 1
ATOM 3167 N N . ARG A 1 406 ? -14.475 27.981 22.157 1.00 80.31 406 ARG A N 1
ATOM 3168 C CA . ARG A 1 406 ? -14.192 29.418 22.087 1.00 80.31 406 ARG A CA 1
ATOM 3169 C C . ARG A 1 406 ? -14.815 30.002 20.812 1.00 80.31 406 ARG A C 1
ATOM 3171 O O . ARG A 1 406 ? -14.422 29.624 19.711 1.00 80.31 406 ARG A O 1
ATOM 3178 N N . GLY A 1 407 ? -15.794 30.888 20.971 1.00 71.38 407 GLY A N 1
ATOM 3179 C CA . GLY A 1 407 ? -16.433 31.634 19.889 1.00 71.38 407 GLY A CA 1
ATOM 3180 C C . GLY A 1 407 ? -15.499 32.669 19.258 1.00 71.38 407 GLY A C 1
ATOM 3181 O O . GLY A 1 407 ? -14.451 33.013 19.810 1.00 71.38 407 GLY A O 1
ATOM 3182 N N . SER A 1 408 ? -15.883 33.192 18.089 1.00 66.12 408 SER A N 1
ATOM 3183 C CA . SER A 1 408 ? -15.128 34.223 17.355 1.00 66.12 408 SER A CA 1
ATOM 3184 C C . SER A 1 408 ? -14.998 35.552 18.111 1.00 66.12 408 SER A C 1
ATOM 3186 O O . SER A 1 408 ? -14.137 36.363 17.792 1.00 66.12 408 SER A O 1
ATOM 3188 N N . ASP A 1 409 ? -15.845 35.767 19.116 1.00 72.19 409 ASP A N 1
ATOM 3189 C CA . ASP A 1 409 ? -15.843 36.896 20.049 1.00 72.19 409 ASP A CA 1
ATOM 3190 C C . ASP A 1 409 ? -14.930 36.674 21.274 1.00 72.19 409 ASP A C 1
ATOM 3192 O O . ASP A 1 409 ? -14.862 37.519 22.165 1.00 72.19 409 ASP A O 1
ATOM 3196 N N . GLY A 1 410 ? -14.236 35.531 21.338 1.00 70.06 410 GLY A N 1
ATOM 3197 C CA . GLY A 1 410 ? -13.361 35.145 22.443 1.00 70.06 410 GLY A CA 1
ATOM 3198 C C . GLY A 1 410 ? -14.088 34.570 23.662 1.00 70.06 410 GLY A C 1
ATOM 3199 O O . GLY A 1 410 ? -13.417 34.132 24.600 1.00 70.06 410 GLY A O 1
ATOM 3200 N N . LYS A 1 411 ? -15.428 34.516 23.665 1.00 77.31 411 LYS A N 1
ATOM 3201 C CA . LYS A 1 411 ? -16.202 33.923 24.764 1.00 77.31 411 LYS A CA 1
ATOM 3202 C C . LYS A 1 411 ? -16.240 32.405 24.642 1.00 77.31 411 LYS A C 1
ATOM 3204 O O . LYS A 1 411 ? -16.249 31.852 23.547 1.00 77.31 411 LYS A O 1
ATOM 3209 N N . VAL A 1 412 ? -16.251 31.717 25.779 1.00 78.62 412 VAL A N 1
ATOM 3210 C CA . VAL A 1 412 ? -16.415 30.261 25.817 1.00 78.62 412 VAL A CA 1
ATOM 3211 C C . VAL A 1 412 ? -17.907 29.952 25.827 1.00 78.62 412 VAL A C 1
ATOM 3213 O O . VAL A 1 412 ? -18.634 30.435 26.689 1.00 78.62 412 VAL A O 1
ATOM 3216 N N . VAL A 1 413 ? -18.349 29.178 24.842 1.00 79.00 413 VAL A N 1
ATOM 3217 C CA . VAL A 1 413 ? -19.709 28.662 24.729 1.00 79.00 413 VAL A CA 1
ATOM 3218 C C . VAL A 1 413 ? -19.706 27.222 25.219 1.00 79.00 413 VAL A C 1
ATOM 3220 O O . VAL A 1 413 ? -19.017 26.366 24.653 1.00 79.00 413 VAL A O 1
ATOM 3223 N N . ASP A 1 414 ? -20.484 26.968 26.264 1.00 80.06 414 ASP A N 1
ATOM 3224 C CA . ASP A 1 414 ? -20.684 25.630 26.799 1.00 80.06 414 ASP A CA 1
ATOM 3225 C C . ASP A 1 414 ? -21.804 24.908 26.029 1.00 80.06 414 ASP A C 1
ATOM 3227 O O . ASP A 1 414 ? -22.857 25.482 25.743 1.00 80.06 414 ASP A O 1
ATOM 3231 N N . SER A 1 415 ? -21.584 23.640 25.676 1.00 73.38 415 SER A N 1
ATOM 3232 C CA . SER A 1 415 ? -22.574 22.796 24.999 1.00 73.38 415 SER A CA 1
ATOM 3233 C C . SER A 1 415 ? -22.647 21.410 25.661 1.00 73.38 415 SER A C 1
ATOM 3235 O O . SER A 1 415 ? -21.642 20.687 25.679 1.00 73.38 415 SER A O 1
ATOM 3237 N N . PRO A 1 416 ? -23.803 21.021 26.230 1.00 70.62 416 PRO A N 1
ATOM 3238 C CA . PRO A 1 416 ? -25.045 21.803 26.361 1.00 70.62 416 PRO A CA 1
ATOM 3239 C C . PRO A 1 416 ? -24.910 23.021 27.291 1.00 70.62 416 PRO A C 1
ATOM 3241 O O . PRO A 1 416 ? -24.062 23.035 28.178 1.00 70.62 416 PRO A O 1
ATOM 3244 N N . ALA A 1 417 ? -25.767 24.034 27.120 1.00 70.44 417 ALA A N 1
ATOM 3245 C CA . ALA A 1 417 ? -25.725 25.278 27.907 1.00 70.44 417 ALA A CA 1
ATOM 3246 C C . ALA A 1 417 ? -25.998 25.066 29.409 1.00 70.44 417 ALA A C 1
ATOM 3248 O O . ALA A 1 417 ? -25.584 25.861 30.250 1.00 70.44 417 ALA A O 1
ATOM 3249 N N . THR A 1 418 ? -26.690 23.985 29.766 1.00 73.75 418 THR A N 1
ATOM 3250 C CA . THR A 1 418 ? -26.947 23.588 31.151 1.00 73.75 418 THR A CA 1
ATOM 3251 C C . THR A 1 418 ? -26.740 22.086 31.265 1.00 73.75 418 THR A C 1
ATOM 3253 O O . THR A 1 418 ? -27.165 21.333 30.392 1.00 73.75 418 THR A O 1
ATOM 3256 N N . ILE A 1 419 ? -26.058 21.663 32.326 1.00 76.94 419 ILE A N 1
ATOM 3257 C CA . ILE A 1 419 ? -25.890 20.257 32.689 1.00 76.94 419 ILE A CA 1
ATOM 3258 C C . ILE A 1 419 ? -26.838 19.955 33.843 1.00 76.94 419 ILE A C 1
ATOM 3260 O O . ILE A 1 419 ? -26.919 20.742 34.784 1.00 76.94 419 ILE A O 1
ATOM 3264 N N . ASP A 1 420 ? -27.475 18.788 33.804 1.00 78.62 420 ASP A N 1
ATOM 3265 C CA . ASP A 1 420 ? -28.102 18.183 34.973 1.00 78.62 420 ASP A CA 1
ATOM 3266 C C . ASP A 1 420 ? -27.142 17.146 35.598 1.00 78.62 420 ASP A C 1
ATOM 3268 O O . ASP A 1 420 ? -26.962 16.055 35.047 1.00 78.62 420 ASP A O 1
ATOM 3272 N N . PRO A 1 421 ? -26.500 17.448 36.746 1.00 75.50 421 PRO A N 1
ATOM 3273 C CA . PRO A 1 421 ? -25.583 16.521 37.410 1.00 75.50 421 PRO A CA 1
ATOM 3274 C C . PRO A 1 421 ? -26.270 15.252 37.927 1.00 75.50 421 PRO A C 1
ATOM 3276 O O . PRO A 1 421 ? -25.589 14.270 38.233 1.00 75.50 421 PRO A O 1
ATOM 3279 N N . SER A 1 422 ? -27.603 15.257 38.053 1.00 75.81 422 SER A N 1
ATOM 3280 C CA . SER A 1 422 ? -28.362 14.094 38.507 1.00 75.81 422 SER A CA 1
ATOM 3281 C C . SER A 1 422 ? -28.352 12.962 37.478 1.00 75.81 422 SER A C 1
ATOM 3283 O O . SER A 1 422 ? -28.416 11.803 37.878 1.00 75.81 422 SER A O 1
ATOM 3285 N N . LEU A 1 423 ? -28.126 13.260 36.193 1.00 76.12 423 LEU A N 1
ATOM 3286 C CA . LEU A 1 423 ? -28.038 12.269 35.114 1.00 76.12 423 LEU A CA 1
ATOM 3287 C C . LEU A 1 423 ? -26.936 11.221 35.339 1.00 76.12 423 LEU A C 1
ATOM 3289 O O . LEU A 1 423 ? -27.112 10.048 35.012 1.00 76.12 423 LEU A O 1
ATOM 3293 N N . ALA A 1 424 ? -25.819 11.602 35.968 1.00 73.12 424 ALA A N 1
ATOM 3294 C CA . ALA A 1 424 ? -24.776 10.640 36.337 1.00 73.12 424 ALA A CA 1
ATOM 3295 C C . ALA A 1 424 ? -25.258 9.634 37.403 1.00 73.12 424 ALA A C 1
ATOM 3297 O O . ALA A 1 424 ? -24.791 8.493 37.440 1.00 73.12 424 ALA A O 1
ATOM 3298 N N . ARG A 1 425 ? -26.217 10.040 38.246 1.00 70.62 425 ARG A N 1
ATOM 3299 C CA . ARG A 1 425 ? -26.751 9.273 39.384 1.00 70.62 425 ARG A CA 1
ATOM 3300 C C . ARG A 1 425 ? -28.122 8.635 39.116 1.00 70.62 425 ARG A C 1
ATOM 3302 O O . ARG A 1 425 ? -28.557 7.796 39.892 1.00 70.62 425 ARG A O 1
ATOM 3309 N N . GLN A 1 426 ? -28.814 9.010 38.043 1.00 60.84 426 GLN A N 1
ATOM 3310 C CA . GLN A 1 426 ? -30.173 8.551 37.757 1.00 60.84 426 GLN A CA 1
ATOM 3311 C C . GLN A 1 426 ? -30.176 7.071 37.326 1.00 60.84 426 GLN A C 1
ATOM 3313 O O . GLN A 1 426 ? -29.459 6.696 36.401 1.00 60.84 426 GLN A O 1
ATOM 3318 N N . GLY A 1 427 ? -30.968 6.222 37.998 1.00 57.78 427 GLY A N 1
ATOM 3319 C CA . GLY A 1 427 ? -31.079 4.789 37.679 1.00 57.78 427 GLY A CA 1
ATOM 3320 C C . GLY A 1 427 ? -29.901 3.938 38.173 1.00 57.78 427 GLY A C 1
ATOM 3321 O O . GLY A 1 427 ? -29.330 3.177 37.397 1.00 57.78 427 GLY A O 1
ATOM 3322 N N . GLU A 1 428 ? -29.526 4.059 39.455 1.00 61.81 428 GLU A N 1
ATOM 3323 C CA . GLU A 1 428 ? -28.339 3.421 40.071 1.00 61.81 428 GLU A CA 1
ATOM 3324 C C . GLU A 1 428 ? -28.226 1.892 39.879 1.00 61.81 428 GLU A C 1
ATOM 3326 O O . GLU A 1 428 ? -27.141 1.330 40.039 1.00 61.81 428 GLU A O 1
ATOM 3331 N N . THR A 1 429 ? -29.311 1.211 39.503 1.00 61.84 429 THR A N 1
ATOM 3332 C CA . THR A 1 429 ? -29.364 -0.245 39.307 1.00 61.84 429 THR A CA 1
ATOM 3333 C C . THR A 1 429 ? -29.545 -0.693 37.856 1.00 61.84 429 THR A C 1
ATOM 3335 O O . THR A 1 429 ? -29.292 -1.865 37.570 1.00 61.84 429 THR A O 1
ATOM 3338 N N . GLU A 1 430 ? -29.945 0.188 36.935 1.00 75.88 430 GLU A N 1
ATOM 3339 C CA . GLU A 1 430 ? -30.223 -0.191 35.544 1.00 75.88 430 GLU A CA 1
ATOM 3340 C C . GLU A 1 430 ? -28.975 -0.059 34.649 1.00 75.88 430 GLU A C 1
ATOM 3342 O O . GLU A 1 430 ? -28.178 0.874 34.816 1.00 75.88 430 GLU A O 1
ATOM 3347 N N . PRO A 1 431 ? -28.762 -0.997 33.703 1.00 81.00 431 PRO A N 1
ATOM 3348 C CA . PRO A 1 431 ? -27.693 -0.880 32.719 1.00 81.00 431 PRO A CA 1
ATOM 3349 C C . PRO A 1 431 ? -27.975 0.280 31.758 1.00 81.00 431 PRO A C 1
ATOM 3351 O O . PRO A 1 431 ? -29.115 0.489 31.348 1.00 81.00 431 PRO A O 1
ATOM 3354 N N . ILE A 1 432 ? -26.921 0.999 31.375 1.00 83.88 432 ILE A N 1
ATOM 3355 C CA . ILE A 1 432 ? -26.994 2.086 30.394 1.00 83.88 432 ILE A CA 1
ATOM 3356 C C . ILE A 1 432 ? -26.943 1.473 28.998 1.00 83.88 432 ILE A C 1
ATOM 3358 O O . ILE A 1 432 ? -26.031 0.707 28.689 1.00 83.88 432 ILE A O 1
ATOM 3362 N N . ASP A 1 433 ? -27.908 1.803 28.153 1.00 88.44 433 ASP A N 1
ATOM 3363 C CA . ASP A 1 433 ? -27.949 1.354 26.767 1.00 88.44 433 ASP A CA 1
ATOM 3364 C C . ASP A 1 433 ? -27.213 2.347 25.854 1.00 88.44 433 ASP A C 1
ATOM 3366 O O . ASP A 1 433 ? -27.498 3.546 25.832 1.00 88.44 433 ASP A O 1
ATOM 3370 N N . LEU A 1 434 ? -26.247 1.845 25.085 1.00 87.81 434 LEU A N 1
ATOM 3371 C CA . LEU A 1 434 ? -25.396 2.645 24.210 1.00 87.81 434 LEU A CA 1
ATOM 3372 C C . LEU A 1 434 ? -26.197 3.405 23.146 1.00 87.81 434 LEU A C 1
ATOM 3374 O O . LEU A 1 434 ? -25.846 4.541 22.835 1.00 87.81 434 LEU A O 1
ATOM 3378 N N . TYR A 1 435 ? -27.248 2.806 22.583 1.00 87.81 435 TYR A N 1
ATOM 3379 C CA . TYR A 1 435 ? -28.010 3.408 21.486 1.00 87.81 435 TYR A CA 1
ATOM 3380 C C . TYR A 1 435 ? -29.191 4.238 21.957 1.00 87.81 435 TYR A C 1
ATOM 3382 O O . TYR A 1 435 ? -29.557 5.191 21.279 1.00 87.81 435 TYR A O 1
ATOM 3390 N N . ARG A 1 436 ? -29.796 3.867 23.086 1.00 85.88 436 ARG A N 1
ATOM 3391 C CA . ARG A 1 436 ? -30.952 4.579 23.634 1.00 85.88 436 ARG A CA 1
ATOM 3392 C C . ARG A 1 436 ? -30.549 5.740 24.542 1.00 85.88 436 ARG A C 1
ATOM 3394 O O . ARG A 1 436 ? -31.180 6.789 24.485 1.00 85.88 436 ARG A O 1
ATOM 3401 N N . ASP A 1 437 ? -29.528 5.550 25.379 1.00 84.44 437 ASP A N 1
ATOM 3402 C CA . ASP A 1 437 ? -29.203 6.494 26.456 1.00 84.44 437 ASP A CA 1
ATOM 3403 C C . ASP A 1 437 ? -27.998 7.388 26.097 1.00 84.44 437 ASP A C 1
ATOM 3405 O O . ASP A 1 437 ? -27.891 8.526 26.570 1.00 84.44 437 ASP A O 1
ATOM 3409 N N . ILE A 1 438 ? -27.088 6.904 25.239 1.00 87.38 438 ILE A N 1
ATOM 3410 C CA . ILE A 1 438 ? -25.859 7.624 24.866 1.00 87.38 438 ILE A CA 1
ATOM 3411 C C . ILE A 1 438 ? -25.890 8.153 23.428 1.00 87.38 438 ILE A C 1
ATOM 3413 O O . ILE A 1 438 ? -25.620 9.334 23.217 1.00 87.38 438 ILE A O 1
ATOM 3417 N N . ALA A 1 439 ? -26.186 7.316 22.434 1.00 87.81 439 ALA A N 1
ATOM 3418 C CA . ALA A 1 439 ? -26.272 7.769 21.051 1.00 87.81 439 ALA A CA 1
ATOM 3419 C C . ALA A 1 439 ? -27.589 8.521 20.811 1.00 87.81 439 ALA A C 1
ATOM 3421 O O . ALA A 1 439 ? -28.652 8.045 21.192 1.00 87.81 439 ALA A O 1
ATOM 3422 N N . VAL A 1 440 ? -27.531 9.675 20.144 1.00 85.06 440 VAL A N 1
ATOM 3423 C CA . VAL A 1 440 ? -28.730 10.457 19.795 1.00 85.06 440 VAL A CA 1
ATOM 3424 C C . VAL A 1 440 ? -28.777 10.664 18.291 1.00 85.06 440 VAL A C 1
ATOM 3426 O O . VAL A 1 440 ? -27.803 11.136 17.710 1.00 85.06 440 VAL A O 1
ATOM 3429 N N . ASP A 1 441 ? -29.866 10.247 17.641 1.00 83.38 441 ASP A N 1
ATOM 3430 C CA . ASP A 1 441 ? -30.024 10.271 16.177 1.00 83.38 441 ASP A CA 1
ATOM 3431 C C . ASP A 1 441 ? -28.835 9.642 15.418 1.00 83.38 441 ASP A C 1
ATOM 3433 O O . ASP A 1 441 ? -28.392 10.107 14.365 1.00 83.38 441 ASP A O 1
ATOM 3437 N N . GLY A 1 442 ? -28.263 8.578 15.990 1.00 83.69 442 GLY A N 1
ATOM 3438 C CA . GLY A 1 442 ? -27.082 7.901 15.451 1.00 83.69 442 GLY A CA 1
ATOM 3439 C C . GLY A 1 442 ? -25.772 8.683 15.602 1.00 83.69 442 GLY A C 1
ATOM 3440 O O . GLY A 1 442 ? -24.769 8.302 14.993 1.00 83.69 442 GLY A O 1
ATOM 3441 N N . LYS A 1 443 ? -25.752 9.762 16.391 1.00 89.94 443 LYS A N 1
ATOM 3442 C CA . LYS A 1 443 ? -24.538 10.485 16.780 1.00 89.94 443 LYS A CA 1
ATOM 3443 C C . LYS A 1 443 ? -24.006 9.981 18.112 1.00 89.94 443 LYS A C 1
ATOM 3445 O O . LYS A 1 443 ? -24.747 9.878 19.084 1.00 89.94 443 LYS A O 1
ATOM 3450 N N . LEU A 1 444 ? -22.706 9.719 18.162 1.00 92.00 444 LEU A N 1
ATOM 3451 C CA . LEU A 1 444 ? -21.992 9.265 19.355 1.00 92.00 444 LEU A CA 1
ATOM 3452 C C . LEU A 1 444 ? -20.640 9.963 19.422 1.00 92.00 444 LEU A C 1
ATOM 3454 O O . LEU A 1 444 ? -19.965 10.094 18.399 1.00 92.00 444 LEU A O 1
ATOM 3458 N N . GLU A 1 445 ? -20.209 10.357 20.615 1.00 92.94 445 GLU A N 1
ATOM 3459 C CA . GLU A 1 445 ? -18.837 10.801 20.823 1.00 92.94 445 GLU A CA 1
ATOM 3460 C C . GLU A 1 445 ? -18.018 9.747 21.567 1.00 92.94 445 GLU A C 1
ATOM 3462 O O . GLU A 1 445 ? -18.468 9.176 22.556 1.00 92.94 445 GLU A O 1
ATOM 3467 N N . ILE A 1 446 ? -16.787 9.517 21.117 1.00 93.88 446 ILE A N 1
ATOM 3468 C CA . ILE A 1 446 ? -15.796 8.706 21.828 1.00 93.88 446 ILE A CA 1
ATOM 3469 C C . ILE A 1 446 ? -14.681 9.630 22.291 1.00 93.88 446 ILE A C 1
ATOM 3471 O O . ILE A 1 446 ? -14.140 10.401 21.502 1.00 93.88 446 ILE A O 1
ATOM 3475 N N . TRP A 1 447 ? -14.354 9.568 23.574 1.00 93.81 447 TRP A N 1
ATOM 3476 C CA . TRP A 1 447 ? -13.353 10.409 24.211 1.00 93.81 447 TRP A CA 1
ATOM 3477 C C . TRP A 1 447 ? -12.182 9.553 24.665 1.00 93.81 447 TRP A C 1
ATOM 3479 O O . TRP A 1 447 ? -12.387 8.518 25.292 1.00 93.81 447 TRP A O 1
ATOM 3489 N N . LEU A 1 448 ? -10.966 10.001 24.368 1.00 93.50 448 LEU A N 1
ATOM 3490 C CA . LEU A 1 448 ? -9.717 9.431 24.859 1.00 93.50 448 LEU A CA 1
ATOM 3491 C C . LEU A 1 448 ? -9.007 10.469 25.719 1.00 93.50 448 LEU A C 1
ATOM 3493 O O . LEU A 1 448 ? -8.808 11.602 25.269 1.00 93.50 448 LEU A O 1
ATOM 3497 N N . ARG A 1 449 ? -8.601 10.065 26.918 1.00 90.62 449 ARG A N 1
ATOM 3498 C CA . ARG A 1 449 ? -7.861 10.899 27.862 1.00 90.62 449 ARG A CA 1
ATOM 3499 C C . ARG A 1 449 ? -6.549 10.258 28.280 1.00 90.62 449 ARG A C 1
ATOM 3501 O O . ARG A 1 449 ? -6.550 9.023 28.489 1.00 90.62 449 ARG A O 1
#